Protein AF-A0A957DNB9-F1 (afdb_monomer)

Radius of gyration: 29.66 Å; Cα contacts (8 Å, |Δi|>4): 1212; chains: 1; bounding box: 82×56×88 Å

Sequence (553 aa):
RIVLDANTTLRVETAENDDGDSVLELQKGRILVKADTPVQIYHEDGFQAELIVGSIGVEVNRAATVWQVDCLAGMCRLSQEDQEDDPVELIQGQSAQLSEDADMEPMNTQLARIATYNNLDASIILPTATSTATPTVTASATATPTTSSTPTNTPDPEFLGPETIMLGVSAGGKDIEVVRFGNGPEVVLLVGGIHYGYAPNSVALMQQLIEYFGEKLTAIPDNVTLYIVSNINPDTPVSPGKLVGRLNANGVDLNRNWDCRWLPNALILGEIVPGSGGTEVFSEPETQLLKNFIEQSQPNAVIFWEVSDNKDGLVSPGACEVRSLVSVPLVQYYANATGYDYVNKQEVLANFELTGDVSNWLDKIGIPALFILLPDFEEYEFQRELQGVLSVLTAIAEPQKIQQTPTPVSCSEPVNPAWAALHAEYQFRLGCAESGVTQPQSVWQPFEHGRILWRQDTNTVYVLYDDFSLSSFVVDDASLAGFAESELVKGAIGYVWRTNTAVSSKIGQPTDQEREAADVNLQDFSQGFIISWQETSLQTNLLFLDLEQWQTP

Foldseek 3Di:
DKFFPPPWDWDWDQDPDDPRDIAIETPAGKMKDADQAWDWHDDPQQKIKIDHHGIKMWGDDPVVRKTKIAQQDDWMWMDGPPDPDDTHTDHHQWMWIQDPVRDIDIDRHDPVVSVVVVVRVVPDDDPDPDDDDDDDDDDDDDDDDDDDPDPPCPPDLPAQDQDKDWLAAFPVGHTWIKGKGADALAEEEEEFALLCLQFVVRLVLLVVVNVVCRVPVVLFPNRYMYIYGSHLQPAQHNDHNDQSSQAHPVQARLQQQAPFLHDCFAQDPNDTHHRNNDPHRQNTPSSVSVVVVCVVSVHLEYEYEAADQDLQKEKEAAARALDLCLAQLLRCLLCVQLVGHYDHDNVSRPPSRSHNGPRNNCSVVNRHYIYIHANGRRDDDSVSNVSSVSSSSVCSSVVVNSPPPVVLPPAPDDDDPVCPVVCVVCVRQQPHFPDDKDDFWKKKFAFPFFIWIAGDVQCKIWTQGVVQWIDMDRDPDPCQVVFPPDQQQGDSNNVCLVVDVVSCVRRDGTPDGIDTFAPWIKIHGPFWIWIWGDDPHDIWIKTGGRNTGIDTD

Solvent-accessible surface area (backbone atoms only — not comparable to full-atom values): 29492 Å² total; per-residue (Å²): 90,80,45,68,46,98,73,46,42,73,50,78,44,76,56,94,56,99,79,78,56,72,46,44,35,66,72,27,36,39,41,38,40,40,36,90,50,72,46,65,39,50,45,96,88,40,38,36,42,34,33,53,30,40,28,35,36,40,36,28,38,78,91,74,64,36,45,34,40,33,20,70,33,55,45,27,35,35,44,50,72,93,58,96,66,82,62,49,73,34,54,60,55,23,23,36,41,46,44,99,85,73,49,74,54,83,39,80,48,58,69,71,58,59,50,51,54,51,53,57,58,68,70,56,85,72,84,78,81,76,84,74,84,78,82,88,79,84,82,82,86,87,80,89,79,79,94,70,88,72,79,79,84,65,82,56,89,83,62,42,54,74,41,83,41,80,69,49,52,34,78,68,67,45,81,29,50,33,35,35,29,45,82,20,87,39,26,38,38,38,40,12,4,52,34,22,7,19,18,48,30,26,26,53,50,34,50,52,49,52,53,50,43,60,77,37,58,85,74,51,52,82,48,26,18,42,35,39,27,34,40,60,28,79,57,24,51,82,32,68,85,35,74,70,4,32,18,36,65,84,52,23,29,62,59,18,20,21,82,22,77,54,38,45,53,31,64,52,98,91,38,76,36,81,50,19,8,29,94,42,71,46,58,46,51,40,48,42,43,52,51,54,48,44,71,74,62,58,42,66,32,38,41,34,39,47,58,45,93,48,72,71,24,38,32,36,47,16,35,47,45,77,75,44,60,52,7,54,76,54,42,59,40,31,20,69,53,49,66,30,45,61,73,81,56,90,73,50,53,32,60,81,67,65,29,0,25,54,33,16,27,32,11,66,74,65,27,20,15,35,39,38,25,35,44,42,40,69,59,80,61,66,72,39,55,50,38,15,51,49,36,40,50,55,38,55,59,38,48,74,74,59,59,51,56,77,65,70,67,81,48,87,36,67,67,58,75,94,42,43,68,61,41,68,76,38,34,89,54,27,50,40,32,74,37,64,82,44,66,55,64,30,39,34,31,44,30,73,38,30,36,38,39,36,37,58,84,71,34,32,36,38,40,39,36,75,85,36,43,40,48,71,44,74,59,90,66,96,58,46,79,82,46,55,80,46,82,64,32,30,49,70,65,28,42,51,41,71,76,30,65,70,52,31,69,66,31,46,57,66,74,44,54,70,39,74,50,44,79,36,42,30,34,43,25,76,30,25,35,43,43,32,29,54,54,99,92,43,77,48,52,40,40,36,37,64,80,44,36,48,45,69,125

pLDDT: mean 79.2, std 17.99, range [30.27, 98.88]

Structure (mmCIF, N/CA/C/O backbone):
data_AF-A0A957DNB9-F1
#
_entry.id   AF-A0A957DNB9-F1
#
loop_
_atom_site.group_PDB
_atom_site.id
_atom_site.type_symbol
_atom_site.label_atom_id
_atom_site.label_alt_id
_atom_site.label_comp_id
_atom_site.label_asym_id
_atom_site.label_entity_id
_atom_site.label_seq_id
_atom_site.pdbx_PDB_ins_code
_atom_site.Cartn_x
_atom_site.Cartn_y
_atom_site.Cartn_z
_atom_site.occupancy
_atom_site.B_iso_or_equiv
_atom_site.auth_seq_id
_atom_site.auth_comp_id
_atom_site.auth_asym_id
_atom_site.auth_atom_id
_atom_site.pdbx_PDB_model_num
ATOM 1 N N . ARG A 1 1 ? 26.802 -16.744 12.046 1.00 77.12 1 ARG A N 1
ATOM 2 C CA . ARG A 1 1 ? 26.485 -17.419 10.764 1.00 77.12 1 ARG A CA 1
ATOM 3 C C . ARG A 1 1 ? 27.354 -16.809 9.674 1.00 77.12 1 ARG A C 1
ATOM 5 O O . ARG A 1 1 ? 27.352 -15.596 9.543 1.00 77.12 1 ARG A O 1
ATOM 12 N N . ILE A 1 2 ? 28.090 -17.632 8.929 1.00 77.94 2 ILE A N 1
ATOM 13 C CA . ILE A 1 2 ? 28.910 -17.196 7.792 1.00 77.94 2 ILE A CA 1
ATOM 14 C C . ILE A 1 2 ? 28.304 -17.807 6.530 1.00 77.94 2 ILE A C 1
ATOM 16 O O . ILE A 1 2 ? 28.029 -19.007 6.507 1.00 77.94 2 ILE A O 1
ATOM 20 N N . VAL A 1 3 ? 28.062 -16.983 5.519 1.00 77.81 3 VAL A N 1
ATOM 21 C CA . VAL A 1 3 ? 27.554 -17.378 4.206 1.00 77.81 3 VAL A CA 1
ATOM 22 C C . VAL A 1 3 ? 28.592 -16.975 3.167 1.00 77.81 3 VAL A C 1
ATOM 24 O O . VAL A 1 3 ? 29.062 -15.842 3.177 1.00 77.81 3 VAL A O 1
ATOM 27 N N . LEU A 1 4 ? 28.966 -17.909 2.299 1.00 78.44 4 LEU A N 1
ATOM 28 C CA . LEU A 1 4 ? 29.987 -17.714 1.273 1.00 78.44 4 LEU A CA 1
ATOM 29 C C . LEU A 1 4 ? 29.333 -17.815 -0.098 1.00 78.44 4 LEU A C 1
ATOM 31 O O . LEU A 1 4 ? 28.465 -18.670 -0.299 1.00 78.44 4 LEU A O 1
ATOM 35 N N . ASP A 1 5 ? 29.751 -16.972 -1.038 1.00 76.56 5 ASP A N 1
ATOM 36 C CA . ASP A 1 5 ? 29.373 -17.172 -2.434 1.00 76.56 5 ASP A CA 1
ATOM 37 C C . ASP A 1 5 ? 30.028 -18.440 -3.019 1.00 76.56 5 ASP A C 1
ATOM 39 O O . ASP A 1 5 ? 30.993 -18.990 -2.482 1.00 76.56 5 ASP A O 1
ATOM 43 N N . ALA A 1 6 ? 29.499 -18.921 -4.148 1.00 68.88 6 ALA A N 1
ATOM 44 C CA . ALA A 1 6 ? 29.966 -20.158 -4.778 1.00 68.88 6 ALA A CA 1
ATOM 45 C C . ALA A 1 6 ? 31.418 -20.096 -5.301 1.00 68.88 6 ALA A C 1
ATOM 47 O O . ALA A 1 6 ? 31.996 -21.135 -5.611 1.00 68.88 6 ALA A O 1
ATOM 48 N N . ASN A 1 7 ? 32.008 -18.900 -5.396 1.00 70.62 7 ASN A N 1
ATOM 49 C CA . ASN A 1 7 ? 33.346 -18.654 -5.936 1.00 70.62 7 ASN A CA 1
ATOM 50 C C . ASN A 1 7 ? 34.330 -18.154 -4.862 1.00 70.62 7 ASN A C 1
ATOM 52 O O . ASN A 1 7 ? 35.397 -17.630 -5.201 1.00 70.62 7 ASN A O 1
ATOM 56 N N . THR A 1 8 ? 33.977 -18.316 -3.584 1.00 77.31 8 THR A N 1
ATOM 57 C CA . THR A 1 8 ? 34.755 -17.812 -2.457 1.00 77.31 8 THR A CA 1
ATOM 58 C C . THR A 1 8 ? 35.910 -18.744 -2.111 1.00 77.31 8 THR A C 1
ATOM 60 O O . THR A 1 8 ? 35.720 -19.941 -1.891 1.00 77.31 8 THR A O 1
ATOM 63 N N . THR A 1 9 ? 37.107 -18.173 -1.982 1.00 74.75 9 THR A N 1
ATOM 64 C CA . THR A 1 9 ? 38.273 -18.842 -1.398 1.00 74.75 9 THR A CA 1
ATOM 65 C C . THR A 1 9 ? 38.565 -18.216 -0.042 1.00 74.75 9 THR A C 1
ATOM 67 O O . THR A 1 9 ? 38.949 -17.050 0.039 1.00 74.75 9 THR A O 1
ATOM 70 N N . LEU A 1 10 ? 38.399 -19.002 1.020 1.00 73.75 10 LEU A N 1
ATOM 71 C CA . LEU A 1 10 ? 38.656 -18.598 2.399 1.00 73.75 10 LEU A CA 1
ATOM 72 C C . LEU A 1 10 ? 39.858 -19.377 2.941 1.00 73.75 10 LEU A C 1
ATOM 74 O O . LEU A 1 10 ? 39.894 -20.607 2.832 1.00 73.75 10 LEU A O 1
ATOM 78 N N . ARG A 1 11 ? 40.815 -18.681 3.555 1.00 68.25 11 ARG A N 1
ATOM 79 C CA . ARG A 1 11 ? 41.871 -19.296 4.361 1.00 68.25 11 ARG A CA 1
ATOM 80 C C . ARG A 1 11 ? 41.535 -19.063 5.829 1.00 68.25 11 ARG A C 1
ATOM 82 O O . ARG A 1 11 ? 41.238 -17.947 6.240 1.00 68.25 11 ARG A O 1
ATOM 89 N N . VAL A 1 12 ? 41.525 -20.144 6.600 1.00 66.38 12 VAL A N 1
ATOM 90 C CA . VAL A 1 12 ? 41.270 -20.101 8.042 1.00 66.38 12 VAL A CA 1
ATOM 91 C C . VAL A 1 12 ? 42.562 -20.484 8.733 1.00 66.38 12 VAL A C 1
ATOM 93 O O . VAL A 1 12 ? 43.043 -21.604 8.544 1.00 66.38 12 VAL A O 1
ATOM 96 N N . GLU A 1 13 ? 43.120 -19.563 9.510 1.00 57.53 13 GLU A N 1
ATOM 97 C CA . GLU A 1 13 ? 44.333 -19.802 10.286 1.00 57.53 13 GLU A CA 1
ATOM 98 C C . GLU A 1 13 ? 44.020 -19.668 11.773 1.00 57.53 13 GLU A C 1
ATOM 100 O O . GLU A 1 13 ? 43.406 -18.703 12.225 1.00 57.53 13 GLU A O 1
ATOM 105 N N . THR A 1 14 ? 44.429 -20.661 12.554 1.00 52.09 14 THR A N 1
ATOM 106 C CA . THR A 1 14 ? 44.512 -20.514 14.007 1.00 52.09 14 THR A CA 1
ATOM 107 C C . THR A 1 14 ? 45.727 -19.657 14.323 1.00 52.09 14 THR A C 1
ATOM 109 O O . THR A 1 14 ? 46.835 -20.046 13.950 1.00 52.09 14 THR A O 1
ATOM 112 N N . ALA A 1 15 ? 45.525 -18.518 14.990 1.00 53.06 15 ALA A N 1
ATOM 113 C CA . ALA A 1 15 ? 46.619 -17.646 15.400 1.00 53.06 15 ALA A CA 1
ATOM 114 C C . ALA A 1 15 ? 47.621 -18.416 16.283 1.00 53.06 15 ALA A C 1
ATOM 116 O O . ALA A 1 15 ? 47.228 -19.184 17.162 1.00 53.06 15 ALA A O 1
ATOM 117 N N . GLU A 1 16 ? 48.924 -18.232 16.045 1.00 49.03 16 GLU A N 1
ATOM 118 C CA . GLU A 1 16 ? 49.988 -18.933 16.787 1.00 49.03 16 GLU A CA 1
ATOM 119 C C . GLU A 1 16 ? 50.276 -18.341 18.184 1.00 49.03 16 GLU A C 1
ATOM 121 O O . GLU A 1 16 ? 51.124 -18.879 18.894 1.00 49.03 16 GLU A O 1
ATOM 126 N N . ASN A 1 17 ? 49.573 -17.287 18.621 1.00 44.06 17 ASN A N 1
ATOM 127 C CA . ASN A 1 17 ? 49.859 -16.589 19.882 1.00 44.06 17 ASN A CA 1
ATOM 128 C C . ASN A 1 17 ? 48.660 -16.558 20.854 1.00 44.06 17 ASN A C 1
ATOM 130 O O . ASN A 1 17 ? 47.508 -16.670 20.444 1.00 44.06 17 ASN A O 1
ATOM 134 N N . ASP A 1 18 ? 48.985 -16.422 22.147 1.00 45.12 18 ASP A N 1
ATOM 135 C CA . ASP A 1 18 ? 48.226 -16.732 23.382 1.00 45.12 18 ASP A CA 1
ATOM 136 C C . ASP A 1 18 ? 46.784 -16.180 23.557 1.00 45.12 18 ASP A C 1
ATOM 138 O O . ASP A 1 18 ? 46.170 -16.462 24.588 1.00 45.12 18 ASP A O 1
ATOM 142 N N . ASP A 1 19 ? 46.199 -15.468 22.591 1.00 49.38 19 ASP A N 1
ATOM 143 C CA . ASP A 1 19 ? 44.874 -14.831 22.731 1.00 49.38 19 ASP A CA 1
ATOM 144 C C . ASP A 1 19 ? 43.702 -15.660 22.164 1.00 49.38 19 ASP A C 1
ATOM 146 O O . ASP A 1 19 ? 42.540 -15.378 22.444 1.00 49.38 19 ASP A O 1
ATOM 150 N N . GLY A 1 20 ? 43.978 -16.765 21.460 1.00 50.78 20 GLY A N 1
ATOM 151 C CA . GLY A 1 20 ? 42.950 -17.744 21.075 1.00 50.78 20 GLY A CA 1
ATOM 152 C C . GLY A 1 20 ? 42.025 -17.326 19.924 1.00 50.78 20 GLY A C 1
ATOM 153 O O . GLY A 1 20 ? 41.047 -18.030 19.652 1.00 50.78 20 GLY A O 1
ATOM 154 N N . ASP A 1 21 ? 42.340 -16.239 19.223 1.00 53.81 21 ASP A N 1
ATOM 155 C CA . ASP A 1 21 ? 41.542 -15.752 18.102 1.00 53.81 21 ASP A CA 1
ATOM 156 C C . ASP A 1 21 ? 41.750 -16.587 16.826 1.00 53.81 21 ASP A C 1
ATOM 158 O O . ASP A 1 21 ? 42.844 -17.054 16.492 1.00 53.81 21 ASP A O 1
ATOM 162 N N . SER A 1 22 ? 40.652 -16.819 16.106 1.00 53.59 22 SER A N 1
ATOM 163 C CA . SER A 1 22 ? 40.658 -17.474 14.794 1.00 53.59 22 SER A CA 1
ATOM 164 C C . SER A 1 22 ? 40.605 -16.407 13.709 1.00 53.59 22 SER A C 1
ATOM 166 O O . SER A 1 22 ? 39.643 -15.643 13.653 1.00 53.59 22 SER A O 1
ATOM 168 N N . VAL A 1 23 ? 41.607 -16.376 12.832 1.00 59.88 23 VAL A N 1
ATOM 169 C CA . VAL A 1 23 ? 41.707 -15.383 11.759 1.00 59.88 23 VAL A CA 1
ATOM 170 C C . VAL A 1 23 ? 41.032 -15.928 10.500 1.00 59.88 23 VAL A C 1
ATOM 172 O O . VAL A 1 23 ? 41.354 -17.017 10.012 1.00 59.88 23 VAL A O 1
ATOM 175 N N . LEU A 1 24 ? 40.065 -15.166 9.985 1.00 61.25 24 LEU A N 1
ATOM 176 C CA . LEU A 1 24 ? 39.370 -15.431 8.726 1.00 61.25 24 LEU A CA 1
ATOM 177 C C . LEU A 1 24 ? 39.946 -14.512 7.643 1.00 61.25 24 LEU A C 1
ATOM 179 O O . LEU A 1 24 ? 39.680 -13.311 7.643 1.00 61.25 24 LEU A O 1
ATOM 183 N N . GLU A 1 25 ? 40.712 -15.082 6.712 1.00 66.56 25 GLU A N 1
ATOM 184 C CA . GLU A 1 25 ? 41.291 -14.354 5.580 1.00 66.56 25 GLU A CA 1
ATOM 185 C C . GLU A 1 25 ? 40.508 -14.682 4.296 1.00 66.56 25 GLU A C 1
ATOM 187 O O . GLU A 1 25 ? 40.492 -15.824 3.815 1.00 66.56 25 GLU A O 1
ATOM 192 N N . LEU A 1 26 ? 39.837 -13.676 3.726 1.00 69.88 26 LEU A N 1
ATOM 193 C CA . LEU A 1 26 ? 39.089 -13.810 2.474 1.00 69.88 26 LEU A CA 1
ATOM 194 C C . LEU A 1 26 ? 40.016 -13.551 1.280 1.00 69.88 26 LEU A C 1
ATOM 196 O O . LEU A 1 26 ? 40.338 -12.410 0.967 1.00 69.88 26 LEU A O 1
ATOM 200 N N . GLN A 1 27 ? 40.428 -14.606 0.576 1.00 68.31 27 GLN A N 1
ATOM 201 C CA . GLN A 1 27 ? 41.388 -14.488 -0.531 1.00 68.31 27 GLN A CA 1
ATOM 202 C C . GLN A 1 27 ? 40.734 -14.058 -1.852 1.00 68.31 27 GLN A C 1
ATOM 204 O O . GLN A 1 27 ? 41.391 -13.478 -2.721 1.00 68.31 27 GLN A O 1
ATOM 209 N N . LYS A 1 28 ? 39.451 -14.393 -2.042 1.00 75.19 28 LYS A N 1
ATOM 210 C CA . LYS A 1 28 ? 38.639 -14.043 -3.217 1.00 75.19 28 LYS A CA 1
ATOM 211 C C . LYS A 1 28 ? 37.161 -14.311 -2.932 1.00 75.19 28 LYS A C 1
ATOM 213 O O . LYS A 1 28 ? 36.861 -15.310 -2.285 1.00 75.19 28 LYS A O 1
ATOM 218 N N . GLY A 1 29 ? 36.266 -13.506 -3.501 1.00 79.06 29 GLY A N 1
ATOM 219 C CA . GLY A 1 29 ? 34.814 -13.722 -3.459 1.00 79.06 29 GLY A CA 1
ATOM 220 C C . GLY A 1 29 ? 34.126 -12.876 -2.393 1.00 79.06 29 GLY A C 1
ATOM 221 O O . GLY A 1 29 ? 34.685 -11.878 -1.939 1.00 79.06 29 GLY A O 1
ATOM 222 N N . ARG A 1 30 ? 32.901 -13.255 -2.026 1.00 85.44 30 ARG A N 1
ATOM 223 C CA . ARG A 1 30 ? 32.060 -12.542 -1.061 1.00 85.44 30 ARG A CA 1
ATOM 224 C C . ARG A 1 30 ? 31.727 -13.396 0.148 1.00 85.44 30 ARG A C 1
ATOM 226 O O . ARG A 1 30 ? 31.239 -14.521 0.033 1.00 85.44 30 ARG A O 1
ATOM 233 N N . ILE A 1 31 ? 31.893 -12.792 1.314 1.00 86.81 31 ILE A N 1
ATOM 234 C CA . ILE A 1 31 ? 31.436 -13.326 2.589 1.00 86.81 31 ILE A CA 1
ATOM 235 C C . ILE A 1 31 ? 30.329 -12.432 3.141 1.00 86.81 31 ILE A C 1
ATOM 237 O O . ILE A 1 31 ? 30.438 -11.209 3.151 1.00 86.81 31 ILE A O 1
ATOM 241 N N . LEU A 1 32 ? 29.262 -13.057 3.620 1.00 85.88 32 LEU A N 1
ATOM 242 C CA . LEU A 1 32 ? 28.264 -12.438 4.476 1.00 85.88 32 LEU A CA 1
ATOM 243 C C . LEU A 1 32 ? 28.403 -13.047 5.864 1.00 85.88 32 LEU A C 1
ATOM 245 O O . LEU A 1 32 ? 28.185 -14.246 6.059 1.00 85.88 32 LEU A O 1
ATOM 249 N N . VAL A 1 33 ? 28.735 -12.220 6.844 1.00 84.44 33 VAL A N 1
ATOM 250 C CA . VAL A 1 33 ? 28.763 -12.623 8.248 1.00 84.44 33 VAL A CA 1
ATOM 251 C C . VAL A 1 33 ? 27.557 -12.012 8.942 1.00 84.44 33 VAL A C 1
ATOM 253 O O . VAL A 1 33 ? 27.349 -10.809 8.870 1.00 84.44 33 VAL A O 1
ATOM 256 N N . LYS A 1 34 ? 26.765 -12.845 9.622 1.00 81.62 34 LYS A N 1
ATOM 257 C CA . LYS A 1 34 ? 25.706 -12.432 10.553 1.00 81.62 34 LYS A CA 1
ATOM 258 C C . LYS A 1 34 ? 26.059 -12.931 11.946 1.00 81.62 34 LYS A C 1
ATOM 260 O O . LYS A 1 34 ? 26.133 -14.151 12.131 1.00 81.62 34 LYS A O 1
ATOM 265 N N . ALA A 1 35 ? 26.305 -12.053 12.905 1.00 72.19 35 ALA A N 1
ATOM 266 C CA . ALA A 1 35 ? 26.751 -12.453 14.235 1.00 72.19 35 ALA A CA 1
ATOM 267 C C . ALA A 1 35 ? 26.214 -11.523 15.327 1.00 72.19 35 ALA A C 1
ATOM 269 O O . ALA A 1 35 ? 26.143 -10.311 15.141 1.00 72.19 35 ALA A O 1
ATOM 270 N N . ASP A 1 36 ? 25.901 -12.118 16.479 1.00 66.81 36 ASP A N 1
ATOM 271 C CA . ASP A 1 36 ? 25.515 -11.402 17.704 1.00 66.81 36 ASP A CA 1
ATOM 272 C C . ASP A 1 36 ? 26.716 -11.181 18.646 1.00 66.81 36 ASP A C 1
ATOM 274 O O . ASP A 1 36 ? 26.570 -10.722 19.777 1.00 66.81 36 ASP A O 1
ATOM 278 N N . THR A 1 37 ? 27.912 -11.550 18.185 1.00 63.78 37 THR A N 1
ATOM 279 C CA . THR A 1 37 ? 29.201 -11.379 18.860 1.00 63.78 37 THR A CA 1
ATOM 280 C C . THR A 1 37 ? 30.190 -10.736 17.893 1.00 63.78 37 THR A C 1
ATOM 282 O O . THR A 1 37 ? 30.039 -10.950 16.685 1.00 63.78 37 THR A O 1
ATOM 285 N N . PRO A 1 38 ? 31.227 -10.043 18.393 1.00 72.75 38 PRO A N 1
ATOM 286 C CA . PRO A 1 38 ? 32.230 -9.438 17.534 1.00 72.75 38 PRO A CA 1
ATOM 287 C C . PRO A 1 38 ? 32.890 -10.451 16.592 1.00 72.75 38 PRO A C 1
ATOM 289 O O . PRO A 1 38 ? 33.238 -11.558 17.008 1.00 72.75 38 PRO A O 1
ATOM 292 N N . VAL A 1 39 ? 33.040 -10.079 15.323 1.00 75.25 39 VAL A N 1
ATOM 293 C CA . VAL A 1 39 ? 33.768 -10.842 14.303 1.00 75.25 39 VAL A CA 1
ATOM 294 C C . VAL A 1 39 ? 34.675 -9.889 13.543 1.00 75.25 39 VAL A C 1
ATOM 296 O O . VAL A 1 39 ? 34.214 -8.860 13.057 1.00 75.25 39 VAL A O 1
ATOM 299 N N . GLN A 1 40 ? 35.942 -10.264 13.397 1.00 81.75 40 GLN A N 1
ATOM 300 C CA . GLN A 1 40 ? 36.933 -9.504 12.641 1.00 81.75 40 GLN A CA 1
ATOM 301 C C . GLN A 1 40 ? 37.301 -10.245 11.350 1.00 81.75 40 GLN A C 1
ATOM 303 O O . GLN A 1 40 ? 37.436 -11.472 11.331 1.00 81.75 40 GLN A O 1
ATOM 308 N N . ILE A 1 41 ? 37.410 -9.493 10.256 1.00 82.12 41 ILE A N 1
ATOM 309 C CA . ILE A 1 41 ? 37.771 -9.974 8.920 1.00 82.12 41 ILE A CA 1
ATOM 310 C C . ILE A 1 41 ? 38.996 -9.182 8.469 1.00 82.12 41 ILE A C 1
ATOM 312 O O . ILE A 1 41 ? 38.932 -7.956 8.369 1.00 82.12 41 ILE A O 1
ATOM 316 N N . TYR A 1 42 ? 40.095 -9.880 8.190 1.00 78.44 42 TYR A N 1
ATOM 317 C CA . TYR A 1 42 ? 41.394 -9.258 7.935 1.00 78.44 42 TYR A CA 1
ATOM 318 C C . TYR A 1 42 ? 41.705 -9.137 6.441 1.00 78.44 42 TYR A C 1
ATOM 320 O O . TYR A 1 42 ? 41.339 -10.001 5.635 1.00 78.44 42 TYR A O 1
ATOM 328 N N . HIS A 1 43 ? 42.419 -8.068 6.097 1.00 78.88 43 HIS A N 1
ATOM 329 C CA . HIS A 1 43 ? 43.050 -7.825 4.807 1.00 78.88 43 HIS A CA 1
ATOM 330 C C . HIS A 1 43 ? 44.576 -7.954 4.914 1.00 78.88 43 HIS A C 1
ATOM 332 O O . HIS A 1 43 ? 45.161 -7.652 5.951 1.00 78.88 43 HIS A O 1
ATOM 338 N N . GLU A 1 44 ? 45.235 -8.349 3.822 1.00 71.50 44 GLU A N 1
ATOM 339 C CA . GLU A 1 44 ? 46.686 -8.601 3.791 1.00 71.50 44 GLU A CA 1
ATOM 340 C C . GLU A 1 44 ? 47.553 -7.341 3.982 1.00 71.50 44 GLU A C 1
ATOM 342 O O . GLU A 1 44 ? 48.688 -7.449 4.438 1.00 71.50 44 GLU A O 1
ATOM 347 N N . ASP A 1 45 ? 46.996 -6.154 3.721 1.00 72.50 45 ASP A N 1
ATOM 348 C CA . ASP A 1 45 ? 47.661 -4.854 3.926 1.00 72.50 45 ASP A CA 1
ATOM 349 C C . ASP A 1 45 ? 47.434 -4.256 5.335 1.00 72.50 45 ASP A C 1
ATOM 351 O O . ASP A 1 45 ? 47.628 -3.058 5.548 1.00 72.50 45 ASP A O 1
ATOM 355 N N . GLY A 1 46 ? 46.990 -5.072 6.299 1.00 72.81 46 GLY A N 1
ATOM 356 C CA . GLY A 1 46 ? 46.786 -4.662 7.694 1.00 72.81 46 GLY A CA 1
ATOM 357 C C . GLY A 1 46 ? 45.441 -3.986 7.978 1.00 72.81 46 GLY A C 1
ATOM 358 O O . GLY A 1 46 ? 45.251 -3.448 9.061 1.00 72.81 46 GLY A O 1
ATOM 359 N N . PHE A 1 47 ? 44.487 -3.994 7.041 1.00 79.19 47 PHE A N 1
ATOM 360 C CA . PHE A 1 47 ? 43.127 -3.495 7.299 1.00 79.19 47 PHE A CA 1
ATOM 361 C C . PHE A 1 47 ? 42.260 -4.564 7.958 1.00 79.19 47 PHE A C 1
ATOM 363 O O . PHE A 1 47 ? 42.340 -5.743 7.616 1.00 79.19 47 PHE A O 1
ATOM 370 N N . GLN A 1 48 ? 41.376 -4.142 8.855 1.00 84.44 48 GLN A N 1
ATOM 371 C CA . GLN A 1 48 ? 40.409 -5.017 9.504 1.00 84.44 48 GLN A CA 1
ATOM 372 C C . GLN A 1 48 ? 38.997 -4.438 9.417 1.00 84.44 48 GLN A C 1
ATOM 374 O O . GLN A 1 48 ? 38.762 -3.264 9.703 1.00 84.44 48 GLN A O 1
ATOM 379 N N . ALA A 1 49 ? 38.054 -5.292 9.019 1.00 85.56 49 ALA A N 1
ATOM 380 C CA . ALA A 1 49 ? 36.626 -5.036 9.095 1.00 85.56 49 ALA A CA 1
ATOM 381 C C . ALA A 1 49 ? 36.061 -5.756 10.316 1.00 85.56 49 ALA A C 1
ATOM 383 O O . ALA A 1 49 ? 36.087 -6.985 10.398 1.00 85.56 49 ALA A O 1
ATOM 384 N N . GLU A 1 50 ? 35.537 -4.991 11.261 1.00 83.50 50 GLU A N 1
ATOM 385 C CA . GLU A 1 50 ? 34.976 -5.496 12.501 1.00 83.50 50 GLU A 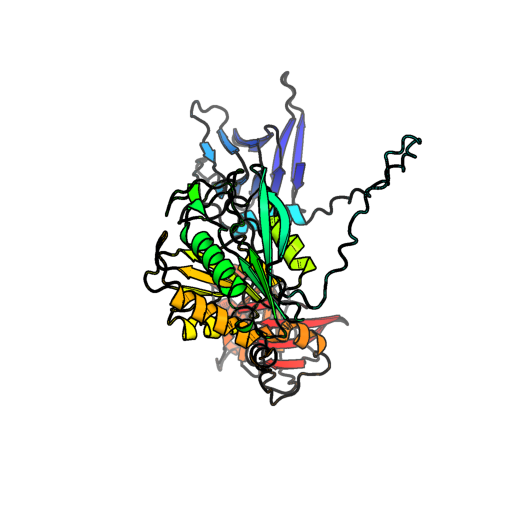CA 1
ATOM 386 C C . GLU A 1 50 ? 33.454 -5.370 12.471 1.00 83.50 50 GLU A C 1
ATOM 388 O O . GLU A 1 50 ? 32.898 -4.281 12.350 1.00 83.50 50 GLU A O 1
ATOM 393 N N . LEU A 1 51 ? 32.758 -6.493 12.602 1.00 81.38 51 LEU A N 1
ATOM 394 C CA . LEU A 1 51 ? 31.340 -6.530 12.927 1.00 81.38 51 LEU A CA 1
ATOM 395 C C . LEU A 1 51 ? 31.215 -6.647 14.439 1.00 81.38 51 LEU A C 1
ATOM 397 O O . LEU A 1 51 ? 31.583 -7.681 14.979 1.00 81.38 51 LEU A O 1
ATOM 401 N N . ILE A 1 52 ? 30.657 -5.648 15.119 1.00 72.75 52 ILE A N 1
ATOM 402 C CA . ILE A 1 52 ? 30.410 -5.735 16.567 1.00 72.75 52 ILE A CA 1
ATOM 403 C C . ILE A 1 52 ? 29.154 -6.572 16.837 1.00 72.75 52 ILE A C 1
ATOM 405 O O . ILE A 1 52 ? 29.150 -7.448 17.700 1.00 72.75 52 ILE A O 1
ATOM 409 N N . VAL A 1 53 ? 28.085 -6.291 16.087 1.00 65.56 53 VAL A N 1
ATOM 410 C CA . VAL A 1 53 ? 26.792 -6.990 16.128 1.00 65.56 53 VAL A CA 1
ATOM 411 C C . VAL A 1 53 ? 26.025 -6.690 14.841 1.00 65.56 53 VAL A C 1
ATOM 413 O O . VAL A 1 53 ? 26.065 -5.555 14.365 1.00 65.56 53 VAL A O 1
ATOM 416 N N . GLY A 1 54 ? 25.312 -7.670 14.284 1.00 80.75 54 GLY A N 1
ATOM 417 C CA . GLY A 1 54 ? 24.464 -7.499 13.101 1.00 80.75 54 GLY A CA 1
ATOM 418 C C . GLY A 1 54 ? 24.957 -8.295 11.896 1.00 80.75 54 GLY A C 1
ATOM 419 O O . GLY A 1 54 ? 25.162 -9.506 11.993 1.00 80.75 54 GLY A O 1
ATOM 420 N N . SER A 1 55 ? 25.121 -7.641 10.746 1.00 83.75 55 SER A N 1
ATOM 421 C CA . SER A 1 55 ? 25.627 -8.283 9.536 1.00 83.75 55 SER A CA 1
ATOM 422 C C . SER A 1 55 ? 26.543 -7.397 8.705 1.00 83.75 55 SER A C 1
ATOM 424 O O . SER A 1 55 ? 26.191 -6.260 8.391 1.00 83.75 55 SER A O 1
ATOM 426 N N . ILE A 1 56 ? 27.669 -7.969 8.285 1.00 88.12 56 ILE A N 1
ATOM 427 C CA . ILE A 1 56 ? 28.669 -7.330 7.431 1.00 88.12 56 ILE A CA 1
ATOM 428 C C . ILE A 1 56 ? 28.873 -8.166 6.167 1.00 88.12 56 ILE A C 1
ATOM 430 O O . ILE A 1 56 ? 28.924 -9.401 6.219 1.00 88.12 56 ILE A O 1
ATOM 434 N N . GLY A 1 57 ? 28.946 -7.490 5.028 1.00 89.00 57 GLY A N 1
ATOM 435 C CA . GLY A 1 57 ? 29.372 -8.063 3.761 1.00 89.00 57 GLY A CA 1
ATOM 436 C C . GLY A 1 57 ? 30.811 -7.654 3.481 1.00 89.00 57 GLY A C 1
ATOM 437 O O . GLY A 1 57 ? 31.140 -6.483 3.634 1.00 89.00 57 GLY A O 1
ATOM 438 N N . VAL A 1 58 ? 31.669 -8.589 3.086 1.00 87.62 58 VAL A N 1
ATOM 439 C CA . VAL A 1 58 ? 33.013 -8.259 2.592 1.00 87.62 58 VAL A CA 1
ATOM 440 C C . VAL A 1 58 ? 33.217 -8.915 1.238 1.00 87.62 58 VAL A C 1
ATOM 442 O O . VAL A 1 58 ? 32.931 -10.098 1.053 1.00 87.62 58 VAL A O 1
ATOM 445 N N . GLU A 1 59 ? 33.710 -8.134 0.285 1.00 87.38 59 GLU A N 1
ATOM 446 C CA . GLU A 1 59 ? 34.020 -8.561 -1.071 1.00 87.38 59 GLU A CA 1
ATOM 447 C C . GLU A 1 59 ? 35.501 -8.340 -1.358 1.00 87.38 59 GLU A C 1
ATOM 449 O O . GLU A 1 59 ? 36.001 -7.220 -1.267 1.00 87.38 59 GLU A O 1
ATOM 454 N N . VAL A 1 60 ? 36.187 -9.414 -1.757 1.00 81.38 60 VAL A N 1
ATOM 455 C CA . VAL A 1 60 ? 37.555 -9.352 -2.276 1.00 81.38 60 VAL A CA 1
ATOM 456 C C . VAL A 1 60 ? 37.549 -9.711 -3.755 1.00 81.38 60 VAL A C 1
ATOM 458 O O . VAL A 1 60 ? 37.341 -10.868 -4.143 1.00 81.38 60 VAL A O 1
ATOM 461 N N . ASN A 1 61 ? 37.852 -8.725 -4.594 1.00 75.31 61 ASN A N 1
ATOM 462 C CA . ASN A 1 61 ? 38.091 -8.901 -6.018 1.00 75.31 61 ASN A CA 1
ATOM 463 C C . ASN A 1 61 ? 39.520 -8.472 -6.380 1.00 75.31 61 ASN A C 1
ATOM 465 O O . ASN A 1 61 ? 39.774 -7.334 -6.769 1.00 75.31 61 ASN A O 1
ATOM 469 N N . ARG A 1 62 ? 40.451 -9.434 -6.329 1.00 67.25 62 ARG A N 1
ATOM 470 C CA . ARG A 1 62 ? 41.868 -9.228 -6.685 1.00 67.25 62 ARG A CA 1
ATOM 471 C C . ARG A 1 62 ? 42.102 -8.793 -8.136 1.00 67.25 62 ARG A C 1
ATOM 473 O O . ARG A 1 62 ? 43.136 -8.205 -8.420 1.00 67.25 62 ARG A O 1
ATOM 480 N N . ALA A 1 63 ? 41.176 -9.074 -9.058 1.00 61.31 63 ALA A N 1
ATOM 481 C CA . ALA A 1 63 ? 41.309 -8.652 -10.456 1.00 61.31 63 ALA A CA 1
ATOM 482 C C . ALA A 1 63 ? 40.982 -7.164 -10.655 1.00 61.31 63 ALA A C 1
ATOM 484 O O . ALA A 1 63 ? 41.478 -6.555 -11.597 1.00 61.31 63 ALA A O 1
ATOM 485 N N . ALA A 1 64 ? 40.165 -6.597 -9.766 1.00 59.25 64 ALA A N 1
ATOM 486 C CA . ALA A 1 64 ? 39.770 -5.193 -9.771 1.00 59.25 64 ALA A CA 1
ATOM 487 C C . ALA A 1 64 ? 40.397 -4.397 -8.610 1.00 59.25 64 ALA A C 1
ATOM 489 O O . ALA A 1 64 ? 39.959 -3.281 -8.357 1.00 59.25 64 ALA A O 1
ATOM 490 N N . THR A 1 65 ? 41.358 -4.997 -7.887 1.00 67.19 65 THR A N 1
ATOM 491 C CA . THR A 1 65 ? 41.990 -4.443 -6.670 1.00 67.19 65 THR A CA 1
ATOM 492 C C . THR A 1 65 ? 40.976 -3.904 -5.658 1.00 67.19 65 THR A C 1
ATOM 494 O O . THR A 1 65 ? 41.217 -2.909 -4.987 1.00 67.19 65 THR A O 1
ATOM 497 N N . VAL A 1 66 ? 39.813 -4.556 -5.563 1.00 69.06 66 VAL A N 1
ATOM 498 C CA . VAL A 1 66 ? 38.727 -4.135 -4.675 1.00 69.06 66 VAL A CA 1
ATOM 499 C C . VAL A 1 66 ? 38.742 -4.998 -3.426 1.00 69.06 66 VAL A C 1
ATOM 501 O O . VAL A 1 66 ? 38.474 -6.199 -3.502 1.00 69.06 66 VAL A O 1
ATOM 504 N N . TRP A 1 67 ? 39.000 -4.364 -2.286 1.00 81.88 67 TRP A N 1
ATOM 505 C CA . TRP A 1 67 ? 38.582 -4.856 -0.980 1.00 81.88 67 TRP A CA 1
ATOM 506 C C . TRP A 1 67 ? 37.492 -3.927 -0.462 1.00 81.88 67 TRP A C 1
ATOM 508 O O . TRP A 1 67 ? 37.737 -2.740 -0.241 1.00 81.88 67 TRP A O 1
ATOM 518 N N . GLN A 1 68 ? 36.266 -4.435 -0.365 1.00 86.38 68 GLN A N 1
ATOM 519 C CA . GLN A 1 68 ? 35.104 -3.612 -0.056 1.00 86.38 68 GLN A CA 1
ATOM 520 C C . GLN A 1 68 ? 34.283 -4.218 1.067 1.00 86.38 68 GLN A C 1
ATOM 522 O O . GLN A 1 68 ? 34.008 -5.417 1.083 1.00 86.38 68 GLN A O 1
ATOM 527 N N . VAL A 1 69 ? 33.879 -3.358 1.990 1.00 86.88 69 VAL A N 1
ATOM 528 C CA . VAL A 1 69 ? 33.201 -3.710 3.230 1.00 86.88 69 VAL A CA 1
ATOM 529 C C . VAL A 1 69 ? 31.862 -2.999 3.263 1.00 86.88 69 VAL A C 1
ATOM 531 O O . VAL A 1 69 ? 31.784 -1.808 2.979 1.00 86.88 69 VAL A O 1
ATOM 534 N N . ASP A 1 70 ? 30.810 -3.732 3.599 1.00 88.06 70 ASP A N 1
ATOM 535 C CA . ASP A 1 70 ? 29.423 -3.284 3.594 1.00 88.06 70 ASP A CA 1
ATOM 536 C C . ASP A 1 70 ? 28.793 -3.520 4.954 1.00 88.06 70 ASP A C 1
ATOM 538 O O . ASP A 1 70 ? 28.616 -4.670 5.366 1.00 88.06 70 ASP A O 1
ATOM 542 N N . CYS A 1 71 ? 28.389 -2.451 5.635 1.00 82.25 71 CYS A N 1
ATOM 543 C CA . CYS A 1 71 ? 27.615 -2.601 6.855 1.00 82.25 71 CYS A CA 1
ATOM 544 C C . CYS A 1 71 ? 26.137 -2.799 6.511 1.00 82.25 71 CYS A C 1
ATOM 546 O O . CYS A 1 71 ? 25.403 -1.852 6.232 1.00 82.25 71 CYS A O 1
ATOM 548 N N . LEU A 1 72 ? 25.693 -4.056 6.488 1.00 79.19 72 LEU A N 1
ATOM 549 C CA . LEU A 1 72 ? 24.356 -4.433 6.018 1.00 79.19 72 LEU A CA 1
ATOM 550 C C . LEU A 1 72 ? 23.294 -4.289 7.115 1.00 79.19 72 LEU A C 1
ATOM 552 O O .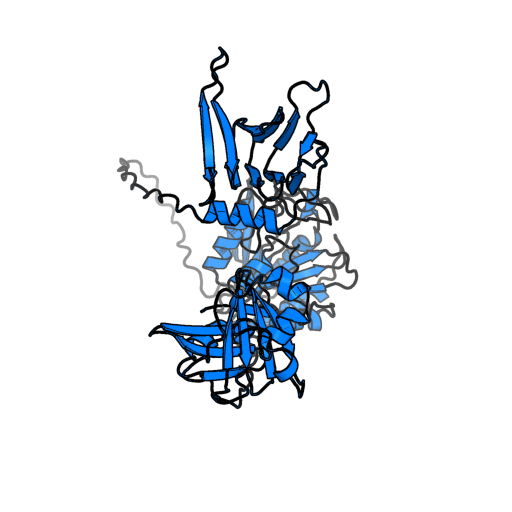 LEU A 1 72 ? 22.145 -3.956 6.823 1.00 79.19 72 LEU A O 1
ATOM 556 N N . ALA A 1 73 ? 23.678 -4.528 8.371 1.00 72.44 73 ALA A N 1
ATOM 557 C CA . ALA A 1 73 ? 22.853 -4.295 9.555 1.00 72.44 73 ALA A CA 1
ATOM 558 C C . ALA A 1 73 ? 23.726 -4.196 10.813 1.00 72.44 73 ALA A C 1
ATOM 560 O O . ALA A 1 73 ? 24.740 -4.882 10.907 1.00 72.44 73 ALA A O 1
ATOM 561 N N . GLY A 1 74 ? 23.300 -3.416 11.806 1.00 74.50 74 GLY A N 1
ATOM 562 C CA . GLY A 1 74 ? 24.005 -3.297 13.086 1.00 74.50 74 GLY A CA 1
ATOM 563 C C . GLY A 1 74 ? 25.213 -2.356 13.042 1.00 74.50 74 GLY A C 1
ATOM 564 O O . GLY A 1 74 ? 25.145 -1.314 12.396 1.00 74.50 74 GLY A O 1
ATOM 565 N N . MET A 1 75 ? 26.275 -2.679 13.785 1.00 74.00 75 MET A N 1
ATOM 566 C CA . MET A 1 75 ? 27.448 -1.810 13.951 1.00 74.00 75 MET A CA 1
ATOM 567 C C . MET A 1 75 ? 28.692 -2.455 13.351 1.00 74.00 75 MET A C 1
ATOM 569 O O . MET A 1 75 ? 29.118 -3.522 13.809 1.00 74.00 75 MET A O 1
ATOM 573 N N . CYS A 1 76 ? 29.288 -1.774 12.374 1.00 81.19 76 CYS A N 1
ATOM 574 C CA . CYS A 1 76 ? 30.522 -2.195 11.729 1.00 81.19 76 CYS A CA 1
ATOM 575 C C . CYS A 1 76 ? 31.590 -1.111 11.870 1.00 81.19 76 CYS A C 1
ATOM 577 O O . CYS A 1 76 ? 31.286 0.083 11.865 1.00 81.19 76 CYS A O 1
ATOM 579 N N . ARG A 1 77 ? 32.845 -1.525 11.987 1.00 82.81 77 ARG A N 1
ATOM 580 C CA . ARG A 1 77 ? 33.997 -0.637 12.085 1.00 82.81 77 ARG A CA 1
ATOM 581 C C . ARG A 1 77 ? 35.103 -1.090 11.161 1.00 82.81 77 ARG A C 1
ATOM 583 O O . ARG A 1 77 ? 35.188 -2.256 10.784 1.00 82.81 77 ARG A O 1
ATOM 590 N N . LEU A 1 78 ? 35.946 -0.138 10.821 1.00 81.38 78 LEU A N 1
ATOM 591 C CA . LEU A 1 78 ? 37.109 -0.324 9.987 1.00 81.38 78 LEU A CA 1
ATOM 592 C C . LEU A 1 78 ? 38.314 0.287 10.675 1.00 81.38 78 LEU A C 1
ATOM 594 O O . LEU A 1 78 ? 38.255 1.416 11.157 1.00 81.38 78 LEU A O 1
ATOM 598 N N . SER A 1 79 ? 39.412 -0.445 10.712 1.00 78.69 79 SER A N 1
ATOM 599 C CA . SER A 1 79 ? 40.669 0.058 11.257 1.00 78.69 79 SER A CA 1
ATOM 600 C C . SER A 1 79 ? 41.856 -0.550 10.531 1.00 78.69 79 SER A C 1
ATOM 602 O O . SER A 1 79 ? 41.704 -1.464 9.719 1.00 78.69 79 SER A O 1
ATOM 604 N N . GLN A 1 80 ? 43.035 -0.001 10.799 1.00 79.56 80 GLN A N 1
ATOM 605 C CA . GLN A 1 80 ? 44.298 -0.465 10.250 1.00 79.56 80 GLN A CA 1
ATOM 606 C C . GLN A 1 80 ? 45.241 -0.817 11.405 1.00 79.56 80 GLN A C 1
ATOM 608 O O . GLN A 1 80 ? 45.355 -0.059 12.369 1.00 79.56 80 GLN A O 1
ATOM 613 N N . GLU A 1 81 ? 45.883 -1.979 11.326 1.00 65.00 81 GLU A N 1
ATOM 614 C CA . GLU A 1 81 ? 46.953 -2.388 12.232 1.00 65.00 81 GLU A CA 1
ATOM 615 C C . GLU A 1 81 ? 48.078 -1.339 12.155 1.00 65.00 81 GLU A C 1
ATOM 617 O O . GLU A 1 81 ? 48.505 -0.956 11.068 1.00 65.00 81 GLU A O 1
ATOM 622 N N . ASP A 1 82 ? 48.523 -0.844 13.313 1.00 57.50 82 ASP A N 1
ATOM 623 C CA . ASP A 1 82 ? 49.613 0.131 13.494 1.00 57.50 82 ASP A CA 1
ATOM 624 C C . ASP A 1 82 ? 49.319 1.636 13.274 1.00 57.50 82 ASP A C 1
ATOM 626 O O . ASP A 1 82 ? 50.250 2.444 13.370 1.00 57.50 82 ASP A O 1
ATOM 630 N N . GLN A 1 83 ? 48.062 2.066 13.084 1.00 59.59 83 GLN A N 1
ATOM 631 C CA . GLN A 1 83 ? 47.684 3.490 13.210 1.00 59.59 83 GLN A CA 1
ATOM 632 C C . GLN A 1 83 ? 47.046 3.797 14.580 1.00 59.59 83 GLN A C 1
ATOM 634 O O . GLN A 1 83 ? 46.178 3.068 15.046 1.00 59.59 83 GLN A O 1
ATOM 639 N N . GLU A 1 84 ? 47.465 4.894 15.233 1.00 54.75 84 GLU A N 1
ATOM 640 C CA . GLU A 1 84 ? 46.864 5.406 16.489 1.00 54.75 84 GLU A CA 1
ATOM 641 C C . GLU A 1 84 ? 45.516 6.131 16.264 1.00 54.75 84 GLU A C 1
ATOM 643 O O . GLU A 1 84 ? 44.968 6.716 17.200 1.00 54.75 84 GLU A O 1
ATOM 648 N N . ASP A 1 85 ? 44.992 6.119 15.037 1.00 58.34 85 ASP A N 1
ATOM 649 C CA . ASP A 1 85 ? 43.753 6.801 14.671 1.00 58.34 85 ASP A CA 1
ATOM 650 C C . ASP A 1 85 ? 42.504 6.008 15.100 1.00 58.34 85 ASP A C 1
ATOM 652 O O . ASP A 1 85 ? 42.497 4.775 15.159 1.00 58.34 85 ASP A O 1
ATOM 656 N N . ASP A 1 86 ? 41.429 6.736 15.421 1.00 63.19 86 ASP A N 1
ATOM 657 C CA . ASP A 1 86 ? 40.155 6.137 15.823 1.00 63.19 86 ASP A CA 1
ATOM 658 C C . ASP A 1 86 ? 39.567 5.291 14.671 1.00 63.19 86 ASP A C 1
ATOM 660 O O . ASP A 1 86 ? 39.573 5.731 13.517 1.00 63.19 86 ASP A O 1
ATOM 664 N N . PRO A 1 87 ? 39.014 4.095 14.954 1.00 73.75 87 PRO A N 1
ATOM 665 C CA . PRO A 1 87 ? 38.389 3.257 13.936 1.00 73.75 87 PRO A CA 1
ATOM 666 C C . PRO A 1 87 ? 37.249 4.001 13.227 1.00 73.75 87 PRO A C 1
ATOM 668 O O . PRO A 1 87 ? 36.400 4.627 13.865 1.00 73.75 87 PRO A O 1
ATOM 671 N N . VAL A 1 88 ? 37.190 3.876 11.902 1.00 76.06 88 VAL A N 1
ATOM 672 C CA . VAL A 1 88 ? 36.126 4.447 11.073 1.00 76.06 88 VAL A CA 1
ATOM 673 C C . VAL A 1 88 ? 34.848 3.643 11.293 1.00 76.06 88 VAL A C 1
ATOM 675 O O . VAL A 1 88 ? 34.767 2.463 10.946 1.00 76.06 88 VAL A O 1
ATOM 678 N N . GLU A 1 89 ? 33.833 4.272 11.881 1.00 77.25 89 GLU A N 1
ATOM 679 C CA . GLU A 1 89 ? 32.521 3.650 12.064 1.00 77.25 89 GLU A CA 1
ATOM 680 C C . GLU A 1 89 ? 31.705 3.705 10.766 1.00 77.25 89 GLU A C 1
ATOM 682 O O . GLU A 1 89 ? 31.553 4.766 10.159 1.00 77.25 89 GLU A O 1
ATOM 687 N N . LEU A 1 90 ? 31.142 2.563 10.364 1.00 70.38 90 LEU A N 1
ATOM 688 C CA . LEU A 1 90 ? 30.171 2.472 9.278 1.00 70.38 90 LEU A CA 1
ATOM 689 C C . LEU A 1 90 ? 28.774 2.269 9.864 1.00 70.38 90 LEU A C 1
ATOM 691 O O . LEU A 1 90 ? 28.525 1.288 10.572 1.00 70.38 90 LEU A O 1
ATOM 695 N N . ILE A 1 91 ? 27.843 3.169 9.540 1.00 62.22 91 ILE A N 1
ATOM 696 C CA . ILE A 1 91 ? 26.424 2.963 9.860 1.00 62.22 91 ILE A CA 1
ATOM 697 C C . ILE A 1 91 ? 25.767 2.036 8.830 1.00 62.22 91 ILE A C 1
ATOM 699 O O . ILE A 1 91 ? 26.263 1.845 7.719 1.00 62.22 91 ILE A O 1
ATOM 703 N N . GLN A 1 92 ? 24.625 1.451 9.190 1.00 72.44 92 GLN A N 1
ATOM 704 C CA . GLN A 1 92 ? 23.890 0.552 8.303 1.00 72.44 92 GLN A CA 1
ATOM 705 C C . GLN A 1 92 ? 23.571 1.214 6.949 1.00 72.44 92 GLN A C 1
ATOM 707 O O . GLN A 1 92 ? 22.982 2.293 6.898 1.00 72.44 92 GLN A O 1
ATOM 712 N N . GLY A 1 93 ? 23.914 0.530 5.856 1.00 60.78 93 GLY A N 1
ATOM 713 C CA . GLY A 1 93 ? 23.767 1.041 4.491 1.00 60.78 93 GLY A CA 1
ATOM 714 C C . GLY A 1 93 ? 24.941 1.900 4.012 1.00 60.78 93 GLY A C 1
ATOM 715 O O . GLY A 1 93 ? 24.823 2.552 2.972 1.00 60.78 93 GLY A O 1
ATOM 716 N N . GLN A 1 94 ? 26.053 1.910 4.753 1.00 74.94 94 GLN A N 1
ATOM 717 C CA . GLN A 1 94 ? 27.332 2.434 4.286 1.00 74.94 94 GLN A CA 1
ATOM 718 C C . GLN A 1 94 ? 28.309 1.324 3.924 1.00 74.94 94 GLN A C 1
ATOM 720 O O . GLN A 1 94 ? 28.308 0.224 4.486 1.00 74.94 94 GLN A O 1
ATOM 725 N N . SER A 1 95 ? 29.176 1.668 2.981 1.00 79.31 95 SER A N 1
ATOM 726 C CA . SER A 1 95 ? 30.291 0.844 2.554 1.00 79.31 95 SER A CA 1
ATOM 727 C C . SER A 1 95 ? 31.590 1.613 2.717 1.00 79.31 95 SER A C 1
ATOM 729 O O . SER A 1 95 ? 31.593 2.839 2.658 1.00 79.31 95 SER A O 1
ATOM 731 N N . ALA A 1 96 ? 32.701 0.901 2.810 1.00 78.06 96 ALA A N 1
ATOM 732 C CA . ALA A 1 96 ? 34.008 1.467 2.514 1.00 78.06 96 ALA A CA 1
ATOM 733 C C . ALA A 1 96 ? 34.726 0.580 1.514 1.00 78.06 96 ALA A C 1
ATOM 735 O O . ALA A 1 96 ? 34.532 -0.637 1.491 1.00 78.06 96 ALA A O 1
ATOM 736 N N . GLN A 1 97 ? 35.555 1.201 0.693 1.00 80.19 97 GLN A N 1
ATOM 737 C CA . GLN A 1 97 ? 36.402 0.513 -0.261 1.00 80.19 97 GLN A CA 1
ATOM 738 C C . GLN A 1 97 ? 37.846 0.929 -0.016 1.00 80.19 97 GLN A C 1
ATOM 740 O O . GLN A 1 97 ? 38.126 2.117 0.135 1.00 80.19 97 GLN A O 1
ATOM 745 N N . LEU A 1 98 ? 38.749 -0.047 -0.011 1.00 74.38 98 LEU A N 1
ATOM 746 C CA . LEU A 1 98 ? 40.177 0.220 -0.028 1.00 74.38 98 LEU A CA 1
ATOM 747 C C . LEU A 1 98 ? 40.579 0.710 -1.425 1.00 74.38 98 LEU A C 1
ATOM 749 O O . LEU A 1 98 ? 40.330 0.022 -2.421 1.00 74.38 98 LEU A O 1
ATOM 753 N N . SER A 1 99 ? 41.144 1.915 -1.498 1.00 63.44 99 SER A N 1
ATOM 754 C CA . SER A 1 99 ? 41.637 2.520 -2.742 1.00 63.44 99 SER A CA 1
ATOM 755 C C . SER A 1 99 ? 43.091 2.123 -3.048 1.00 63.44 99 SER A C 1
ATOM 757 O O . SER A 1 99 ? 43.781 1.562 -2.198 1.00 63.44 99 SER A O 1
ATOM 759 N N . GLU A 1 100 ? 43.577 2.423 -4.262 1.00 59.16 100 GLU A N 1
ATOM 760 C CA . GLU A 1 100 ? 44.967 2.135 -4.677 1.00 59.16 100 GLU A CA 1
ATOM 761 C C . GLU A 1 100 ? 46.027 2.837 -3.805 1.00 59.16 100 GLU A C 1
ATOM 763 O O . GLU A 1 100 ? 47.150 2.344 -3.708 1.00 59.16 100 GLU A O 1
ATOM 768 N N . ASP A 1 101 ? 45.668 3.942 -3.142 1.00 59.56 101 ASP A N 1
ATOM 769 C CA . ASP A 1 101 ? 46.548 4.698 -2.239 1.00 59.56 101 ASP A CA 1
ATOM 770 C C . ASP A 1 101 ? 46.506 4.183 -0.782 1.00 59.56 101 ASP A C 1
ATOM 772 O O . ASP A 1 101 ? 47.110 4.782 0.102 1.00 59.56 101 ASP A O 1
ATOM 776 N N . ALA A 1 102 ? 45.828 3.053 -0.532 1.00 58.56 102 ALA A N 1
ATOM 777 C CA . ALA A 1 102 ? 45.575 2.484 0.796 1.00 58.56 102 ALA A CA 1
ATOM 778 C C . ALA A 1 102 ? 44.760 3.397 1.737 1.00 58.56 102 ALA A C 1
ATOM 780 O O . ALA A 1 102 ? 44.745 3.194 2.947 1.00 58.56 102 ALA A O 1
ATOM 781 N N . ASP A 1 103 ? 44.023 4.357 1.178 1.00 57.97 103 ASP A N 1
ATOM 782 C CA . ASP A 1 103 ? 43.073 5.183 1.919 1.00 57.97 103 ASP A CA 1
ATOM 783 C C . ASP A 1 103 ? 41.667 4.563 1.857 1.00 57.97 103 ASP A C 1
ATOM 785 O O . ASP A 1 103 ? 41.246 4.047 0.809 1.00 57.97 103 ASP A O 1
ATOM 789 N N . MET A 1 104 ? 40.935 4.622 2.976 1.00 62.50 104 MET A N 1
ATOM 790 C CA . MET A 1 104 ? 39.550 4.154 3.088 1.00 62.50 104 MET A CA 1
ATOM 791 C C . MET A 1 104 ? 38.585 5.324 3.245 1.00 62.50 104 MET A C 1
ATOM 793 O O . MET A 1 104 ? 38.640 6.054 4.230 1.00 62.50 104 MET A O 1
ATOM 797 N N . GLU A 1 105 ? 37.644 5.446 2.312 1.00 58.19 105 GLU A N 1
ATOM 798 C CA . GLU A 1 105 ? 36.620 6.492 2.340 1.00 58.19 105 GLU A CA 1
ATOM 799 C C . GLU A 1 105 ? 35.215 5.876 2.466 1.00 58.19 105 GLU A C 1
ATOM 801 O O . GLU A 1 105 ? 34.877 4.955 1.708 1.00 58.19 105 GLU A O 1
ATOM 806 N N . PRO A 1 106 ? 34.371 6.356 3.401 1.00 56.66 106 PRO A N 1
ATOM 807 C CA . PRO A 1 106 ? 32.992 5.910 3.513 1.00 56.66 106 PRO A CA 1
ATOM 808 C C . PRO A 1 106 ? 32.172 6.391 2.311 1.00 56.66 106 PRO A C 1
ATOM 810 O O . PRO A 1 106 ? 32.187 7.558 1.920 1.00 56.66 106 PRO A O 1
ATOM 813 N N . MET A 1 107 ? 31.402 5.476 1.737 1.00 59.59 107 MET A N 1
ATOM 814 C CA . MET A 1 107 ? 30.533 5.709 0.591 1.00 59.59 107 MET A CA 1
ATOM 815 C C . MET A 1 107 ? 29.116 5.235 0.913 1.00 59.59 107 MET A C 1
ATOM 817 O O . MET A 1 107 ? 28.913 4.272 1.657 1.00 59.59 107 MET A O 1
ATOM 821 N N . ASN A 1 108 ? 28.113 5.874 0.308 1.00 48.75 108 ASN A N 1
ATOM 822 C CA . ASN A 1 108 ? 26.751 5.343 0.343 1.00 48.75 108 ASN A CA 1
ATOM 823 C C . ASN A 1 108 ? 26.717 4.000 -0.398 1.00 48.75 108 ASN A C 1
ATOM 825 O O . ASN A 1 108 ? 27.146 3.919 -1.555 1.00 48.75 108 ASN A O 1
ATOM 829 N N . THR A 1 109 ? 26.195 2.954 0.242 1.00 51.38 109 THR A N 1
ATOM 830 C CA . THR A 1 109 ? 26.117 1.632 -0.380 1.00 51.38 109 THR A CA 1
ATOM 831 C C . THR A 1 109 ? 25.149 1.663 -1.559 1.00 51.38 109 THR A C 1
ATOM 833 O O . THR A 1 109 ? 23.993 2.068 -1.434 1.00 51.38 109 THR A O 1
ATOM 836 N N . GLN A 1 110 ? 25.594 1.198 -2.726 1.00 56.84 110 GLN A N 1
ATOM 837 C CA . GLN A 1 110 ? 24.697 1.008 -3.864 1.00 56.84 110 GLN A CA 1
ATOM 838 C C . GLN A 1 110 ? 23.705 -0.122 -3.550 1.00 56.84 110 GLN A C 1
ATOM 840 O O . GLN A 1 110 ? 24.117 -1.235 -3.225 1.00 56.84 110 GLN A O 1
ATOM 845 N N . LEU A 1 111 ? 22.401 0.140 -3.693 1.00 47.78 111 LEU A N 1
ATOM 846 C CA . LEU A 1 111 ? 21.300 -0.807 -3.433 1.00 47.78 111 LEU A CA 1
ATOM 847 C C . LEU A 1 111 ? 21.500 -2.186 -4.097 1.00 47.78 111 LEU A C 1
ATOM 849 O O . LEU A 1 111 ? 21.130 -3.212 -3.527 1.00 47.78 111 LEU A O 1
ATOM 853 N N . ALA A 1 112 ? 22.162 -2.227 -5.258 1.00 48.91 112 ALA A N 1
ATOM 854 C CA . ALA A 1 112 ? 22.538 -3.457 -5.956 1.00 48.91 112 ALA A CA 1
ATOM 855 C C . ALA A 1 112 ? 23.475 -4.373 -5.137 1.00 48.91 112 ALA A C 1
ATOM 857 O O . ALA A 1 112 ? 23.382 -5.600 -5.219 1.00 48.91 112 ALA A O 1
ATOM 858 N N . ARG A 1 113 ? 24.357 -3.803 -4.306 1.00 63.09 113 ARG A N 1
ATOM 859 C CA . ARG A 1 113 ? 25.293 -4.566 -3.464 1.00 63.09 113 ARG A CA 1
ATOM 860 C C . ARG A 1 113 ? 24.602 -5.140 -2.230 1.00 63.09 113 ARG A C 1
ATOM 862 O O . ARG A 1 113 ? 24.801 -6.310 -1.928 1.00 63.09 113 ARG A O 1
ATOM 869 N N . ILE A 1 114 ? 23.684 -4.400 -1.604 1.00 61.84 114 ILE A N 1
ATOM 870 C CA . ILE A 1 114 ? 22.832 -4.935 -0.522 1.00 61.84 114 ILE A CA 1
ATOM 871 C C . ILE A 1 114 ? 21.971 -6.096 -1.044 1.00 61.84 114 ILE A C 1
ATOM 873 O O . ILE A 1 114 ? 21.925 -7.163 -0.430 1.00 61.84 114 ILE A O 1
ATOM 877 N N . ALA A 1 115 ? 21.351 -5.929 -2.218 1.00 55.12 115 ALA A N 1
ATOM 878 C CA . ALA A 1 115 ? 20.568 -6.982 -2.866 1.00 55.12 115 ALA A CA 1
ATOM 879 C C . ALA A 1 115 ? 21.402 -8.244 -3.157 1.00 55.12 115 ALA A C 1
ATOM 881 O O . ALA A 1 115 ? 20.905 -9.359 -3.020 1.00 55.12 115 ALA A O 1
ATOM 882 N N . THR A 1 116 ? 22.689 -8.083 -3.480 1.00 66.44 116 THR A N 1
ATOM 883 C CA . THR A 1 116 ? 23.615 -9.201 -3.710 1.00 66.44 116 THR A CA 1
ATOM 884 C C . THR A 1 116 ? 23.796 -10.067 -2.458 1.00 66.44 116 THR A C 1
ATOM 886 O O . THR A 1 116 ? 23.728 -11.292 -2.553 1.00 66.44 116 THR A O 1
ATOM 889 N N . TYR A 1 117 ? 23.967 -9.464 -1.277 1.00 71.12 117 TYR A N 1
ATOM 890 C CA . TYR A 1 117 ? 24.089 -10.220 -0.024 1.00 71.12 117 TYR A CA 1
ATOM 891 C C . TYR A 1 117 ? 22.751 -10.800 0.456 1.00 71.12 117 TYR A C 1
ATOM 893 O O . TYR A 1 117 ? 22.731 -11.888 1.031 1.00 71.12 117 TYR A O 1
ATOM 901 N N . ASN A 1 118 ? 21.629 -10.135 0.170 1.00 64.19 118 ASN A N 1
ATOM 902 C CA . ASN A 1 118 ? 20.294 -10.677 0.448 1.00 64.19 118 ASN A CA 1
ATOM 903 C C . ASN A 1 118 ? 19.998 -11.922 -0.402 1.00 64.19 118 ASN A C 1
ATOM 905 O O . ASN A 1 118 ? 19.533 -12.931 0.127 1.00 64.19 118 ASN A O 1
ATOM 909 N N . ASN A 1 119 ? 20.346 -11.890 -1.691 1.00 66.94 119 ASN A N 1
ATOM 910 C CA . ASN A 1 119 ? 20.259 -13.052 -2.578 1.00 66.94 119 ASN A CA 1
ATOM 911 C C . ASN A 1 119 ? 21.182 -14.185 -2.111 1.00 66.94 119 ASN A C 1
ATOM 913 O O . ASN A 1 119 ? 20.806 -15.358 -2.140 1.00 66.94 119 ASN A O 1
ATOM 917 N N . LEU A 1 120 ? 22.379 -13.833 -1.636 1.00 66.69 120 LEU A N 1
ATOM 918 C CA . LEU A 1 120 ? 23.329 -14.791 -1.089 1.00 66.69 120 LEU A CA 1
ATOM 919 C C . LEU A 1 120 ? 22.781 -15.481 0.178 1.00 66.69 120 LEU A C 1
ATOM 921 O O . LEU A 1 120 ? 22.878 -16.701 0.290 1.00 66.69 120 LEU A O 1
ATOM 925 N N . ASP A 1 121 ? 22.137 -14.751 1.092 1.00 63.34 121 ASP A N 1
ATOM 926 C CA . ASP A 1 121 ? 21.510 -15.334 2.290 1.00 63.34 121 ASP A CA 1
ATOM 927 C C . ASP A 1 121 ? 20.280 -16.200 1.969 1.00 63.34 121 ASP A C 1
ATOM 929 O O . ASP A 1 121 ? 20.104 -17.268 2.562 1.00 63.34 121 ASP A O 1
ATOM 933 N N . ALA A 1 122 ? 19.462 -15.766 1.002 1.00 58.06 122 ALA A N 1
ATOM 934 C CA . ALA A 1 122 ? 18.253 -16.464 0.559 1.00 58.06 122 ALA A CA 1
ATOM 935 C C . ALA A 1 122 ? 18.547 -17.788 -0.170 1.00 58.06 122 ALA A C 1
ATOM 937 O O . ALA A 1 122 ? 17.704 -18.683 -0.196 1.00 58.06 122 ALA A O 1
ATOM 938 N N . SER A 1 123 ? 19.752 -17.944 -0.727 1.00 57.50 123 SER A N 1
ATOM 939 C CA . SER A 1 123 ? 20.179 -19.177 -1.400 1.00 57.50 123 SER A CA 1
ATOM 940 C C . SER A 1 123 ? 20.399 -20.370 -0.451 1.00 57.50 123 SER A C 1
ATOM 942 O O . SER A 1 123 ? 20.542 -21.508 -0.903 1.00 57.50 123 SER A O 1
ATOM 944 N N . ILE A 1 124 ? 20.394 -20.147 0.870 1.00 52.69 124 ILE A N 1
ATOM 945 C CA . ILE A 1 124 ? 20.550 -21.212 1.866 1.00 52.69 124 ILE A CA 1
ATOM 946 C C . ILE A 1 124 ? 19.180 -21.723 2.315 1.00 52.69 124 ILE A C 1
ATOM 948 O O . ILE A 1 124 ? 18.476 -21.081 3.094 1.00 52.69 124 ILE A O 1
ATOM 952 N N . ILE A 1 125 ? 18.855 -22.953 1.916 1.00 46.75 125 ILE A N 1
ATOM 953 C CA . ILE A 1 125 ? 17.724 -23.704 2.470 1.00 46.75 125 ILE A CA 1
ATOM 954 C C . ILE A 1 125 ? 18.068 -24.108 3.912 1.00 46.75 125 ILE A C 1
ATOM 956 O O . ILE A 1 125 ? 18.849 -25.033 4.145 1.00 46.75 125 ILE A O 1
ATOM 960 N N . LEU A 1 126 ? 17.497 -23.412 4.896 1.00 43.94 126 LEU A N 1
ATOM 961 C CA . LEU A 1 126 ? 17.576 -23.815 6.301 1.00 43.94 126 LEU A CA 1
ATOM 962 C C . LEU A 1 126 ? 16.719 -25.075 6.523 1.00 43.94 126 LEU A C 1
ATOM 964 O O . LEU A 1 126 ? 15.572 -25.112 6.072 1.00 43.94 126 LEU A O 1
ATOM 968 N N . PRO A 1 127 ? 17.223 -26.110 7.221 1.00 37.41 127 PRO A N 1
ATOM 969 C CA . PRO A 1 127 ? 16.408 -27.269 7.555 1.00 37.41 127 PRO A CA 1
ATOM 970 C C . PRO A 1 127 ? 15.246 -26.835 8.453 1.00 37.41 127 PRO A C 1
ATOM 972 O O . PRO A 1 127 ? 15.443 -26.356 9.570 1.00 37.41 127 PRO A O 1
ATOM 975 N N . THR A 1 128 ? 14.025 -26.999 7.947 1.00 35.28 128 THR A N 1
ATOM 976 C CA . THR A 1 128 ? 12.788 -26.717 8.672 1.00 35.28 128 THR A CA 1
ATOM 977 C C . THR A 1 128 ? 12.711 -27.609 9.910 1.00 35.28 128 THR A C 1
ATOM 979 O O . THR A 1 128 ? 12.698 -28.836 9.803 1.00 35.28 128 THR A O 1
ATOM 982 N N . ALA A 1 129 ? 12.672 -27.004 11.098 1.00 37.06 129 ALA A N 1
ATOM 983 C CA . ALA A 1 129 ? 12.457 -27.738 12.335 1.00 37.06 129 ALA A CA 1
ATOM 984 C C . ALA A 1 129 ? 11.026 -28.297 12.347 1.00 37.06 129 ALA A C 1
ATOM 986 O O . ALA A 1 129 ? 10.054 -27.567 12.530 1.00 37.06 129 ALA A O 1
ATOM 987 N N . THR A 1 130 ? 10.897 -29.607 12.140 1.00 34.00 130 THR A N 1
ATOM 988 C CA . THR A 1 130 ? 9.642 -30.341 12.312 1.00 34.00 130 THR A CA 1
ATOM 989 C C . THR A 1 130 ? 9.152 -30.164 13.747 1.00 34.00 130 THR A C 1
ATOM 991 O O . THR A 1 130 ? 9.821 -30.601 14.689 1.00 34.00 130 THR A O 1
ATOM 994 N N . SER A 1 131 ? 7.987 -29.535 13.934 1.00 33.75 131 SER A N 1
ATOM 995 C CA . SER A 1 131 ? 7.399 -29.406 15.266 1.00 33.75 131 SER A CA 1
ATOM 996 C C . SER A 1 131 ? 7.083 -30.801 15.813 1.00 33.75 131 SER A C 1
ATOM 998 O O . SER A 1 131 ? 6.341 -31.596 15.234 1.00 33.75 131 SER A O 1
ATOM 1000 N N . THR A 1 132 ? 7.731 -31.143 16.923 1.00 31.69 132 THR A N 1
ATOM 1001 C CA . THR A 1 132 ? 7.457 -32.382 17.648 1.00 31.69 132 THR A CA 1
ATOM 1002 C C . THR A 1 132 ? 6.244 -32.130 18.532 1.00 31.69 132 THR A C 1
ATOM 1004 O O . THR A 1 132 ? 6.265 -31.228 19.367 1.00 31.69 132 THR A O 1
ATOM 1007 N N . ALA A 1 133 ? 5.179 -32.905 18.331 1.00 34.22 133 ALA A N 1
ATOM 1008 C CA . ALA A 1 133 ? 3.954 -32.812 19.113 1.00 34.22 133 ALA A CA 1
ATOM 1009 C C . ALA A 1 133 ? 4.236 -33.017 20.613 1.00 34.22 133 ALA A C 1
ATOM 1011 O O . ALA A 1 133 ? 4.681 -34.085 21.039 1.00 34.22 133 ALA A O 1
ATOM 1012 N N . THR A 1 134 ? 3.953 -31.993 21.415 1.00 30.67 134 THR A N 1
ATOM 1013 C CA . THR A 1 134 ? 3.988 -32.060 22.881 1.00 30.67 134 THR A CA 1
ATOM 1014 C C . THR A 1 134 ? 2.818 -32.919 23.387 1.00 30.67 134 THR A C 1
ATOM 1016 O O . THR A 1 134 ? 1.700 -32.775 22.886 1.00 30.67 134 THR A O 1
ATOM 1019 N N . PRO A 1 135 ? 3.026 -33.822 24.365 1.00 34.69 135 PRO A N 1
ATOM 1020 C CA . PRO A 1 135 ? 1.999 -34.760 24.800 1.00 34.69 135 PRO A CA 1
ATOM 1021 C C . PRO A 1 135 ? 0.879 -34.067 25.581 1.00 34.69 135 PRO A C 1
ATOM 1023 O O . PRO A 1 135 ? 1.110 -33.216 26.439 1.00 34.69 135 PRO A O 1
ATOM 1026 N N . THR A 1 136 ? -0.350 -34.499 25.308 1.00 31.44 136 THR A N 1
ATOM 1027 C CA . THR A 1 136 ? -1.564 -34.142 26.043 1.00 31.44 136 THR A CA 1
ATOM 1028 C C . THR A 1 136 ? -1.447 -34.566 27.507 1.00 31.44 136 THR A C 1
ATOM 1030 O O . THR A 1 136 ? -1.314 -35.752 27.812 1.00 31.44 136 THR A O 1
ATOM 1033 N N . VAL A 1 137 ? -1.525 -33.601 28.424 1.00 33.50 137 VAL A N 1
ATOM 1034 C CA . VAL A 1 137 ? -1.605 -33.861 29.865 1.00 33.50 137 VAL A CA 1
ATOM 1035 C C . VAL A 1 137 ? -3.076 -33.995 30.256 1.00 33.50 137 VAL A C 1
ATOM 1037 O O . VAL A 1 137 ? -3.861 -33.061 30.114 1.00 33.50 137 VAL A O 1
ATOM 1040 N N . THR A 1 138 ? -3.451 -35.173 30.750 1.00 33.81 138 THR A N 1
ATOM 1041 C CA . THR A 1 138 ? -4.772 -35.455 31.321 1.00 33.81 138 THR A CA 1
ATOM 1042 C C . THR A 1 138 ? -4.958 -34.670 32.620 1.00 33.81 138 THR A C 1
ATOM 1044 O O . THR A 1 138 ? -4.288 -34.945 33.616 1.00 33.81 138 THR A O 1
ATOM 1047 N N . ALA A 1 139 ? -5.881 -33.705 32.627 1.00 34.03 139 ALA A N 1
ATOM 1048 C CA . ALA A 1 139 ? -6.276 -32.987 33.834 1.00 34.03 139 ALA A CA 1
ATOM 1049 C C . ALA A 1 139 ? -7.141 -33.873 34.751 1.00 34.03 139 ALA A C 1
ATOM 1051 O O . ALA A 1 139 ? -8.092 -34.523 34.313 1.00 34.03 139 ALA A O 1
ATOM 1052 N N . SER A 1 140 ? -6.779 -33.889 36.035 1.00 30.27 140 SER A N 1
ATOM 1053 C CA . SER A 1 140 ? -7.473 -34.581 37.124 1.00 30.27 140 SER A CA 1
ATOM 1054 C C . SER A 1 140 ? -8.693 -33.784 37.611 1.00 30.27 140 SER A C 1
ATOM 1056 O O . SER A 1 140 ? -8.724 -32.558 37.530 1.00 30.27 140 SER A O 1
ATOM 1058 N N . ALA A 1 141 ? -9.701 -34.496 38.114 1.00 38.19 141 ALA A N 1
ATOM 1059 C CA . ALA A 1 141 ? -11.035 -33.997 38.439 1.00 38.19 141 ALA A CA 1
ATOM 1060 C C . ALA A 1 141 ? -11.150 -33.187 39.752 1.00 38.19 141 ALA A C 1
ATOM 1062 O O . ALA A 1 141 ? -10.414 -33.434 40.709 1.00 38.19 141 ALA A O 1
ATOM 1063 N N . THR A 1 142 ? -12.256 -32.420 39.830 1.00 32.50 142 THR A N 1
ATOM 1064 C CA . THR A 1 142 ? -12.964 -31.846 41.015 1.00 32.50 142 THR A CA 1
ATOM 1065 C C . THR A 1 142 ? -12.636 -30.362 41.287 1.00 32.50 142 THR A C 1
ATOM 1067 O O . THR A 1 142 ? -11.472 -29.997 41.301 1.00 32.50 142 THR A O 1
ATOM 1070 N N . ALA A 1 143 ? -13.574 -29.423 41.500 1.00 31.88 143 ALA A N 1
ATOM 1071 C CA . ALA A 1 143 ? -14.942 -29.491 42.027 1.00 31.88 143 ALA A CA 1
ATOM 1072 C C . ALA A 1 143 ? -15.951 -28.608 41.260 1.00 31.88 143 ALA A C 1
ATOM 1074 O O . ALA A 1 143 ? -15.610 -27.551 40.740 1.00 31.88 143 ALA A O 1
ATOM 1075 N N . THR A 1 144 ? -17.215 -29.031 41.280 1.00 44.53 144 THR A N 1
ATOM 1076 C CA . THR A 1 144 ? -18.405 -28.290 40.838 1.00 44.53 144 THR A CA 1
ATOM 1077 C C . THR A 1 144 ? -18.683 -27.061 41.715 1.00 44.53 144 THR A C 1
ATOM 1079 O O . THR A 1 144 ? -18.781 -27.211 42.935 1.00 44.53 144 THR A O 1
ATOM 1082 N N . PRO A 1 145 ? -19.000 -25.904 41.107 1.00 39.78 145 PRO A N 1
ATOM 1083 C CA . PRO A 1 145 ? -20.010 -25.012 41.651 1.00 39.78 145 PRO A CA 1
ATOM 1084 C C . PRO A 1 145 ? -21.161 -24.802 40.653 1.00 39.78 145 PRO A C 1
ATOM 1086 O O . PRO A 1 145 ? -20.974 -24.494 39.484 1.00 39.78 145 PRO A O 1
ATOM 1089 N N . THR A 1 146 ? -22.356 -25.044 41.183 1.00 34.00 146 THR A N 1
ATOM 1090 C CA . THR A 1 146 ? -23.663 -24.432 40.915 1.00 34.00 146 THR A CA 1
ATOM 1091 C C . THR A 1 146 ? -23.941 -23.852 39.523 1.00 34.00 146 THR A C 1
ATOM 1093 O O . THR A 1 146 ? -23.389 -22.836 39.115 1.00 34.00 146 THR A O 1
ATOM 1096 N N . THR A 1 147 ? -24.934 -24.451 38.863 1.00 38.38 147 THR A N 1
ATOM 1097 C CA . THR A 1 147 ? -25.606 -23.979 37.647 1.00 38.38 147 THR A CA 1
ATOM 1098 C C . THR A 1 147 ? -26.054 -22.519 37.769 1.00 38.38 147 THR A C 1
ATOM 1100 O O . THR A 1 147 ? -27.100 -22.232 38.353 1.00 38.38 147 THR A O 1
ATOM 1103 N N . SER A 1 148 ? -25.280 -21.607 37.185 1.00 39.09 148 SER A N 1
ATOM 1104 C CA . SER A 1 148 ? -25.790 -20.336 36.681 1.00 39.09 148 SER A CA 1
ATOM 1105 C C . SER A 1 148 ? -26.105 -20.553 35.208 1.00 39.09 148 SER A C 1
ATOM 1107 O O . SER A 1 148 ? -25.257 -21.040 34.463 1.00 39.09 148 SER A O 1
ATOM 1109 N N . SER A 1 149 ? -27.342 -20.285 34.802 1.00 40.00 149 SER A N 1
ATOM 1110 C CA . SER A 1 149 ? -27.764 -20.342 33.407 1.00 40.00 149 SER A CA 1
ATOM 1111 C C . SER A 1 149 ? -26.958 -19.327 32.596 1.00 40.00 149 SER A C 1
ATOM 1113 O O . SER A 1 149 ? -27.285 -18.142 32.589 1.00 40.00 149 SER A O 1
ATOM 1115 N N . THR A 1 150 ? -25.895 -19.782 31.937 1.00 35.44 150 THR A N 1
ATOM 1116 C CA . THR A 1 150 ? -25.205 -19.005 30.911 1.00 35.44 150 THR A CA 1
ATOM 1117 C C . THR A 1 150 ? -26.187 -18.819 29.753 1.00 35.44 150 THR A C 1
ATOM 1119 O O . THR A 1 150 ? -26.634 -19.827 29.198 1.00 35.44 150 THR A O 1
ATOM 1122 N N . PRO A 1 151 ? -26.584 -17.585 29.395 1.00 40.28 151 PRO A N 1
ATOM 1123 C CA . PRO A 1 151 ? -27.348 -17.379 28.178 1.00 40.28 151 PRO A CA 1
ATOM 1124 C C . PRO A 1 151 ? -26.482 -17.858 27.013 1.00 40.28 151 PRO A C 1
ATOM 1126 O O . PRO A 1 151 ? -25.340 -17.437 26.839 1.00 40.28 151 PRO A O 1
ATOM 1129 N N . THR A 1 152 ? -27.003 -18.815 26.255 1.00 38.31 152 THR A N 1
ATOM 1130 C CA . THR A 1 152 ? -26.415 -19.227 24.987 1.00 38.31 152 THR A CA 1
ATOM 1131 C C . THR A 1 152 ? -26.610 -18.063 24.020 1.00 38.31 152 THR A C 1
ATOM 1133 O O . THR A 1 152 ? -27.700 -17.905 23.474 1.00 38.31 152 THR A O 1
ATOM 1136 N N . ASN A 1 153 ? -25.578 -17.229 23.854 1.00 46.28 153 ASN A N 1
ATOM 1137 C CA . ASN A 1 153 ? -25.484 -16.233 22.785 1.00 46.28 153 ASN A CA 1
ATOM 1138 C C . ASN A 1 153 ? -25.440 -16.976 21.446 1.00 46.28 153 ASN A C 1
ATOM 1140 O O . ASN A 1 153 ? -24.380 -17.230 20.883 1.00 46.28 153 ASN A O 1
ATOM 1144 N N . THR A 1 154 ? -26.605 -17.396 20.972 1.00 48.81 154 THR A N 1
ATOM 1145 C CA . THR A 1 154 ? -26.796 -17.662 19.551 1.00 48.81 154 THR A CA 1
ATOM 1146 C C . THR A 1 154 ? -26.973 -16.277 18.936 1.00 48.81 154 THR A C 1
ATOM 1148 O O . THR A 1 154 ? -27.863 -15.571 19.416 1.00 48.81 154 THR A O 1
ATOM 1151 N N . PRO A 1 155 ? -26.131 -15.842 17.980 1.00 59.44 155 PRO A N 1
ATOM 1152 C CA . PRO A 1 155 ? -26.301 -14.541 17.346 1.00 59.44 155 PRO A CA 1
ATOM 1153 C C . PRO A 1 155 ? -27.726 -14.449 16.815 1.00 59.44 155 PRO A C 1
ATOM 1155 O O . PRO A 1 155 ? -28.165 -15.334 16.078 1.00 59.44 155 PRO A O 1
ATOM 1158 N N . ASP A 1 156 ? -28.460 -13.433 17.255 1.00 73.56 156 ASP A N 1
ATOM 1159 C CA . ASP A 1 156 ? -29.757 -13.122 16.680 1.00 73.56 156 ASP A CA 1
ATOM 1160 C C . ASP A 1 156 ? -29.502 -12.634 15.247 1.00 73.56 156 ASP A C 1
ATOM 1162 O O . ASP A 1 156 ? -28.862 -11.594 15.082 1.00 73.56 156 ASP A O 1
ATOM 1166 N N . PRO A 1 157 ? -29.933 -13.365 14.202 1.00 71.25 157 PRO A N 1
ATOM 1167 C CA . PRO A 1 157 ? -29.729 -12.923 12.827 1.00 71.25 157 PRO A CA 1
ATOM 1168 C C . PRO A 1 157 ? -30.443 -11.592 12.530 1.00 71.25 157 PRO A C 1
ATOM 1170 O O . PRO A 1 157 ? -30.079 -10.926 11.561 1.00 71.25 157 PRO A O 1
ATOM 1173 N N . GLU A 1 158 ? -31.413 -11.180 13.359 1.00 83.19 158 GLU A N 1
ATOM 1174 C CA . GLU A 1 158 ? -32.070 -9.869 13.280 1.00 83.19 158 GLU A CA 1
ATOM 1175 C C . GLU A 1 158 ? -31.269 -8.746 13.966 1.00 83.19 158 GLU A C 1
ATOM 1177 O O . GLU A 1 158 ? -31.544 -7.567 13.734 1.00 83.19 158 GLU A O 1
ATOM 1182 N N . PHE A 1 159 ? -30.256 -9.067 14.780 1.00 89.62 159 PHE A N 1
ATOM 1183 C CA . PHE A 1 159 ? -29.398 -8.059 15.397 1.00 89.62 159 PHE A CA 1
ATOM 1184 C C . PHE A 1 159 ? -28.360 -7.541 14.396 1.00 89.62 159 PHE A C 1
ATOM 1186 O O . PHE A 1 159 ? -27.372 -8.207 14.084 1.00 89.62 159 PHE A O 1
ATOM 1193 N N . LEU A 1 160 ? -28.579 -6.317 13.916 1.00 92.12 160 LEU A N 1
ATOM 1194 C CA . LEU A 1 160 ? -27.728 -5.634 12.935 1.00 92.12 160 LEU A CA 1
ATOM 1195 C C . LEU A 1 160 ? -26.669 -4.716 13.581 1.00 92.12 160 LEU A C 1
ATOM 1197 O O . LEU A 1 160 ? -26.098 -3.871 12.898 1.00 92.12 160 LEU A O 1
ATOM 1201 N N . GLY A 1 161 ? -26.399 -4.863 14.881 1.00 92.44 161 GLY A N 1
ATOM 1202 C CA . GLY A 1 161 ? -25.437 -4.039 15.618 1.00 92.44 161 GLY A CA 1
ATOM 1203 C C . GLY A 1 161 ? -26.027 -2.752 16.227 1.00 92.44 161 GLY A C 1
ATOM 1204 O O . GLY A 1 161 ? -27.244 -2.547 16.177 1.00 92.44 161 GLY A O 1
ATOM 1205 N N . PRO A 1 162 ? -25.185 -1.889 16.833 1.00 96.38 162 PRO A N 1
ATOM 1206 C CA . PRO A 1 162 ? -23.730 -2.038 16.983 1.00 96.38 162 PRO A CA 1
ATOM 1207 C C . PRO A 1 162 ? -23.337 -3.242 17.848 1.00 96.38 162 PRO A C 1
ATOM 1209 O O . PRO A 1 162 ? -23.857 -3.410 18.950 1.00 96.38 162 PRO A O 1
ATOM 1212 N N . GLU A 1 163 ? -22.390 -4.057 17.380 1.00 97.25 163 GLU A N 1
ATOM 1213 C CA . GLU A 1 163 ? -21.770 -5.126 18.173 1.00 97.25 163 GLU A CA 1
ATOM 1214 C C . GLU A 1 163 ? -20.278 -4.866 18.364 1.00 97.25 163 GLU A C 1
ATOM 1216 O O . GLU A 1 163 ? -19.524 -4.885 17.396 1.00 97.25 163 GLU A O 1
ATOM 1221 N N . THR A 1 164 ? -19.841 -4.666 19.605 1.00 97.75 164 THR A N 1
ATOM 1222 C CA . THR A 1 164 ? -18.415 -4.563 19.933 1.00 97.75 164 THR A CA 1
ATOM 1223 C C . THR A 1 164 ? -17.791 -5.951 20.046 1.00 97.75 164 THR A C 1
ATOM 1225 O O . THR A 1 164 ? -18.234 -6.779 20.846 1.00 97.75 164 THR A O 1
ATOM 1228 N N . ILE A 1 165 ? -16.734 -6.188 19.275 1.00 97.44 165 ILE A N 1
ATOM 1229 C CA . ILE A 1 165 ? -15.968 -7.432 19.238 1.00 97.44 165 ILE A CA 1
ATOM 1230 C C . ILE A 1 165 ? -14.531 -7.119 19.654 1.00 97.44 165 ILE A C 1
ATOM 1232 O O . ILE A 1 165 ? -13.855 -6.294 19.042 1.00 97.44 165 ILE A O 1
ATOM 1236 N N . MET A 1 166 ? -14.051 -7.810 20.682 1.00 98.00 166 MET A N 1
ATOM 1237 C CA . MET A 1 166 ? -12.664 -7.705 21.130 1.00 98.00 166 MET A CA 1
ATOM 1238 C C . MET A 1 166 ? -11.745 -8.443 20.159 1.00 98.00 166 MET A C 1
ATOM 1240 O O . MET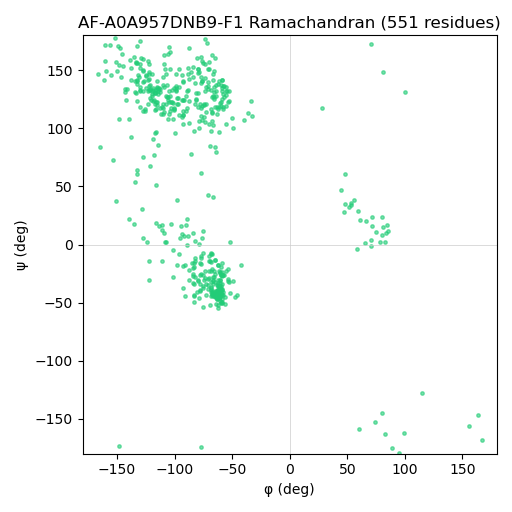 A 1 166 ? -11.891 -9.654 19.986 1.00 98.00 166 MET A O 1
ATOM 1244 N N . LEU A 1 167 ? -10.789 -7.733 19.556 1.00 97.19 167 LEU A N 1
ATOM 1245 C CA . LEU A 1 167 ? -9.759 -8.349 18.718 1.00 97.19 167 LEU A CA 1
ATOM 1246 C C . LEU A 1 167 ? -8.620 -8.885 19.586 1.00 97.19 167 LEU A C 1
ATOM 1248 O O . LEU A 1 167 ? -8.175 -10.016 19.401 1.00 97.19 167 LEU A O 1
ATOM 1252 N N . GLY A 1 168 ? -8.183 -8.095 20.567 1.00 98.19 168 GLY A N 1
ATOM 1253 C CA . GLY A 1 168 ? -7.110 -8.463 21.481 1.00 98.19 168 GLY A CA 1
ATOM 1254 C C . GLY A 1 168 ? -6.549 -7.251 22.210 1.00 98.19 168 GLY A C 1
ATOM 1255 O O . GLY A 1 168 ? -7.283 -6.310 22.501 1.00 98.19 168 GLY A O 1
ATOM 1256 N N . VAL A 1 169 ? -5.250 -7.289 22.503 1.00 98.31 169 VAL A N 1
ATOM 1257 C CA . VAL A 1 169 ? -4.539 -6.215 23.202 1.00 98.31 169 VAL A CA 1
ATOM 1258 C C . VAL A 1 169 ? -3.335 -5.732 22.398 1.00 98.31 169 VAL A C 1
ATOM 1260 O O . VAL A 1 169 ? -2.682 -6.520 21.714 1.00 98.31 169 VAL A O 1
ATOM 1263 N N . SER A 1 170 ? -3.051 -4.439 22.500 1.00 98.50 170 SER A N 1
ATOM 1264 C CA . SER A 1 170 ? -1.889 -3.767 21.924 1.00 98.50 170 SER A CA 1
ATOM 1265 C C . SER A 1 170 ? -0.587 -4.117 22.660 1.00 98.50 170 SER A C 1
ATOM 1267 O O . SER A 1 170 ? -0.606 -4.756 23.718 1.00 98.50 170 SER A O 1
ATOM 1269 N N . ALA A 1 171 ? 0.558 -3.668 22.143 1.00 98.06 171 ALA A N 1
ATOM 1270 C CA . ALA A 1 171 ? 1.871 -3.895 22.749 1.00 98.06 171 ALA A CA 1
ATOM 1271 C C . ALA A 1 171 ? 1.984 -3.308 24.169 1.00 98.06 171 ALA A C 1
ATOM 1273 O O . ALA A 1 171 ? 2.597 -3.903 25.056 1.00 98.06 171 ALA A O 1
ATOM 1274 N N . GLY A 1 172 ? 1.343 -2.166 24.415 1.00 97.50 172 GLY A N 1
ATOM 1275 C CA . GLY A 1 172 ? 1.215 -1.524 25.724 1.00 97.50 172 GLY A CA 1
ATOM 1276 C C . GLY A 1 172 ? 0.089 -2.084 26.600 1.00 97.50 172 GLY A C 1
ATOM 1277 O O . GLY A 1 172 ? -0.122 -1.586 27.708 1.00 97.50 172 GLY A O 1
ATOM 1278 N N . GLY A 1 173 ? -0.616 -3.124 26.142 1.00 97.81 173 GLY A N 1
ATOM 1279 C CA . GLY A 1 173 ? -1.637 -3.834 26.910 1.00 97.81 173 GLY A CA 1
ATOM 1280 C C . GLY A 1 173 ? -3.001 -3.146 26.952 1.00 97.81 173 GLY A C 1
ATOM 1281 O O . GLY A 1 173 ? -3.755 -3.370 27.901 1.00 97.81 173 GLY A O 1
ATOM 1282 N N . LYS A 1 174 ? -3.321 -2.297 25.970 1.00 98.19 174 LYS A N 1
ATOM 1283 C CA . LYS A 1 174 ? -4.646 -1.683 25.831 1.00 98.19 174 LYS A CA 1
ATOM 1284 C C . LYS A 1 174 ? -5.521 -2.515 24.909 1.00 98.19 174 LYS A C 1
ATOM 1286 O O . LYS A 1 174 ? -5.044 -3.097 23.942 1.00 98.19 174 LYS A O 1
ATOM 1291 N N . ASP A 1 175 ? -6.808 -2.540 25.207 1.00 98.12 175 ASP A N 1
ATOM 1292 C CA . ASP A 1 175 ? -7.787 -3.261 24.408 1.00 98.12 175 ASP A CA 1
ATOM 1293 C C . ASP A 1 175 ? -7.905 -2.671 22.996 1.00 98.12 175 ASP A C 1
ATOM 1295 O O . ASP A 1 175 ? -7.949 -1.451 22.814 1.00 98.12 175 ASP A O 1
ATOM 1299 N N . ILE A 1 176 ? -7.975 -3.557 22.004 1.00 98.56 176 ILE A N 1
ATOM 1300 C CA . ILE A 1 176 ? -8.286 -3.238 20.612 1.00 98.56 176 ILE A CA 1
ATOM 1301 C C . ILE A 1 176 ? -9.571 -3.973 20.248 1.00 98.56 176 ILE A C 1
ATOM 1303 O O . ILE A 1 176 ? -9.677 -5.199 20.367 1.00 98.56 176 ILE A O 1
ATOM 1307 N N . GLU A 1 177 ? -10.545 -3.208 19.778 1.00 97.88 177 GLU A N 1
ATOM 1308 C CA . GLU A 1 177 ? -11.887 -3.670 19.452 1.00 97.88 177 GLU A CA 1
ATOM 1309 C C . GLU A 1 177 ? -12.305 -3.232 18.046 1.00 97.88 177 GLU A C 1
ATOM 1311 O O . GLU A 1 177 ? -11.763 -2.290 17.463 1.00 97.88 177 GLU A O 1
ATOM 1316 N N . VAL A 1 178 ? -13.304 -3.926 17.514 1.00 98.62 178 VAL A N 1
ATOM 1317 C CA . VAL A 1 178 ? -13.994 -3.578 16.275 1.00 98.62 178 VAL A CA 1
ATOM 1318 C C . VAL A 1 178 ? -15.494 -3.537 16.537 1.00 98.62 178 VAL A C 1
ATOM 1320 O O . VAL A 1 178 ? -16.026 -4.386 17.251 1.00 98.62 178 VAL A O 1
ATOM 1323 N N . VAL A 1 179 ? -16.195 -2.565 15.959 1.00 98.75 179 VAL A N 1
ATOM 1324 C CA . VAL A 1 179 ? -17.659 -2.487 16.026 1.00 98.75 179 VAL A CA 1
ATOM 1325 C C . VAL A 1 179 ? -18.251 -2.980 14.711 1.00 98.75 179 VAL A C 1
ATOM 1327 O O . VAL A 1 179 ? -17.921 -2.444 13.654 1.00 98.75 179 VAL A O 1
ATOM 1330 N N . ARG A 1 180 ? -19.118 -3.996 14.769 1.00 98.56 180 ARG A N 1
ATOM 1331 C CA . ARG A 1 180 ? -19.876 -4.514 13.621 1.00 98.56 180 ARG A CA 1
ATOM 1332 C C . ARG A 1 180 ? -21.245 -3.849 13.514 1.00 98.56 180 ARG A C 1
ATOM 1334 O O . ARG A 1 180 ? -21.959 -3.723 14.510 1.00 98.56 180 ARG A O 1
ATOM 1341 N N . PHE A 1 181 ? -21.640 -3.558 12.283 1.00 98.44 181 PHE A N 1
ATOM 1342 C CA . PHE A 1 181 ? -22.992 -3.202 11.876 1.00 98.44 181 PHE A CA 1
ATOM 1343 C C . PHE A 1 181 ? -23.408 -4.022 10.649 1.00 98.44 181 PHE A C 1
ATOM 1345 O O . PHE A 1 181 ? -22.585 -4.299 9.780 1.00 98.44 181 PHE A O 1
ATOM 1352 N N . GLY A 1 182 ? -24.686 -4.375 10.548 1.00 96.50 182 GLY A N 1
ATOM 1353 C CA . GLY A 1 182 ? -25.199 -5.238 9.486 1.00 96.50 182 GLY A CA 1
ATOM 1354 C C . GLY A 1 182 ? -24.746 -6.699 9.615 1.00 96.50 182 GLY A C 1
ATOM 1355 O O . GLY A 1 182 ? -23.937 -7.050 10.474 1.00 96.50 182 GLY A O 1
ATOM 1356 N N . ASN A 1 183 ? -25.318 -7.549 8.760 1.00 94.56 183 ASN A N 1
ATOM 1357 C CA . ASN A 1 183 ? -25.009 -8.983 8.641 1.00 94.56 183 ASN A CA 1
ATOM 1358 C C . ASN A 1 183 ? -24.983 -9.422 7.158 1.00 94.56 183 ASN A C 1
ATOM 1360 O O . ASN A 1 183 ? -25.238 -10.584 6.833 1.00 94.56 183 ASN A O 1
ATOM 1364 N N . GLY A 1 184 ? -24.772 -8.473 6.243 1.00 94.00 184 GLY A N 1
ATOM 1365 C CA . GLY A 1 184 ? -24.756 -8.724 4.808 1.00 94.00 184 GLY A CA 1
ATOM 1366 C C . GLY A 1 184 ? -23.460 -9.389 4.319 1.00 94.00 184 GLY A C 1
ATOM 1367 O O . GLY A 1 184 ? -22.437 -9.311 4.998 1.00 94.00 184 GLY A O 1
ATOM 1368 N N . PRO A 1 185 ? -23.485 -10.061 3.155 1.00 92.69 185 PRO A N 1
ATOM 1369 C CA . PRO A 1 185 ? -22.332 -10.801 2.643 1.00 92.69 185 PRO A CA 1
ATOM 1370 C C . PRO A 1 185 ? -21.169 -9.923 2.163 1.00 92.69 185 PRO A C 1
ATOM 1372 O O . PRO A 1 185 ? -20.050 -10.422 2.111 1.00 92.69 185 PRO A O 1
ATOM 1375 N N . GLU A 1 186 ? -21.407 -8.660 1.803 1.00 93.75 186 GLU A N 1
ATOM 1376 C CA . GLU A 1 186 ? -20.344 -7.750 1.371 1.00 93.75 186 GLU A CA 1
ATOM 1377 C C . GLU A 1 186 ? -19.735 -7.055 2.591 1.00 93.75 186 GLU A C 1
ATOM 1379 O O . GLU A 1 186 ? -20.440 -6.408 3.360 1.00 93.75 186 GLU A O 1
ATOM 1384 N N . VAL A 1 187 ? -18.432 -7.171 2.798 1.00 96.69 187 VAL A N 1
ATOM 1385 C CA . VAL A 1 187 ? -17.753 -6.709 4.008 1.00 96.69 187 VAL A CA 1
ATOM 1386 C C . VAL A 1 187 ? -16.932 -5.452 3.716 1.00 96.69 187 VAL A C 1
ATOM 1388 O O . VAL A 1 187 ? -16.092 -5.439 2.820 1.00 96.69 187 VAL A O 1
ATOM 1391 N N . VAL A 1 188 ? -17.130 -4.393 4.500 1.00 98.44 188 VAL A N 1
ATOM 1392 C CA . VAL A 1 188 ? -16.299 -3.178 4.468 1.00 98.44 188 VAL A CA 1
ATOM 1393 C C . VAL A 1 188 ? -15.664 -2.968 5.833 1.00 98.44 188 VAL A C 1
ATOM 1395 O O . VAL A 1 188 ? -16.350 -3.023 6.852 1.00 98.44 188 VAL A O 1
ATOM 1398 N N . LEU A 1 189 ? -14.358 -2.707 5.853 1.00 98.81 189 LEU A N 1
ATOM 1399 C CA . LEU A 1 189 ? -13.603 -2.428 7.070 1.00 98.81 189 LEU A CA 1
ATOM 1400 C C . LEU A 1 189 ? -13.073 -0.991 7.057 1.00 98.81 189 LEU A C 1
ATOM 1402 O O . LEU A 1 189 ? -12.335 -0.597 6.159 1.00 98.81 189 LEU A O 1
ATOM 1406 N N . LEU A 1 190 ? -13.431 -0.215 8.074 1.00 98.88 190 LEU A N 1
ATOM 1407 C CA . LEU A 1 190 ? -12.910 1.127 8.319 1.00 98.88 190 LEU A CA 1
ATOM 1408 C C . LEU A 1 190 ? -11.918 1.069 9.480 1.00 98.88 190 LEU A C 1
ATOM 1410 O O . LEU A 1 190 ? -12.222 0.480 10.519 1.00 98.88 190 LEU A O 1
ATOM 1414 N N . VAL A 1 191 ? -10.745 1.674 9.313 1.00 98.81 191 VAL A N 1
ATOM 1415 C CA . VAL A 1 191 ? -9.673 1.640 10.311 1.00 98.81 191 VAL A CA 1
ATOM 1416 C C . VAL A 1 191 ? -9.163 3.051 10.580 1.00 98.81 191 VAL A C 1
ATOM 1418 O O . VAL A 1 191 ? -8.620 3.718 9.700 1.00 98.81 191 VAL A O 1
ATOM 1421 N N . GLY A 1 192 ? -9.314 3.494 11.823 1.00 98.25 192 GLY A N 1
ATOM 1422 C CA . GLY A 1 192 ? -8.706 4.716 12.334 1.00 98.25 192 GLY A CA 1
ATOM 1423 C C . GLY A 1 192 ? -7.503 4.440 13.229 1.00 98.25 192 GLY A C 1
ATOM 1424 O O . GLY A 1 192 ? -7.279 3.328 13.716 1.00 98.25 192 GLY A O 1
ATOM 1425 N N . GLY A 1 193 ? -6.736 5.498 13.480 1.00 97.56 193 GLY A N 1
ATOM 1426 C CA . GLY A 1 193 ? -5.730 5.508 14.530 1.00 97.56 193 GLY A CA 1
ATOM 1427 C C . GLY A 1 193 ? -4.498 4.657 14.266 1.00 97.56 193 GLY A C 1
ATOM 1428 O O . GLY A 1 193 ? -3.843 4.283 15.229 1.00 97.56 193 GLY A O 1
ATOM 1429 N N . ILE A 1 194 ? -4.143 4.359 13.012 1.00 98.06 194 ILE A N 1
ATOM 1430 C CA . ILE A 1 194 ? -2.869 3.677 12.729 1.00 98.06 194 ILE A CA 1
ATOM 1431 C C . ILE A 1 194 ? -1.673 4.532 13.176 1.00 98.06 194 ILE A C 1
ATOM 1433 O O . ILE A 1 194 ? -0.755 4.015 13.818 1.00 98.06 194 ILE A O 1
ATOM 1437 N N . HIS A 1 195 ? -1.759 5.857 12.996 1.00 97.19 195 HIS A N 1
ATOM 1438 C CA . HIS A 1 195 ? -0.899 6.848 13.652 1.00 97.19 195 HIS A CA 1
ATOM 1439 C C . HIS A 1 195 ? -1.704 7.767 14.579 1.00 97.19 195 HIS A C 1
ATOM 1441 O O . HIS A 1 195 ? -1.589 8.987 14.497 1.00 97.19 195 HIS A O 1
ATOM 1447 N N . TYR A 1 196 ? -2.522 7.207 15.484 1.00 96.06 196 TYR A N 1
ATOM 1448 C CA . TYR A 1 196 ? -3.432 7.982 16.350 1.00 96.06 196 TYR A CA 1
ATOM 1449 C C . TYR A 1 196 ? -2.790 9.217 17.005 1.00 96.06 196 TYR A C 1
ATOM 1451 O O . TYR A 1 196 ? -3.391 10.286 17.039 1.00 96.06 196 TYR A O 1
ATOM 1459 N N . GLY A 1 197 ? -1.568 9.106 17.517 1.00 96.38 197 GLY A N 1
ATOM 1460 C CA . GLY A 1 197 ? -0.917 10.208 18.210 1.00 96.38 197 GLY A CA 1
ATOM 1461 C C . GLY A 1 197 ? -0.495 11.328 17.261 1.00 96.38 197 GLY A C 1
ATOM 1462 O O . GLY A 1 197 ? -0.468 12.489 17.657 1.00 96.38 197 GLY A O 1
ATOM 1463 N N . TYR A 1 198 ? -0.183 10.990 16.013 1.00 96.12 198 TYR A N 1
ATOM 1464 C CA . TYR A 1 198 ? 0.201 11.909 14.947 1.00 96.12 198 TYR A CA 1
ATOM 1465 C C . TYR A 1 198 ? -1.021 12.568 14.303 1.00 96.12 198 TYR A C 1
ATOM 1467 O O . TYR A 1 198 ? -0.989 13.775 14.068 1.00 96.12 198 TYR A O 1
ATOM 1475 N N . ALA A 1 199 ? -2.089 11.794 14.092 1.00 95.56 199 ALA A N 1
ATOM 1476 C CA . ALA A 1 199 ? -3.364 12.212 13.518 1.00 95.56 199 ALA A CA 1
ATOM 1477 C C . ALA A 1 199 ? -4.556 11.808 14.416 1.00 95.56 199 ALA A C 1
ATOM 1479 O O . ALA A 1 199 ? -5.285 10.853 14.105 1.00 95.56 199 ALA A O 1
ATOM 1480 N N . PRO A 1 200 ? -4.786 12.516 15.542 1.00 96.44 200 PRO A N 1
ATOM 1481 C CA . PRO A 1 200 ? -5.887 12.202 16.458 1.00 96.44 200 PRO A CA 1
ATOM 1482 C C . PRO A 1 200 ? -7.277 12.280 15.821 1.00 96.44 200 PRO A C 1
ATOM 1484 O O . PRO A 1 200 ? -8.205 11.600 16.270 1.00 96.44 200 PRO A O 1
ATOM 1487 N N . ASN A 1 201 ? -7.430 13.083 14.765 1.00 95.75 201 ASN A N 1
ATOM 1488 C CA . ASN A 1 201 ? -8.687 13.208 14.037 1.00 95.75 201 ASN A CA 1
ATOM 1489 C C . ASN A 1 201 ? -9.179 11.892 13.419 1.00 95.75 201 ASN A C 1
ATOM 1491 O O . ASN A 1 201 ? -10.389 11.686 13.362 1.00 95.75 201 ASN A O 1
ATOM 1495 N N . SER A 1 202 ? -8.282 10.984 13.026 1.00 96.88 202 SER A N 1
ATOM 1496 C CA . SER A 1 202 ? -8.649 9.677 12.467 1.00 96.88 202 SER A CA 1
ATOM 1497 C C . SER A 1 202 ? -9.487 8.851 13.454 1.00 96.88 202 SER A C 1
ATOM 1499 O O . SER A 1 202 ? -10.510 8.280 13.079 1.00 96.88 202 SER A O 1
ATOM 1501 N N . VAL A 1 203 ? -9.123 8.854 14.742 1.00 98.00 203 VAL A N 1
ATOM 1502 C CA . VAL A 1 203 ? -9.871 8.160 15.804 1.00 98.00 203 VAL A CA 1
ATOM 1503 C C . VAL A 1 203 ? -11.177 8.880 16.114 1.00 98.00 203 VAL A C 1
ATOM 1505 O O . VAL A 1 203 ? -12.220 8.236 16.239 1.00 98.00 203 VAL A O 1
ATOM 1508 N N . ALA A 1 204 ? -11.145 10.213 16.203 1.00 98.00 204 ALA A N 1
ATOM 1509 C CA . ALA A 1 204 ? -12.350 11.005 16.434 1.00 98.00 204 ALA A CA 1
ATOM 1510 C C . ALA A 1 204 ? -13.390 10.783 15.320 1.00 98.00 204 ALA A C 1
ATOM 1512 O O . ALA A 1 204 ? -14.580 10.654 15.608 1.00 98.00 204 ALA A O 1
ATOM 1513 N N . LEU A 1 205 ? -12.949 10.694 14.061 1.00 98.38 205 LEU A N 1
ATOM 1514 C CA . LEU A 1 205 ? -13.807 10.403 12.918 1.00 98.38 205 LEU A CA 1
ATOM 1515 C C . LEU A 1 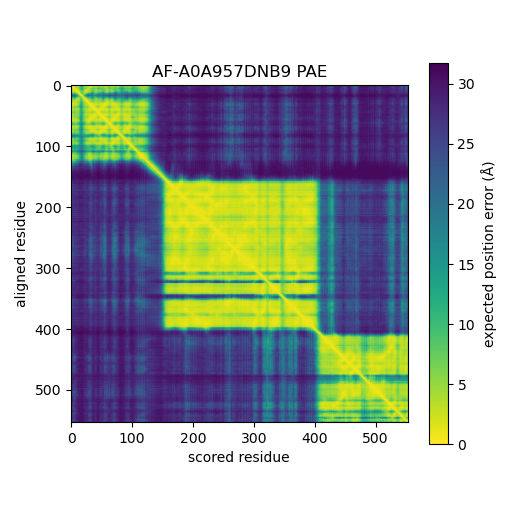205 ? -14.441 9.014 13.035 1.00 98.38 205 LEU A C 1
ATOM 1517 O O . LEU A 1 205 ? -15.653 8.890 12.864 1.00 98.38 205 LEU A O 1
ATOM 1521 N N . MET A 1 206 ? -13.660 7.980 13.367 1.00 98.62 206 MET A N 1
ATOM 1522 C CA . MET A 1 206 ? -14.211 6.632 13.545 1.00 98.62 206 MET A CA 1
ATOM 1523 C C . MET A 1 206 ? -15.250 6.578 14.668 1.00 98.62 206 MET A C 1
ATOM 1525 O O . MET A 1 206 ? -16.282 5.930 14.512 1.00 98.62 206 MET A O 1
ATOM 1529 N N . GLN A 1 207 ? -15.019 7.286 15.778 1.00 98.44 207 GLN A N 1
ATOM 1530 C CA . GLN A 1 207 ? -15.989 7.385 16.873 1.00 98.44 207 GLN A CA 1
ATOM 1531 C C . GLN A 1 207 ? -17.299 8.040 16.409 1.00 98.44 207 GLN A C 1
ATOM 1533 O O . GLN A 1 207 ? -18.371 7.493 16.664 1.00 98.44 207 GLN A O 1
ATOM 1538 N N . GLN A 1 208 ? -17.232 9.138 15.646 1.00 98.56 208 GLN A N 1
ATOM 1539 C CA . GLN A 1 208 ? -18.435 9.769 15.086 1.00 98.56 208 GLN A CA 1
ATOM 1540 C C . GLN A 1 208 ? -19.147 8.889 14.045 1.00 98.56 208 GLN A C 1
ATOM 1542 O O . GLN A 1 208 ? -20.375 8.907 13.966 1.00 98.56 208 GLN A O 1
ATOM 1547 N N . LEU A 1 209 ? -18.416 8.092 13.255 1.00 98.75 209 LEU A N 1
ATOM 1548 C CA . LEU A 1 209 ? -19.023 7.118 12.339 1.00 98.75 209 LEU A CA 1
ATOM 1549 C C . LEU A 1 209 ? -19.745 5.999 13.104 1.00 98.75 209 LEU A C 1
ATOM 1551 O O . LEU A 1 209 ? -20.866 5.650 12.736 1.00 98.75 209 LEU A O 1
ATOM 1555 N N . ILE A 1 210 ? -19.151 5.479 14.185 1.00 98.75 210 ILE A N 1
ATOM 1556 C CA . ILE A 1 210 ? -19.787 4.488 15.070 1.00 98.75 210 ILE A CA 1
ATOM 1557 C C . ILE A 1 210 ? -21.092 5.047 15.651 1.00 98.75 210 ILE A C 1
ATOM 1559 O O . ILE A 1 210 ? -22.121 4.374 15.595 1.00 98.75 210 ILE A O 1
ATOM 1563 N N . GLU A 1 211 ? -21.073 6.281 16.162 1.00 98.44 211 GLU A N 1
ATOM 1564 C CA . GLU A 1 211 ? -22.273 6.960 16.667 1.00 98.44 211 GLU A CA 1
ATOM 1565 C C . GLU A 1 211 ? -23.335 7.114 15.568 1.00 98.44 211 GLU A C 1
ATOM 1567 O O . GLU A 1 211 ? -24.487 6.714 15.750 1.00 98.44 211 GLU A O 1
ATOM 1572 N N . TYR A 1 212 ? -22.946 7.620 14.393 1.00 98.62 212 TYR A N 1
ATOM 1573 C CA . TYR A 1 212 ? -23.857 7.832 13.270 1.00 98.62 212 TYR A CA 1
ATOM 1574 C C . TYR A 1 212 ? -24.547 6.541 12.819 1.00 98.62 212 TYR A C 1
ATOM 1576 O O . TYR A 1 212 ? -25.770 6.522 12.664 1.00 98.62 212 TYR A O 1
ATOM 1584 N N . PHE A 1 213 ? -23.791 5.461 12.606 1.00 98.38 213 PHE A N 1
ATOM 1585 C CA . PHE A 1 213 ? -24.359 4.193 12.147 1.00 98.38 213 PHE A CA 1
ATOM 1586 C C . PHE A 1 213 ? -25.135 3.468 13.249 1.00 98.38 213 PHE A C 1
ATOM 1588 O O . PHE A 1 213 ? -26.131 2.814 12.944 1.00 98.38 213 PHE A O 1
ATOM 1595 N N . GLY A 1 214 ? -24.767 3.657 14.521 1.00 97.31 214 GLY A N 1
ATOM 1596 C CA . GLY A 1 214 ? -25.558 3.186 15.659 1.00 97.31 214 GLY A CA 1
ATOM 1597 C C . GLY A 1 214 ? -26.948 3.821 15.724 1.00 97.31 214 GLY A C 1
ATOM 1598 O O . GLY A 1 214 ? -27.919 3.148 16.063 1.00 97.31 214 GLY A O 1
ATOM 1599 N N . GLU A 1 215 ? -27.072 5.094 15.341 1.00 97.06 215 GLU A N 1
ATOM 1600 C CA . GLU A 1 215 ? -28.364 5.785 15.253 1.00 97.06 215 GLU A CA 1
ATOM 1601 C C . GLU A 1 215 ? -29.101 5.544 13.924 1.00 97.06 215 GLU A C 1
ATOM 1603 O O . GLU A 1 215 ? -30.331 5.639 13.866 1.00 97.06 215 GLU A O 1
ATOM 1608 N N . LYS A 1 216 ? -28.367 5.262 12.840 1.00 96.38 216 LYS A N 1
ATOM 1609 C CA . LYS A 1 216 ? -28.890 5.193 11.466 1.00 96.38 216 LYS A CA 1
ATOM 1610 C C . LYS A 1 216 ? -28.423 3.943 10.730 1.00 96.38 216 LYS A C 1
ATOM 1612 O O . LYS A 1 216 ? -27.828 4.030 9.658 1.00 96.38 216 LYS A O 1
ATOM 1617 N N . LEU A 1 217 ? -28.782 2.775 11.256 1.00 95.12 217 LEU A N 1
ATOM 1618 C CA . LEU A 1 217 ? -28.487 1.485 10.618 1.00 95.12 217 LEU A CA 1
ATOM 1619 C C . LEU A 1 217 ? -28.966 1.410 9.158 1.00 95.12 217 LEU A C 1
ATOM 1621 O O . LEU A 1 217 ? -28.298 0.809 8.330 1.00 95.12 217 LEU A O 1
ATOM 1625 N N . THR A 1 218 ? -30.072 2.079 8.813 1.00 94.50 218 THR A N 1
ATOM 1626 C CA . THR A 1 218 ? -30.612 2.121 7.439 1.00 94.50 218 THR A CA 1
ATOM 1627 C C . THR A 1 218 ? -29.738 2.877 6.434 1.00 94.50 218 THR A C 1
ATOM 1629 O O . THR A 1 218 ? -30.040 2.868 5.243 1.00 94.50 218 THR A O 1
ATOM 1632 N N . ALA A 1 219 ? -28.687 3.567 6.887 1.00 94.06 219 ALA A N 1
ATOM 1633 C CA . ALA A 1 219 ? -27.686 4.162 6.007 1.00 94.06 219 ALA A CA 1
ATOM 1634 C C . ALA A 1 219 ? -26.687 3.121 5.466 1.00 94.06 219 ALA A C 1
ATOM 1636 O O . ALA A 1 219 ? -25.985 3.403 4.496 1.00 94.06 219 ALA A O 1
ATOM 1637 N N . ILE A 1 220 ? -26.625 1.935 6.078 1.00 96.94 220 ILE A N 1
ATOM 1638 C CA . ILE A 1 220 ? -25.834 0.801 5.605 1.00 96.94 220 ILE A CA 1
ATOM 1639 C C . ILE A 1 220 ? -26.730 -0.029 4.677 1.00 96.94 220 ILE A C 1
ATOM 1641 O O . ILE A 1 220 ? -27.840 -0.382 5.077 1.00 96.94 220 ILE A O 1
ATOM 1645 N N . PRO A 1 221 ? -26.295 -0.342 3.445 1.00 95.44 221 PRO A N 1
ATOM 1646 C CA . PRO A 1 221 ? -27.052 -1.224 2.562 1.00 95.44 221 PRO A CA 1
ATOM 1647 C C . PRO A 1 221 ? -27.284 -2.606 3.190 1.00 95.44 221 PRO A C 1
ATOM 1649 O O . PRO A 1 221 ? -26.381 -3.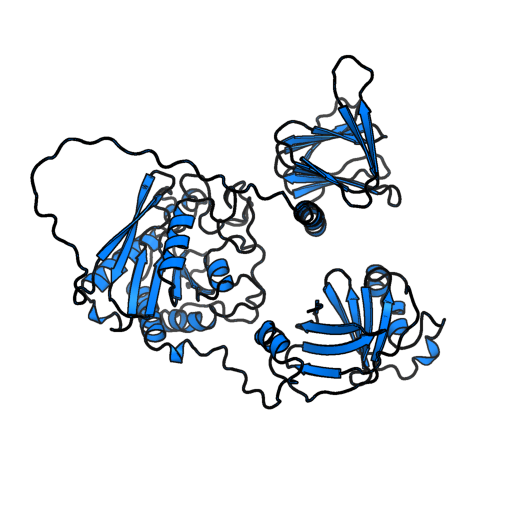163 3.807 1.00 95.44 221 PRO A O 1
ATOM 1652 N N . ASP A 1 222 ? -28.470 -3.189 2.989 1.00 94.31 222 ASP A N 1
ATOM 1653 C CA . ASP A 1 222 ? -28.887 -4.441 3.650 1.00 94.31 222 ASP A CA 1
ATOM 1654 C C . ASP A 1 222 ? -27.940 -5.632 3.397 1.00 94.31 222 ASP A C 1
ATOM 1656 O O . ASP A 1 222 ? -27.869 -6.563 4.200 1.00 94.31 222 ASP A O 1
ATOM 1660 N N . ASN A 1 223 ? -27.219 -5.628 2.272 1.00 94.38 223 ASN A N 1
ATOM 1661 C CA . ASN A 1 223 ? -26.249 -6.660 1.910 1.00 94.38 223 ASN A CA 1
ATOM 1662 C C . ASN A 1 223 ? -24.808 -6.342 2.335 1.00 94.38 223 ASN A C 1
ATOM 1664 O O . ASN A 1 223 ? -23.911 -7.100 1.969 1.00 94.38 223 ASN A O 1
ATOM 1668 N N . VAL A 1 224 ? -24.586 -5.293 3.128 1.00 96.75 224 VAL A N 1
ATOM 1669 C CA . VAL A 1 224 ? -23.269 -4.924 3.649 1.00 96.75 224 VAL A CA 1
ATOM 1670 C C . VAL A 1 224 ? -23.154 -5.248 5.143 1.00 96.75 224 VAL A C 1
ATOM 1672 O O . VAL A 1 224 ? -24.059 -4.986 5.934 1.00 96.75 224 VAL A O 1
ATOM 1675 N N . THR A 1 225 ? -22.010 -5.802 5.534 1.00 98.19 225 THR A N 1
ATOM 1676 C CA . THR A 1 225 ? -21.498 -5.792 6.904 1.00 98.19 225 THR A CA 1
ATOM 1677 C C . THR A 1 225 ? -20.392 -4.747 6.998 1.00 98.19 225 THR A C 1
ATOM 1679 O O . THR A 1 225 ? -19.401 -4.804 6.270 1.00 98.19 225 THR A O 1
ATOM 1682 N N . LEU A 1 226 ? -20.554 -3.790 7.904 1.00 98.75 226 LEU A N 1
ATOM 1683 C CA . LEU A 1 226 ? -19.589 -2.732 8.169 1.00 98.75 226 LEU A CA 1
ATOM 1684 C C . LEU A 1 226 ? -18.867 -3.004 9.487 1.00 98.75 226 LEU A C 1
ATOM 1686 O O . LEU A 1 226 ? -19.500 -3.113 10.536 1.00 98.75 226 LEU A O 1
ATOM 1690 N N . TYR A 1 227 ? -17.544 -3.056 9.436 1.00 98.88 227 TYR A N 1
ATOM 1691 C CA . TYR A 1 227 ? -16.676 -3.118 10.603 1.00 98.88 227 TYR A CA 1
ATOM 1692 C C . TYR A 1 227 ? -15.922 -1.802 10.769 1.00 98.88 227 TYR A C 1
ATOM 1694 O O . TYR A 1 227 ? -15.393 -1.267 9.797 1.00 98.88 227 TYR A O 1
ATOM 1702 N N . ILE A 1 228 ? -15.848 -1.290 11.997 1.00 98.88 228 ILE A N 1
ATOM 1703 C CA . ILE A 1 228 ? -15.107 -0.065 12.316 1.00 98.88 228 ILE A CA 1
ATOM 1704 C C . ILE A 1 228 ? -14.144 -0.338 13.470 1.00 98.88 228 ILE A C 1
ATOM 1706 O O . ILE A 1 228 ? -14.576 -0.613 14.590 1.00 98.88 228 ILE A O 1
ATOM 1710 N N . VAL A 1 229 ? -12.843 -0.247 13.198 1.00 98.81 229 VAL A N 1
ATOM 1711 C CA . VAL A 1 229 ? -11.786 -0.205 14.215 1.00 98.81 229 VAL A CA 1
ATOM 1712 C C . VAL A 1 229 ? -11.504 1.260 14.510 1.00 98.81 229 VAL A C 1
ATOM 1714 O O . VAL A 1 229 ? -10.999 1.985 13.653 1.00 98.81 229 VAL A O 1
ATOM 1717 N N . SER A 1 230 ? -11.850 1.711 15.715 1.00 98.00 230 SER A N 1
ATOM 1718 C CA . SER A 1 230 ? -11.701 3.122 16.078 1.00 98.00 230 SER A CA 1
ATOM 1719 C C . SER A 1 230 ? -10.239 3.539 16.194 1.00 98.00 230 SER A C 1
ATOM 1721 O O . SER A 1 230 ? -9.868 4.592 15.682 1.00 98.00 230 SER A O 1
ATOM 1723 N N . ASN A 1 231 ? -9.421 2.712 16.845 1.00 98.31 231 ASN A N 1
ATOM 1724 C CA . ASN A 1 231 ? -8.013 2.979 17.088 1.00 98.31 231 ASN A CA 1
ATOM 1725 C C . ASN A 1 231 ? -7.203 1.677 17.115 1.00 98.31 231 ASN A C 1
ATOM 1727 O O . ASN A 1 231 ? -7.296 0.913 18.075 1.00 98.31 231 ASN A O 1
ATOM 1731 N N . ILE A 1 232 ? -6.398 1.440 16.076 1.00 98.38 232 ILE A N 1
ATOM 1732 C CA . ILE A 1 232 ? -5.502 0.275 16.017 1.00 98.38 232 ILE A CA 1
ATOM 1733 C C . ILE A 1 232 ? -4.170 0.497 16.757 1.00 98.38 232 ILE A C 1
ATOM 1735 O O . ILE A 1 232 ? -3.496 -0.473 17.074 1.00 98.38 232 ILE A O 1
ATOM 1739 N N . ASN A 1 233 ? -3.805 1.742 17.087 1.00 98.25 233 ASN A N 1
ATOM 1740 C CA . ASN A 1 233 ? -2.599 2.092 17.845 1.00 98.25 233 ASN A CA 1
ATOM 1741 C C . ASN A 1 233 ? -2.959 2.851 19.138 1.00 98.25 233 ASN A C 1
ATOM 1743 O O . ASN A 1 233 ? -2.677 4.045 19.268 1.00 98.25 233 ASN A O 1
ATOM 1747 N N . PRO A 1 234 ? -3.606 2.212 20.126 1.00 98.00 234 PRO A N 1
ATOM 1748 C CA . PRO A 1 234 ? -4.075 2.915 21.319 1.00 98.00 234 PRO A CA 1
ATOM 1749 C C . PRO A 1 234 ? -2.944 3.381 22.247 1.00 98.00 234 PRO A C 1
ATOM 1751 O O . PRO A 1 234 ? -3.185 4.189 23.149 1.00 98.00 234 PRO A O 1
ATOM 1754 N N . ASP A 1 235 ? -1.719 2.885 22.075 1.00 97.31 235 ASP A N 1
ATOM 1755 C CA . ASP A 1 235 ? -0.595 3.146 22.982 1.00 97.31 235 ASP A CA 1
ATOM 1756 C C . ASP A 1 235 ? 0.155 4.437 22.711 1.00 97.31 235 ASP A C 1
ATOM 1758 O O . ASP A 1 235 ? 0.757 4.999 23.629 1.00 97.31 235 ASP A O 1
ATOM 1762 N N . THR A 1 236 ? 0.096 4.908 21.472 1.00 95.75 236 THR A N 1
ATOM 1763 C CA . THR A 1 236 ? 0.840 6.080 21.033 1.00 95.75 236 THR A CA 1
ATOM 1764 C C . THR A 1 236 ? 0.475 7.344 21.834 1.00 95.75 236 THR A C 1
ATOM 1766 O O . THR A 1 236 ? -0.703 7.599 22.128 1.00 95.75 236 THR A O 1
ATOM 1769 N N . PRO A 1 237 ? 1.462 8.169 22.226 1.00 95.56 237 PRO A N 1
ATOM 1770 C CA . PRO A 1 237 ? 1.194 9.456 22.848 1.00 95.56 237 PRO A CA 1
ATOM 1771 C C . PRO A 1 237 ? 0.660 10.463 21.822 1.00 95.56 237 PRO A C 1
ATOM 1773 O O . PRO A 1 237 ? 1.226 10.637 20.745 1.00 95.56 237 PRO A O 1
ATOM 1776 N N . VAL A 1 238 ? -0.379 11.213 22.198 1.00 96.38 238 VAL A N 1
ATOM 1777 C CA . VAL A 1 238 ? -0.904 12.310 21.371 1.00 96.38 238 VAL A CA 1
ATOM 1778 C C . VAL A 1 238 ? 0.160 13.394 21.199 1.00 96.38 238 VAL A C 1
ATOM 1780 O O . VAL A 1 238 ? 0.563 14.061 22.153 1.00 96.38 238 VAL A O 1
ATOM 1783 N N . SER A 1 239 ? 0.640 13.535 19.967 1.00 95.94 239 SER A N 1
ATOM 1784 C CA . SER A 1 239 ? 1.735 14.405 19.557 1.00 95.94 239 SER A CA 1
ATOM 1785 C C . SER A 1 239 ? 1.568 14.780 18.072 1.00 95.94 239 SER A C 1
ATOM 1787 O O . SER A 1 239 ? 2.308 14.270 17.221 1.00 95.94 239 SER A O 1
ATOM 1789 N N . PRO A 1 240 ? 0.589 15.651 17.746 1.00 94.88 240 PRO A N 1
ATOM 1790 C CA . PRO A 1 240 ? 0.213 15.952 16.367 1.00 94.88 240 PRO A CA 1
ATOM 1791 C C . PRO A 1 240 ? 1.403 16.363 15.499 1.00 94.88 240 PRO A C 1
ATOM 1793 O O . PRO A 1 240 ? 2.229 17.187 15.910 1.00 94.88 240 PRO A O 1
ATOM 1796 N N . GLY A 1 241 ? 1.513 15.763 14.312 1.00 91.56 241 GLY A N 1
ATOM 1797 C CA . GLY A 1 241 ? 2.577 16.061 13.350 1.00 91.56 241 GLY A CA 1
ATOM 1798 C C . GLY A 1 241 ? 3.986 15.587 13.743 1.00 91.56 241 GLY A C 1
ATOM 1799 O O . GLY A 1 241 ? 4.938 15.858 13.012 1.00 91.56 241 GLY A O 1
ATOM 1800 N N . LYS A 1 242 ? 4.166 14.882 14.871 1.00 94.94 242 LYS A N 1
ATOM 1801 C CA . LYS A 1 242 ? 5.489 14.428 15.340 1.00 94.94 242 LYS A CA 1
ATOM 1802 C C . LYS A 1 242 ? 5.659 12.919 15.234 1.00 94.94 242 LYS A C 1
ATOM 1804 O O . LYS A 1 242 ? 4.744 12.166 15.550 1.00 94.94 242 LYS A O 1
ATOM 1809 N N . LEU A 1 243 ? 6.881 12.484 14.914 1.00 95.12 243 LEU A N 1
ATOM 1810 C CA . LEU A 1 243 ? 7.249 11.068 14.789 1.00 95.12 243 LEU A CA 1
ATOM 1811 C C . LEU A 1 243 ? 6.768 10.211 15.969 1.00 95.12 243 LEU A C 1
ATOM 1813 O O . LEU A 1 243 ? 6.185 9.159 15.752 1.00 95.12 243 LEU A O 1
ATOM 1817 N N . VAL A 1 244 ? 6.944 10.677 17.210 1.00 96.44 244 VAL A N 1
ATOM 1818 C CA . VAL A 1 244 ? 6.536 9.924 18.412 1.00 96.44 244 VAL A CA 1
ATOM 1819 C C . VAL A 1 244 ? 5.038 9.589 18.446 1.00 96.44 244 VAL A C 1
ATOM 1821 O O . VAL A 1 244 ? 4.668 8.579 19.024 1.00 96.44 244 VAL A O 1
ATOM 1824 N N . GLY A 1 245 ? 4.187 10.397 17.803 1.00 96.19 245 GLY A N 1
ATOM 1825 C CA . GLY A 1 245 ? 2.755 10.122 17.679 1.00 96.19 245 GLY A CA 1
ATOM 1826 C C . GLY A 1 245 ? 2.416 9.058 16.624 1.00 96.19 245 GLY A C 1
ATOM 1827 O O . GLY A 1 245 ? 1.286 8.576 16.566 1.00 96.19 245 GLY A O 1
ATOM 1828 N N . ARG A 1 246 ? 3.377 8.667 15.781 1.00 96.69 246 ARG A N 1
ATOM 1829 C CA . ARG A 1 246 ? 3.191 7.630 14.754 1.00 96.69 246 ARG A CA 1
ATOM 1830 C C . ARG A 1 246 ? 3.467 6.224 15.271 1.00 96.69 246 ARG A C 1
ATOM 1832 O O . ARG A 1 246 ? 2.879 5.268 14.783 1.00 96.69 246 ARG A O 1
ATOM 1839 N N . LEU A 1 247 ? 4.367 6.103 16.240 1.00 98.25 247 LEU A N 1
ATOM 1840 C CA . LEU A 1 247 ? 4.903 4.818 16.680 1.00 98.25 247 LEU A CA 1
ATOM 1841 C C . LEU A 1 247 ? 4.000 4.167 17.739 1.00 98.25 247 LEU A C 1
ATOM 1843 O O . LEU A 1 247 ? 3.353 4.869 18.517 1.00 98.25 247 LEU A O 1
ATOM 1847 N N . ASN A 1 248 ? 3.940 2.836 17.772 1.00 98.44 248 ASN A N 1
ATOM 1848 C CA . ASN A 1 248 ? 3.296 2.083 18.853 1.00 98.44 248 ASN A CA 1
ATOM 1849 C C . ASN A 1 248 ? 4.185 2.025 20.114 1.00 98.44 248 ASN A C 1
ATOM 1851 O O . ASN A 1 248 ? 5.257 2.636 20.173 1.00 98.44 248 ASN A O 1
ATOM 1855 N N . ALA A 1 249 ? 3.764 1.267 21.135 1.00 98.06 249 ALA A N 1
ATOM 1856 C CA . ALA A 1 249 ? 4.515 1.133 22.390 1.00 98.06 249 ALA A CA 1
ATOM 1857 C C . ALA A 1 249 ? 5.933 0.548 22.219 1.00 98.06 249 ALA A C 1
ATOM 1859 O O . ALA A 1 249 ? 6.800 0.818 23.051 1.00 98.06 249 ALA A O 1
ATOM 1860 N N . ASN A 1 250 ? 6.173 -0.219 21.151 1.00 98.12 250 ASN A N 1
ATOM 1861 C CA . ASN A 1 250 ? 7.472 -0.816 20.834 1.00 98.12 250 ASN A CA 1
ATOM 1862 C C . ASN A 1 250 ? 8.361 0.097 19.973 1.00 98.12 250 ASN A C 1
ATOM 1864 O O . ASN A 1 250 ? 9.487 -0.277 19.649 1.00 98.12 250 ASN A O 1
ATOM 1868 N N . GLY A 1 251 ? 7.888 1.291 19.602 1.00 97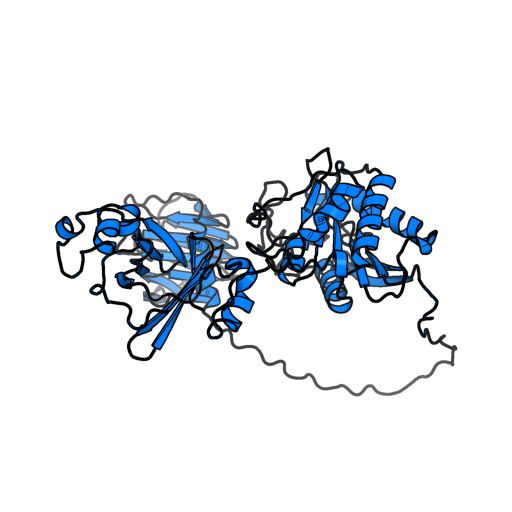.75 251 GLY A N 1
ATOM 1869 C CA . GLY A 1 251 ? 8.620 2.199 18.716 1.00 97.75 251 GLY A CA 1
ATOM 1870 C C . GLY A 1 251 ? 8.491 1.857 17.228 1.00 97.75 251 GLY A C 1
ATOM 1871 O O . GLY A 1 251 ? 9.252 2.387 16.420 1.00 97.75 251 GLY A O 1
ATOM 1872 N N . VAL A 1 252 ? 7.532 1.007 16.856 1.00 98.62 252 VAL A N 1
ATOM 1873 C CA . VAL A 1 252 ? 7.284 0.586 15.472 1.00 98.62 252 VAL A CA 1
ATOM 1874 C C . VAL A 1 252 ? 6.183 1.441 14.856 1.00 98.62 252 VAL A C 1
ATOM 1876 O O . VAL A 1 252 ? 5.155 1.703 15.479 1.00 98.62 252 VAL A O 1
ATOM 1879 N N . ASP A 1 253 ? 6.385 1.893 13.621 1.00 98.50 253 ASP A N 1
ATOM 1880 C CA . ASP A 1 253 ? 5.318 2.487 12.822 1.00 98.50 253 ASP A CA 1
ATOM 1881 C C . ASP A 1 253 ? 4.458 1.336 12.288 1.00 98.50 253 ASP A C 1
ATOM 1883 O O . ASP A 1 253 ? 4.898 0.548 11.448 1.00 98.50 253 ASP A O 1
ATOM 1887 N N . LEU A 1 254 ? 3.222 1.217 12.787 1.00 98.50 254 LEU A N 1
ATOM 1888 C CA . LEU A 1 254 ? 2.329 0.125 12.390 1.00 98.50 254 LEU A CA 1
ATOM 1889 C C . LEU A 1 254 ? 2.073 0.100 10.879 1.00 98.50 254 LEU A C 1
ATOM 1891 O O . LEU A 1 254 ? 1.835 -0.969 10.331 1.00 98.50 254 LEU A O 1
ATOM 1895 N N . ASN A 1 255 ? 2.174 1.238 10.184 1.00 97.50 255 ASN A N 1
ATOM 1896 C CA . ASN A 1 255 ? 2.064 1.316 8.727 1.00 97.50 255 ASN A CA 1
ATOM 1897 C C . ASN A 1 255 ? 3.419 1.145 8.005 1.00 97.50 255 ASN A C 1
ATOM 1899 O O . ASN A 1 255 ? 3.599 1.615 6.881 1.00 97.50 255 ASN A O 1
ATOM 1903 N N . ARG A 1 256 ? 4.401 0.529 8.669 1.00 97.38 256 ARG A N 1
ATOM 1904 C CA . ARG A 1 256 ? 5.678 0.058 8.107 1.00 97.38 256 ARG A CA 1
ATOM 1905 C C . ARG A 1 256 ? 5.944 -1.414 8.434 1.00 97.38 256 ARG A C 1
ATOM 1907 O O . ARG A 1 256 ? 7.011 -1.925 8.112 1.00 97.38 256 ARG A O 1
ATOM 1914 N N . ASN A 1 257 ? 4.983 -2.106 9.048 1.00 98.44 257 ASN A N 1
ATOM 1915 C CA . ASN A 1 257 ? 5.131 -3.462 9.576 1.00 98.44 257 ASN A CA 1
ATOM 1916 C C . ASN A 1 257 ? 4.482 -4.555 8.696 1.00 98.44 257 ASN A C 1
ATOM 1918 O O . ASN A 1 257 ? 4.257 -5.666 9.166 1.00 98.44 257 ASN A O 1
ATOM 1922 N N . TRP A 1 258 ? 4.173 -4.275 7.423 1.00 97.94 258 TRP A N 1
ATOM 1923 C CA . TRP A 1 258 ? 3.419 -5.188 6.543 1.00 97.94 258 TRP A CA 1
ATOM 1924 C C . TRP A 1 258 ? 4.267 -5.823 5.431 1.00 97.94 258 TRP A C 1
ATOM 1926 O O . TRP A 1 258 ? 5.271 -5.259 5.010 1.00 97.94 258 TRP A O 1
ATOM 1936 N N . ASP A 1 259 ? 3.861 -6.988 4.910 1.00 93.00 259 ASP A N 1
ATOM 1937 C CA . ASP A 1 259 ? 4.586 -7.732 3.859 1.00 93.00 259 ASP A CA 1
ATOM 1938 C C . ASP A 1 259 ? 4.405 -7.135 2.445 1.00 93.00 259 ASP A C 1
ATOM 1940 O O . ASP A 1 259 ? 3.897 -7.757 1.505 1.00 93.00 259 ASP A O 1
ATOM 1944 N N . CYS A 1 260 ? 4.854 -5.895 2.283 1.00 84.25 260 CYS A N 1
ATOM 1945 C CA . CYS A 1 260 ? 5.089 -5.293 0.984 1.00 84.25 260 CYS A CA 1
ATOM 1946 C C . CYS A 1 260 ? 6.371 -4.463 1.017 1.00 84.25 260 CYS A C 1
ATOM 1948 O O . CYS A 1 260 ? 6.401 -3.381 1.604 1.00 84.25 260 CYS A O 1
ATOM 1950 N N . ARG A 1 261 ? 7.429 -4.962 0.361 1.00 82.31 261 ARG A N 1
ATOM 1951 C CA . ARG A 1 261 ? 8.738 -4.284 0.273 1.00 82.31 261 ARG A CA 1
ATOM 1952 C C . ARG A 1 261 ? 9.278 -3.871 1.648 1.00 82.31 261 ARG A C 1
ATOM 1954 O O . ARG A 1 261 ? 9.899 -2.827 1.780 1.00 82.31 261 ARG A O 1
ATOM 1961 N N . TRP A 1 262 ? 8.972 -4.661 2.674 1.00 91.19 262 TRP A N 1
ATOM 1962 C CA . TRP A 1 262 ? 9.236 -4.340 4.070 1.00 91.19 262 TRP A CA 1
ATOM 1963 C C . TRP A 1 262 ? 10.724 -4.104 4.342 1.00 91.19 262 TRP A C 1
ATOM 1965 O O . TRP A 1 262 ? 11.579 -4.820 3.818 1.00 91.19 262 TRP A O 1
ATOM 1975 N N . LEU A 1 263 ? 11.022 -3.123 5.195 1.00 85.75 263 LEU A N 1
ATOM 1976 C CA . LEU A 1 263 ? 12.365 -2.845 5.695 1.00 85.75 263 LEU A CA 1
ATOM 1977 C C . LEU A 1 263 ? 12.312 -2.665 7.217 1.00 85.75 263 LEU A C 1
ATOM 1979 O O . LEU A 1 263 ? 11.401 -1.993 7.696 1.00 85.75 263 LEU A O 1
ATOM 1983 N N . PRO A 1 264 ? 13.310 -3.157 7.977 1.00 83.12 264 PRO A N 1
ATOM 1984 C CA . PRO A 1 264 ? 13.358 -2.974 9.431 1.00 83.12 264 PRO A CA 1
ATOM 1985 C C . PRO A 1 264 ? 13.543 -1.504 9.843 1.00 83.12 264 PRO A C 1
ATOM 1987 O O . PRO A 1 264 ? 13.085 -1.090 10.906 1.00 83.12 264 PRO A O 1
ATOM 1990 N N . ASN A 1 265 ? 14.184 -0.697 8.990 1.00 89.50 265 ASN A N 1
ATOM 1991 C CA . ASN A 1 265 ? 14.379 0.738 9.188 1.00 89.50 265 ASN A CA 1
ATOM 1992 C C . ASN A 1 265 ? 13.629 1.486 8.084 1.00 89.50 265 ASN A C 1
ATOM 1994 O O . ASN A 1 265 ? 14.129 1.608 6.964 1.00 89.50 265 ASN A O 1
ATOM 1998 N N . ALA A 1 266 ? 12.416 1.942 8.373 1.00 82.06 266 ALA A N 1
ATOM 1999 C CA . ALA A 1 266 ? 11.580 2.590 7.378 1.00 82.06 266 ALA A CA 1
ATOM 2000 C C . ALA A 1 266 ? 11.894 4.085 7.226 1.00 82.06 266 ALA A C 1
ATOM 2002 O O . ALA A 1 266 ? 12.316 4.750 8.176 1.00 82.06 266 ALA A O 1
ATOM 2003 N N . LEU A 1 267 ? 11.627 4.617 6.027 1.00 85.19 267 LEU A N 1
ATOM 2004 C CA . LEU A 1 267 ? 11.582 6.056 5.785 1.00 85.19 267 LEU A CA 1
ATOM 2005 C C . LEU A 1 267 ? 10.256 6.612 6.327 1.00 85.19 267 LEU A C 1
ATOM 2007 O O . LEU A 1 267 ? 9.161 6.245 5.877 1.00 85.19 267 LEU A O 1
ATOM 2011 N N . ILE A 1 268 ? 10.352 7.499 7.312 1.00 88.38 268 ILE A N 1
ATOM 2012 C CA . ILE A 1 268 ? 9.217 8.131 7.978 1.00 88.38 268 ILE A CA 1
ATOM 2013 C C . ILE A 1 268 ? 9.492 9.629 8.054 1.00 88.38 268 ILE A C 1
ATOM 2015 O O . ILE A 1 268 ? 10.512 10.051 8.584 1.00 88.38 268 ILE A O 1
ATOM 2019 N N . LEU A 1 269 ? 8.575 10.440 7.515 1.00 88.06 269 LEU A N 1
ATOM 2020 C CA . LEU A 1 269 ? 8.703 11.906 7.488 1.00 88.06 269 LEU A CA 1
ATOM 2021 C C . LEU A 1 269 ? 10.035 12.397 6.876 1.00 88.06 269 LEU A C 1
ATOM 2023 O O . LEU A 1 269 ? 10.580 13.411 7.296 1.00 88.06 269 LEU A O 1
ATOM 2027 N N . GLY A 1 270 ? 10.556 11.671 5.881 1.00 82.19 270 GLY A N 1
ATOM 2028 C CA . GLY A 1 270 ? 11.812 12.001 5.197 1.00 82.19 270 GLY A CA 1
ATOM 2029 C C . GLY A 1 270 ? 13.085 11.527 5.906 1.00 82.19 270 GLY A C 1
ATOM 2030 O O . GLY A 1 270 ? 14.174 11.772 5.393 1.00 82.19 270 GLY A O 1
ATOM 2031 N N . GLU A 1 271 ? 12.976 10.821 7.034 1.00 86.69 271 GLU A N 1
ATOM 2032 C CA . GLU A 1 271 ? 14.118 10.308 7.797 1.00 86.69 271 GLU A CA 1
ATOM 2033 C C . GLU A 1 271 ? 14.045 8.784 7.959 1.00 86.69 271 GLU A C 1
ATOM 2035 O O . GLU A 1 271 ? 12.967 8.211 8.126 1.00 86.69 271 GLU A O 1
ATOM 2040 N N . ILE A 1 272 ? 15.193 8.103 7.896 1.00 86.88 272 ILE A N 1
ATOM 2041 C CA . ILE A 1 272 ? 15.271 6.671 8.208 1.00 86.88 272 ILE A CA 1
ATOM 2042 C C . ILE A 1 272 ? 15.203 6.524 9.726 1.00 86.88 272 ILE A C 1
ATOM 2044 O O . ILE A 1 272 ? 16.085 7.009 10.434 1.00 86.88 272 ILE A O 1
ATOM 2048 N N . VAL A 1 273 ? 14.183 5.828 10.224 1.00 88.81 273 VAL A N 1
ATOM 2049 C CA . VAL A 1 273 ? 13.994 5.605 11.662 1.00 88.81 273 VAL A CA 1
ATOM 2050 C C . VAL A 1 273 ? 14.387 4.161 12.000 1.00 88.81 273 VAL A C 1
ATOM 2052 O O . VAL A 1 273 ? 13.699 3.233 11.562 1.00 88.81 273 VAL A O 1
ATOM 2055 N N . PRO A 1 274 ? 15.480 3.924 12.752 1.00 90.88 274 PRO A N 1
ATOM 2056 C CA . PRO A 1 274 ? 15.934 2.574 13.077 1.00 90.88 274 PRO A CA 1
ATOM 2057 C C . PRO A 1 274 ? 14.881 1.751 13.827 1.00 90.88 274 PRO A C 1
ATOM 2059 O O . PRO A 1 274 ? 14.261 2.249 14.764 1.00 90.88 274 PRO A O 1
ATOM 2062 N N . GLY A 1 275 ? 14.679 0.499 13.415 1.00 91.56 275 GLY A N 1
ATOM 2063 C CA . GLY A 1 275 ? 13.723 -0.437 14.021 1.00 91.56 275 GLY A CA 1
ATOM 2064 C C . GLY A 1 275 ? 12.245 -0.109 13.787 1.00 91.56 275 GLY A C 1
ATOM 2065 O O . GLY A 1 275 ? 11.381 -0.869 14.214 1.00 91.56 275 GLY A O 1
ATOM 2066 N N . SER A 1 276 ? 11.930 0.990 13.096 1.00 95.25 276 SER A N 1
ATOM 2067 C CA . SER A 1 276 ? 10.550 1.457 12.913 1.00 95.25 276 SER A CA 1
ATOM 2068 C C . SER A 1 276 ? 9.684 0.569 12.022 1.00 95.25 276 SER A C 1
ATOM 2070 O O . SER A 1 276 ? 8.468 0.731 12.033 1.00 95.25 276 SER A O 1
ATOM 2072 N N . GLY A 1 277 ? 10.274 -0.360 11.266 1.00 94.00 277 GLY A N 1
ATOM 2073 C CA . GLY A 1 277 ? 9.534 -1.389 10.536 1.00 94.00 277 GLY A CA 1
ATOM 2074 C C . GLY A 1 277 ? 9.157 -2.595 11.397 1.00 94.00 277 GLY A C 1
ATOM 2075 O O . GLY A 1 277 ? 8.341 -3.407 10.966 1.00 94.00 277 GLY A O 1
ATOM 2076 N N . GLY A 1 278 ? 9.719 -2.719 12.602 1.00 97.12 278 GLY A N 1
ATOM 2077 C CA . GLY A 1 278 ? 9.591 -3.890 13.467 1.00 97.12 278 GLY A CA 1
ATOM 2078 C C . GLY A 1 278 ? 10.746 -4.880 13.323 1.00 97.12 278 GLY A C 1
ATOM 2079 O O . GLY A 1 278 ? 11.699 -4.658 12.573 1.00 97.12 278 GLY A O 1
ATOM 2080 N N . THR A 1 279 ? 10.685 -5.982 14.071 1.00 95.69 279 THR A N 1
ATOM 2081 C CA . THR A 1 279 ? 11.729 -7.024 14.035 1.00 95.69 279 THR A CA 1
ATOM 2082 C C . THR A 1 279 ? 11.617 -7.929 12.811 1.00 95.69 279 THR A C 1
ATOM 2084 O O . THR A 1 279 ? 12.610 -8.501 12.371 1.00 95.69 279 THR A O 1
ATOM 2087 N N . GLU A 1 280 ? 10.409 -8.055 12.269 1.00 94.94 280 GLU A N 1
ATOM 2088 C CA . GLU A 1 280 ? 10.059 -8.808 11.068 1.00 94.94 280 GLU A CA 1
ATOM 2089 C C . GLU A 1 280 ? 8.715 -8.305 10.524 1.00 94.94 280 GLU A C 1
ATOM 2091 O O . GLU A 1 280 ? 8.023 -7.519 11.179 1.00 94.94 280 GLU A O 1
ATOM 2096 N N . VAL A 1 281 ? 8.326 -8.770 9.334 1.00 96.12 281 VAL A N 1
ATOM 2097 C CA . VAL A 1 281 ? 6.971 -8.539 8.819 1.00 96.12 281 VAL A CA 1
ATOM 2098 C C . VAL A 1 281 ? 5.938 -9.029 9.833 1.00 96.12 281 VAL A C 1
ATOM 2100 O O . VAL A 1 281 ? 6.026 -10.147 10.336 1.00 96.12 281 VAL A O 1
ATOM 2103 N N . PHE A 1 282 ? 4.944 -8.194 10.123 1.00 97.88 282 PHE A N 1
ATOM 2104 C CA . PHE A 1 282 ? 3.879 -8.475 11.083 1.00 97.88 282 PHE A CA 1
ATOM 2105 C C . PHE A 1 282 ? 4.369 -8.754 12.513 1.00 97.88 282 PHE A C 1
ATOM 2107 O O . PHE A 1 282 ? 3.716 -9.496 13.249 1.00 97.88 282 PHE A O 1
ATOM 2114 N N . SER A 1 283 ? 5.509 -8.189 12.921 1.00 98.31 283 SER A N 1
ATOM 2115 C CA . SER A 1 283 ? 6.025 -8.370 14.285 1.00 98.31 283 SER A CA 1
ATOM 2116 C C . SER A 1 283 ? 5.097 -7.820 15.369 1.00 98.31 283 SER A C 1
ATOM 2118 O O . SER A 1 283 ? 5.073 -8.359 16.475 1.00 98.31 283 SER A O 1
ATOM 2120 N N . GLU A 1 284 ? 4.335 -6.763 15.076 1.00 98.62 284 GLU A N 1
ATOM 2121 C CA . GLU A 1 284 ? 3.580 -6.054 16.106 1.00 98.62 284 GLU A CA 1
ATOM 2122 C C . GLU A 1 284 ? 2.244 -6.731 16.428 1.00 98.62 284 GLU A C 1
ATOM 2124 O O . GLU A 1 284 ? 1.529 -7.156 15.511 1.00 98.62 284 GLU A O 1
ATOM 2129 N N . PRO A 1 285 ? 1.850 -6.803 17.714 1.00 98.56 285 PRO A N 1
ATOM 2130 C CA . PRO A 1 285 ? 0.583 -7.411 18.103 1.00 98.56 285 PRO A CA 1
ATOM 2131 C C . PRO A 1 285 ? -0.608 -6.704 17.448 1.00 98.56 285 PRO A C 1
ATOM 2133 O O . PRO A 1 285 ? -1.524 -7.375 16.983 1.00 98.56 285 PRO A O 1
ATOM 2136 N N . GLU A 1 286 ? -0.582 -5.377 17.317 1.00 98.81 286 GLU A N 1
ATOM 2137 C CA . GLU A 1 286 ? -1.635 -4.613 16.640 1.00 98.81 286 GLU A CA 1
ATOM 2138 C C . GLU A 1 286 ? -1.767 -5.014 15.164 1.00 98.81 286 GLU A C 1
ATOM 2140 O O . GLU A 1 286 ? -2.870 -5.269 14.670 1.00 98.81 286 GLU A O 1
ATOM 2145 N N . THR A 1 287 ? -0.632 -5.147 14.475 1.00 98.75 287 THR A N 1
ATOM 2146 C CA . THR A 1 287 ? -0.563 -5.608 13.085 1.00 98.75 287 THR A CA 1
ATOM 2147 C C . THR A 1 287 ? -1.115 -7.026 12.944 1.00 98.75 287 THR A C 1
ATOM 2149 O O . THR A 1 287 ? -1.927 -7.289 12.057 1.00 98.75 287 THR A O 1
ATOM 2152 N N . GLN A 1 288 ? -0.730 -7.945 13.836 1.00 98.62 288 GLN A N 1
ATOM 2153 C CA . GLN A 1 288 ? -1.220 -9.327 13.822 1.00 98.62 288 GLN A CA 1
ATOM 2154 C C . GLN A 1 288 ? -2.726 -9.407 14.069 1.00 98.62 288 GLN A C 1
ATOM 2156 O O . GLN A 1 288 ? -3.412 -10.181 13.400 1.00 98.62 288 GLN A O 1
ATOM 2161 N N . LEU A 1 289 ? -3.257 -8.606 14.997 1.00 98.69 289 LEU A N 1
ATOM 2162 C CA . LEU A 1 289 ? -4.692 -8.540 15.269 1.00 98.69 289 LEU A CA 1
ATOM 2163 C C . LEU A 1 289 ? -5.472 -8.102 14.031 1.00 98.69 289 LEU A C 1
ATOM 2165 O O . LEU A 1 289 ? -6.430 -8.775 13.643 1.00 98.69 289 LEU A O 1
ATOM 2169 N N . LEU A 1 290 ? -5.034 -7.024 13.378 1.00 98.69 290 LEU A N 1
ATOM 2170 C CA . LEU A 1 290 ? -5.693 -6.526 12.176 1.00 98.69 290 LEU A CA 1
ATOM 2171 C C . LEU A 1 290 ? -5.559 -7.509 11.005 1.00 98.69 290 LEU A C 1
ATOM 2173 O O . LEU A 1 290 ? -6.555 -7.808 10.351 1.00 98.69 290 LEU A O 1
ATOM 2177 N N . LYS A 1 291 ? -4.366 -8.072 10.775 1.00 98.38 291 LYS A N 1
ATOM 2178 C CA . LYS A 1 291 ? -4.131 -9.095 9.744 1.00 98.38 291 LYS A CA 1
ATOM 2179 C C . LYS A 1 291 ? -5.052 -10.300 9.931 1.00 98.38 291 LYS A C 1
ATOM 2181 O O . LYS A 1 291 ? -5.742 -10.690 8.993 1.00 98.38 291 LYS A O 1
ATOM 2186 N N . ASN A 1 292 ? -5.095 -10.865 11.137 1.00 97.19 292 ASN A N 1
ATOM 2187 C CA . ASN A 1 292 ? -5.926 -12.030 11.439 1.00 97.19 292 ASN A CA 1
ATOM 2188 C C . ASN A 1 292 ? -7.413 -11.716 11.246 1.00 97.19 292 ASN A C 1
ATOM 2190 O O . ASN A 1 292 ? -8.155 -12.547 10.725 1.00 97.19 292 ASN A O 1
ATOM 2194 N N . PHE A 1 293 ? -7.849 -10.519 11.644 1.00 98.25 293 PHE A N 1
ATOM 2195 C CA . PHE A 1 293 ? -9.225 -10.087 11.441 1.00 98.25 293 PHE A CA 1
ATOM 2196 C C . PHE A 1 293 ? -9.568 -9.948 9.952 1.00 98.25 293 PHE A C 1
ATOM 2198 O O . PHE A 1 293 ? -10.613 -10.431 9.518 1.00 98.25 293 PHE A O 1
ATOM 2205 N N . ILE A 1 294 ? -8.683 -9.350 9.152 1.00 97.69 294 ILE A N 1
ATOM 2206 C CA . ILE A 1 294 ? -8.846 -9.212 7.698 1.00 97.69 294 ILE A CA 1
ATOM 2207 C C . ILE A 1 294 ? -8.890 -10.586 7.022 1.00 97.69 294 ILE A C 1
ATOM 2209 O O . ILE A 1 294 ? -9.777 -10.844 6.215 1.00 97.69 294 ILE A O 1
ATOM 2213 N N . GLU A 1 295 ? -7.993 -11.502 7.388 1.00 90.81 295 GLU A N 1
ATOM 2214 C CA . GLU A 1 295 ? -7.973 -12.859 6.832 1.00 90.81 295 GLU A CA 1
ATOM 2215 C C . GLU A 1 295 ? -9.242 -13.651 7.172 1.00 90.81 295 GLU A C 1
ATOM 2217 O O . GLU A 1 295 ? -9.715 -14.429 6.345 1.00 90.81 295 GLU A O 1
ATOM 2222 N N . GLN A 1 296 ? -9.818 -13.439 8.358 1.00 92.06 296 GLN A N 1
ATOM 2223 C CA . GLN A 1 296 ? -11.057 -14.097 8.782 1.00 92.06 296 GLN A CA 1
ATOM 2224 C C . GLN A 1 296 ? -12.310 -13.481 8.154 1.00 92.06 296 GLN A C 1
ATOM 2226 O O . GLN A 1 296 ? -13.237 -14.211 7.810 1.00 92.06 296 GLN A O 1
ATOM 2231 N N . SER A 1 297 ? -12.354 -12.153 8.035 1.00 92.25 297 SER A N 1
ATOM 2232 C CA . SER A 1 297 ? -13.529 -11.419 7.551 1.00 92.25 297 SER A CA 1
ATOM 2233 C C . SER A 1 297 ? -13.576 -11.266 6.031 1.00 92.25 297 SER A C 1
ATOM 2235 O O . SER A 1 297 ? -14.667 -11.089 5.500 1.00 92.25 297 SER A O 1
ATOM 2237 N N . GLN A 1 298 ? -12.432 -11.372 5.341 1.00 88.50 298 GLN A N 1
ATOM 2238 C CA . GLN A 1 298 ? -12.297 -11.238 3.883 1.00 88.50 298 GLN A CA 1
ATOM 2239 C C . GLN A 1 298 ? -13.016 -9.987 3.334 1.00 88.50 298 GLN A C 1
ATOM 2241 O O . GLN A 1 298 ? -13.950 -10.112 2.541 1.00 88.50 298 GLN A O 1
ATOM 2246 N N . PRO A 1 299 ? -12.623 -8.771 3.766 1.00 95.12 299 PRO A N 1
ATOM 2247 C CA . PRO A 1 299 ? -13.288 -7.542 3.353 1.00 95.12 299 PRO A CA 1
ATOM 2248 C C . PRO A 1 299 ? -13.211 -7.320 1.838 1.00 95.12 299 PRO A C 1
ATOM 2250 O O . PRO A 1 299 ? -12.169 -7.510 1.217 1.00 95.12 299 PRO A O 1
ATOM 2253 N N . ASN A 1 300 ? -14.305 -6.832 1.256 1.00 93.69 300 ASN A N 1
ATOM 2254 C CA . ASN A 1 300 ? -14.365 -6.355 -0.124 1.00 93.69 300 ASN A CA 1
ATOM 2255 C C . ASN A 1 300 ? -13.661 -5.002 -0.303 1.00 93.69 300 ASN A C 1
ATOM 2257 O O . ASN A 1 300 ? -13.286 -4.654 -1.421 1.00 93.69 300 ASN A O 1
ATOM 2261 N N . ALA A 1 301 ? -13.520 -4.226 0.775 1.00 95.25 301 ALA A N 1
ATOM 2262 C CA . ALA A 1 301 ? -12.736 -2.998 0.806 1.00 95.25 301 ALA A CA 1
ATOM 2263 C C . ALA A 1 301 ? -12.263 -2.667 2.226 1.00 95.25 301 ALA A C 1
ATOM 2265 O O . ALA A 1 301 ? -12.998 -2.876 3.198 1.00 95.25 301 ALA A O 1
ATOM 2266 N N . VAL A 1 302 ? -11.069 -2.079 2.328 1.00 98.44 302 VAL A N 1
ATOM 2267 C CA . VAL A 1 302 ? -10.540 -1.513 3.575 1.00 98.44 302 VAL A CA 1
ATOM 2268 C C . VAL A 1 302 ? -10.203 -0.036 3.383 1.00 98.44 302 VAL A C 1
ATOM 2270 O O . VAL A 1 302 ? -9.546 0.335 2.415 1.00 98.44 302 VAL A O 1
ATOM 2273 N N . ILE A 1 303 ? -10.643 0.824 4.297 1.00 98.56 303 ILE A N 1
ATOM 2274 C CA . ILE A 1 303 ? -10.342 2.258 4.252 1.00 98.56 303 ILE A CA 1
ATOM 2275 C C . ILE A 1 303 ? -9.625 2.655 5.536 1.00 98.56 303 ILE A C 1
ATOM 2277 O O . ILE A 1 303 ? -10.127 2.416 6.635 1.00 98.56 303 ILE A O 1
ATOM 2281 N N . PHE A 1 304 ? -8.463 3.276 5.381 1.00 98.62 304 PHE A N 1
ATOM 2282 C CA . PHE A 1 304 ? -7.654 3.837 6.451 1.00 98.62 304 PHE A CA 1
ATOM 2283 C C . PHE A 1 304 ? -7.721 5.359 6.409 1.00 98.62 304 PHE A C 1
ATOM 2285 O O . PHE A 1 304 ? -7.772 5.947 5.329 1.00 98.62 304 PHE A O 1
ATOM 2292 N N . TRP A 1 305 ? -7.666 6.001 7.572 1.00 97.69 305 TRP A N 1
ATOM 2293 C CA . TRP A 1 305 ? -7.531 7.454 7.676 1.00 97.69 305 TRP A CA 1
ATOM 2294 C C . TRP A 1 305 ? -6.201 7.827 8.305 1.00 97.69 305 TRP A C 1
ATOM 2296 O O . TRP A 1 305 ? -5.818 7.272 9.333 1.00 97.69 305 TRP A O 1
ATOM 2306 N N . GLU A 1 306 ? -5.538 8.799 7.691 1.00 92.38 306 GLU A N 1
ATOM 2307 C CA . GLU A 1 306 ? -4.280 9.383 8.143 1.00 92.38 306 GLU A CA 1
ATOM 2308 C C . GLU A 1 306 ? -4.234 10.858 7.719 1.00 92.38 306 GLU A C 1
ATOM 2310 O O . GLU A 1 306 ? -5.220 11.394 7.213 1.00 92.38 306 GLU A O 1
ATOM 2315 N N . VAL A 1 307 ? -3.110 11.540 7.921 1.00 90.75 307 VAL A N 1
ATOM 2316 C CA . VAL A 1 307 ? -2.921 12.943 7.528 1.00 90.75 307 VAL A CA 1
ATOM 2317 C C . VAL A 1 307 ? -1.728 13.073 6.595 1.00 90.75 307 VAL A C 1
ATOM 2319 O O . VAL A 1 307 ? -0.753 12.328 6.698 1.00 90.75 307 VAL A O 1
ATOM 2322 N N . SER A 1 308 ? -1.797 14.036 5.676 1.00 81.06 308 SER A N 1
ATOM 2323 C CA . SER A 1 308 ? -0.666 14.414 4.825 1.00 81.06 308 SER A CA 1
ATOM 2324 C C . SER A 1 308 ? -0.472 15.925 4.789 1.00 81.06 308 SER A C 1
ATOM 2326 O O . SER A 1 308 ? -1.334 16.687 5.222 1.00 81.06 308 SER A O 1
ATOM 2328 N N . ASP A 1 309 ? 0.638 16.370 4.203 1.00 72.31 309 ASP A N 1
ATOM 2329 C CA . ASP A 1 309 ? 0.890 17.794 3.971 1.00 72.31 309 ASP A CA 1
ATOM 2330 C C . ASP A 1 309 ? -0.057 18.417 2.922 1.00 72.31 309 ASP A C 1
ATOM 2332 O O . ASP A 1 309 ? -0.070 19.641 2.758 1.00 72.31 309 ASP A O 1
ATOM 2336 N N . ASN A 1 310 ? -0.875 17.612 2.226 1.00 77.38 310 ASN A N 1
ATOM 2337 C CA . ASN A 1 310 ? -1.884 18.111 1.297 1.00 77.38 310 ASN A CA 1
ATOM 2338 C C . ASN A 1 310 ? -3.080 18.718 2.053 1.00 77.38 310 ASN A C 1
ATOM 2340 O O . ASN A 1 310 ? -3.894 18.008 2.640 1.00 77.38 310 ASN A O 1
ATOM 2344 N N . LYS A 1 311 ? -3.212 20.046 1.975 1.00 82.50 311 LYS A N 1
ATOM 2345 C CA . LYS A 1 311 ? -4.276 20.825 2.630 1.00 82.50 311 LYS A CA 1
ATOM 2346 C C . LYS A 1 311 ? -5.650 20.725 1.970 1.00 82.50 311 LYS A C 1
ATOM 2348 O O . LYS A 1 311 ? -6.618 21.196 2.558 1.00 82.50 311 LYS A O 1
ATOM 2353 N N . ASP A 1 312 ? -5.746 20.090 0.810 1.00 84.00 312 ASP A N 1
ATOM 2354 C CA . ASP A 1 312 ? -7.006 19.894 0.091 1.00 84.00 312 ASP A CA 1
ATOM 2355 C C . ASP A 1 312 ? -7.578 18.473 0.276 1.00 84.00 312 ASP A C 1
ATOM 2357 O O . ASP A 1 312 ? -8.708 18.195 -0.127 1.00 84.00 312 ASP A O 1
ATOM 2361 N N . GLY A 1 313 ? -6.834 17.595 0.962 1.00 89.44 313 GLY A N 1
ATOM 2362 C CA . GLY A 1 313 ? -7.175 16.187 1.156 1.00 89.44 313 GLY A CA 1
ATOM 2363 C C . GLY A 1 313 ? -6.798 15.330 -0.054 1.00 89.44 313 GLY A C 1
ATOM 2364 O O . GLY A 1 313 ? -6.802 15.794 -1.195 1.00 89.44 313 GLY A O 1
ATOM 2365 N N . LEU A 1 314 ? -6.436 14.069 0.187 1.00 91.25 314 LEU A N 1
ATOM 2366 C CA . LEU A 1 314 ? -6.004 13.156 -0.873 1.00 91.25 314 LEU A CA 1
ATOM 2367 C C . LEU A 1 314 ? -6.522 11.739 -0.639 1.00 91.25 314 LEU A C 1
ATOM 2369 O O . LEU A 1 314 ? -6.378 11.189 0.450 1.00 91.25 314 LEU A O 1
ATOM 2373 N N . VAL A 1 315 ? -7.060 11.117 -1.685 1.00 91.69 315 VAL A N 1
ATOM 2374 C CA . VAL A 1 315 ? -7.356 9.680 -1.702 1.00 91.69 315 VAL A CA 1
ATOM 2375 C C . VAL A 1 315 ? -6.207 8.936 -2.382 1.00 91.69 315 VAL A C 1
ATOM 2377 O O . VAL A 1 315 ? -5.901 9.187 -3.551 1.00 91.69 315 VAL A O 1
ATOM 2380 N N . SER A 1 316 ? -5.581 8.012 -1.655 1.00 89.62 316 SER A N 1
ATOM 2381 C CA . SER A 1 316 ? -4.466 7.193 -2.136 1.00 89.62 316 SER A CA 1
ATOM 2382 C C . SER A 1 316 ? -4.855 5.711 -2.168 1.00 89.62 316 SER A C 1
ATOM 2384 O O . SER A 1 316 ? -5.227 5.175 -1.125 1.00 89.62 316 SER A O 1
ATOM 2386 N N . PRO A 1 317 ? -4.767 5.024 -3.320 1.00 88.69 317 PRO A N 1
ATOM 2387 C CA . PRO A 1 317 ? -4.910 3.573 -3.378 1.00 88.69 317 PRO A CA 1
ATOM 2388 C C . PRO A 1 317 ? -3.658 2.858 -2.853 1.00 88.69 317 PRO A C 1
ATOM 2390 O O . PRO A 1 317 ? -2.557 3.411 -2.911 1.00 88.69 317 PRO A O 1
ATOM 2393 N N . GLY A 1 318 ? -3.833 1.616 -2.397 1.00 86.00 318 GLY A N 1
ATOM 2394 C CA . GLY A 1 318 ? -2.733 0.670 -2.209 1.00 86.00 318 GLY A CA 1
ATOM 2395 C C . GLY A 1 318 ? -2.079 0.263 -3.534 1.00 86.00 318 GLY A C 1
ATOM 2396 O O . GLY A 1 318 ? -2.732 0.266 -4.578 1.00 86.00 318 GLY A O 1
ATOM 2397 N N . ALA A 1 319 ? -0.779 -0.034 -3.477 1.00 80.62 319 ALA A N 1
ATOM 2398 C CA . ALA A 1 319 ? 0.086 -0.271 -4.629 1.00 80.62 319 ALA A CA 1
ATOM 2399 C C . ALA A 1 319 ? 1.417 -0.954 -4.257 1.00 80.62 319 ALA A C 1
ATOM 2401 O O . ALA A 1 319 ? 2.442 -0.291 -4.049 1.00 80.62 319 ALA A O 1
ATOM 2402 N N . CYS A 1 320 ? 1.437 -2.285 -4.148 1.00 74.56 320 CYS A N 1
ATOM 2403 C CA . CYS A 1 320 ? 2.677 -2.980 -3.771 1.00 74.56 320 CYS A CA 1
ATOM 2404 C C . CYS A 1 320 ? 3.629 -3.245 -4.935 1.00 74.56 320 CYS A C 1
ATOM 2406 O O . CYS A 1 320 ? 4.833 -2.991 -4.854 1.00 74.56 320 CYS A O 1
ATOM 2408 N N . GLU A 1 321 ? 3.076 -3.804 -6.002 1.00 63.59 321 GLU A N 1
ATOM 2409 C CA . GLU A 1 321 ? 3.794 -4.152 -7.218 1.00 63.59 321 GLU A CA 1
ATOM 2410 C C . GLU A 1 321 ? 3.462 -3.129 -8.301 1.00 63.59 321 GLU A C 1
ATOM 2412 O O . GLU A 1 321 ? 2.550 -2.321 -8.148 1.00 63.59 321 GLU A O 1
ATOM 2417 N N . VAL A 1 322 ? 4.180 -3.165 -9.423 1.00 48.28 322 VAL A N 1
ATOM 2418 C CA . VAL A 1 322 ? 4.012 -2.190 -10.515 1.00 48.28 322 VAL A CA 1
ATOM 2419 C C . VAL A 1 322 ? 2.559 -2.126 -11.022 1.00 48.28 322 VAL A C 1
ATOM 2421 O O . VAL A 1 322 ? 2.174 -1.118 -11.608 1.00 48.28 322 VAL A O 1
ATOM 2424 N N . ARG A 1 323 ? 1.743 -3.183 -10.829 1.00 49.66 323 ARG A N 1
ATOM 2425 C CA . ARG A 1 323 ? 0.378 -3.273 -11.382 1.00 49.66 323 ARG A CA 1
ATOM 2426 C C . ARG A 1 323 ? -0.638 -4.113 -10.589 1.00 49.66 323 ARG A C 1
ATOM 2428 O O . ARG A 1 323 ? -1.476 -4.759 -11.223 1.00 49.66 323 ARG A O 1
ATOM 2435 N N . SER A 1 324 ? -0.637 -4.119 -9.255 1.00 50.84 324 SER A N 1
ATOM 2436 C CA . SER A 1 324 ? -1.889 -4.517 -8.588 1.00 50.84 324 SER A CA 1
ATOM 2437 C C . SER A 1 324 ? -2.837 -3.309 -8.592 1.00 50.84 324 SER A C 1
ATOM 2439 O O . SER A 1 324 ? -2.484 -2.195 -8.222 1.00 50.84 324 SER A O 1
ATOM 2441 N N . LEU A 1 325 ? -3.985 -3.493 -9.249 1.00 59.62 325 LEU A N 1
ATOM 2442 C CA . LEU A 1 325 ? -4.959 -2.445 -9.568 1.00 59.62 325 LEU A CA 1
ATOM 2443 C C . LEU A 1 325 ? -6.284 -2.702 -8.852 1.00 59.62 325 LEU A C 1
ATOM 2445 O O . LEU A 1 325 ? -7.309 -2.180 -9.280 1.00 59.62 325 LEU A O 1
ATOM 2449 N N . VAL A 1 326 ? -6.312 -3.530 -7.802 1.00 77.12 326 VAL A N 1
ATOM 2450 C CA . VAL A 1 326 ? -7.577 -3.802 -7.099 1.00 77.12 326 VAL A CA 1
ATOM 2451 C C . VAL A 1 326 ? -8.040 -2.573 -6.316 1.00 77.12 326 VAL A C 1
ATOM 2453 O O . VAL A 1 326 ? -9.240 -2.344 -6.186 1.00 77.12 326 VAL A O 1
ATOM 2456 N N . SER A 1 327 ? -7.100 -1.733 -5.877 1.00 85.31 327 SER A N 1
ATOM 2457 C CA . SER A 1 327 ? -7.383 -0.530 -5.087 1.00 85.31 327 SER A CA 1
ATOM 2458 C C . SER A 1 327 ? -7.777 0.694 -5.927 1.00 85.31 327 SER A C 1
ATOM 2460 O O . SER A 1 327 ? -8.623 1.487 -5.513 1.00 85.31 327 SER A O 1
ATOM 2462 N N . VAL A 1 328 ? -7.213 0.852 -7.132 1.00 80.06 328 VAL A N 1
ATOM 2463 C CA . VAL A 1 328 ? -7.421 2.037 -7.995 1.00 80.06 328 VAL A CA 1
ATOM 2464 C C . VAL A 1 328 ? -8.898 2.288 -8.362 1.00 80.06 328 VAL A C 1
ATOM 2466 O O . VAL A 1 328 ? -9.336 3.438 -8.263 1.00 80.06 328 VAL A O 1
ATOM 2469 N N . PRO A 1 329 ? -9.713 1.278 -8.734 1.00 78.25 329 PRO A N 1
ATOM 2470 C CA . PRO A 1 329 ? -11.130 1.473 -9.048 1.00 78.25 329 PRO A CA 1
ATOM 2471 C C . PRO A 1 329 ? -11.949 2.066 -7.897 1.00 78.25 329 PRO A C 1
ATOM 2473 O O . PRO A 1 329 ? -12.960 2.725 -8.141 1.00 78.25 329 PRO A O 1
ATOM 2476 N N . LEU A 1 330 ? -11.525 1.859 -6.645 1.00 82.62 330 LEU A N 1
ATOM 2477 C CA . LEU A 1 330 ? -12.248 2.334 -5.467 1.00 82.62 330 LEU A CA 1
ATOM 2478 C C . LEU A 1 330 ? -12.084 3.847 -5.245 1.00 82.62 330 LEU A C 1
ATOM 2480 O O . LEU A 1 330 ? -12.964 4.499 -4.681 1.00 82.62 330 LEU A O 1
ATOM 2484 N N . VAL A 1 331 ? -10.980 4.419 -5.732 1.00 85.06 331 VAL A N 1
ATOM 2485 C CA . VAL A 1 331 ? -10.551 5.795 -5.453 1.00 85.06 331 VAL A CA 1
ATOM 2486 C C . VAL A 1 331 ? -11.616 6.831 -5.828 1.00 85.06 331 VAL A C 1
ATOM 2488 O O . VAL A 1 331 ? -11.921 7.729 -5.042 1.00 85.06 331 VAL A O 1
ATOM 2491 N N . GLN A 1 332 ? -12.224 6.694 -7.011 1.00 81.06 332 GLN A N 1
ATOM 2492 C CA . GLN A 1 332 ? -13.196 7.667 -7.523 1.00 81.06 332 GLN A CA 1
ATOM 2493 C C . GLN A 1 332 ? -14.486 7.718 -6.700 1.00 81.06 332 GLN A C 1
ATOM 2495 O O . GLN A 1 332 ? -15.126 8.768 -6.648 1.00 81.06 332 GLN A O 1
ATOM 2500 N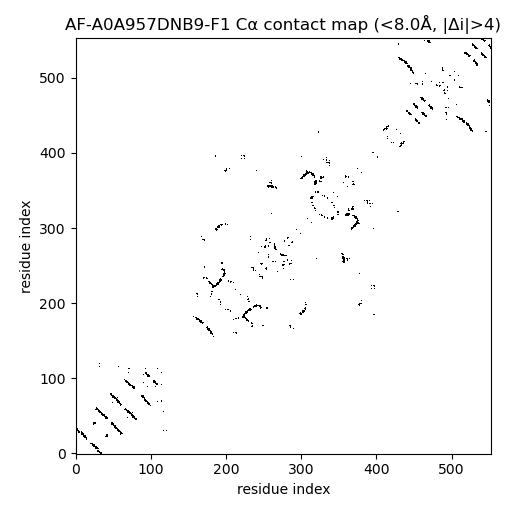 N . TYR A 1 333 ? -14.873 6.616 -6.052 1.00 85.75 333 TYR A N 1
ATOM 2501 C CA . TYR A 1 333 ? -16.082 6.584 -5.230 1.00 85.75 333 TYR A CA 1
ATOM 2502 C C . TYR A 1 333 ? -15.942 7.482 -4.007 1.00 85.75 333 TYR A C 1
ATOM 2504 O O . TYR A 1 333 ? -16.871 8.230 -3.699 1.00 85.75 333 TYR A O 1
ATOM 2512 N N . TYR A 1 334 ? -14.778 7.459 -3.359 1.00 89.94 334 TYR A N 1
ATOM 2513 C CA . TYR A 1 334 ? -14.509 8.342 -2.231 1.00 89.94 334 TYR A CA 1
ATOM 2514 C C . TYR A 1 334 ? -14.243 9.774 -2.710 1.00 89.94 334 TYR A C 1
ATOM 2516 O O . TYR A 1 334 ? -14.942 10.700 -2.304 1.00 89.94 334 TYR A O 1
ATOM 2524 N N . ALA A 1 335 ? -13.298 9.948 -3.640 1.00 86.25 335 ALA A N 1
ATOM 2525 C CA . ALA A 1 335 ? -12.822 11.260 -4.077 1.00 86.25 335 ALA A CA 1
ATOM 2526 C C . ALA A 1 335 ? -13.930 12.142 -4.674 1.00 86.25 335 ALA A C 1
ATOM 2528 O O . ALA A 1 335 ? -14.045 13.313 -4.324 1.00 86.25 335 ALA A O 1
ATOM 2529 N N . ASN A 1 336 ? -14.806 11.591 -5.523 1.00 82.31 336 ASN A N 1
ATOM 2530 C CA . ASN A 1 336 ? -15.892 12.374 -6.122 1.00 82.31 336 ASN A CA 1
ATOM 2531 C C . ASN A 1 336 ? -16.948 12.802 -5.094 1.00 82.31 336 ASN A C 1
ATOM 2533 O O . ASN A 1 336 ? -17.564 13.854 -5.254 1.00 82.31 336 ASN A O 1
ATOM 2537 N N . ALA A 1 337 ? -17.182 11.982 -4.066 1.00 82.75 337 ALA A N 1
ATOM 2538 C CA . ALA A 1 337 ? -18.159 12.278 -3.026 1.00 82.75 337 ALA A CA 1
ATOM 2539 C C . ALA A 1 337 ? -17.645 13.344 -2.050 1.00 82.75 337 ALA A C 1
ATOM 2541 O O . ALA A 1 337 ? -18.422 14.183 -1.604 1.00 82.75 337 ALA A O 1
ATOM 2542 N N . THR A 1 338 ? -16.344 13.341 -1.751 1.00 87.12 338 THR A N 1
ATOM 2543 C CA . THR A 1 338 ? -15.721 14.310 -0.837 1.00 87.12 338 THR A CA 1
ATOM 2544 C C . THR A 1 338 ? -15.180 15.555 -1.535 1.00 87.12 338 THR A C 1
ATOM 2546 O O . THR A 1 338 ? -14.929 16.569 -0.880 1.00 87.12 338 THR A O 1
ATOM 2549 N N . GLY A 1 339 ? -14.993 15.495 -2.855 1.00 83.88 339 GLY A N 1
ATOM 2550 C CA . GLY A 1 339 ? -14.297 16.512 -3.637 1.00 83.88 339 GLY A CA 1
ATOM 2551 C C . GLY A 1 339 ? -12.785 16.542 -3.401 1.00 83.88 339 GLY A C 1
ATOM 2552 O O . GLY A 1 339 ? -12.166 17.550 -3.728 1.00 83.88 339 GLY A O 1
ATOM 2553 N N . TYR A 1 340 ? -12.211 15.493 -2.804 1.00 87.38 340 TYR A N 1
ATOM 2554 C CA . TYR A 1 340 ? -10.766 15.377 -2.613 1.00 87.38 340 TYR A CA 1
ATOM 2555 C C . TYR A 1 340 ? -10.040 15.119 -3.927 1.00 87.38 340 TYR A C 1
ATOM 2557 O O . TYR A 1 340 ? -10.563 14.467 -4.838 1.00 87.38 340 TYR A O 1
ATOM 2565 N N . ASP A 1 341 ? -8.792 15.578 -3.977 1.00 87.19 341 ASP A N 1
ATOM 2566 C CA . ASP A 1 341 ? -7.860 15.112 -4.985 1.00 87.19 341 ASP A CA 1
ATOM 2567 C C . ASP A 1 341 ? -7.581 13.625 -4.782 1.00 87.19 341 ASP A C 1
ATOM 2569 O O . ASP A 1 341 ? -7.805 13.038 -3.717 1.00 87.19 341 ASP A O 1
ATOM 2573 N N . TYR A 1 342 ? -7.080 12.985 -5.829 1.00 83.69 342 TYR A N 1
ATOM 2574 C CA . TYR A 1 342 ? -6.773 11.574 -5.759 1.00 83.69 342 TYR A CA 1
ATOM 2575 C C . TYR A 1 342 ? -5.615 11.180 -6.658 1.00 83.69 342 TYR A C 1
ATOM 2577 O O . TYR A 1 342 ? -5.394 11.751 -7.729 1.00 83.69 342 TYR A O 1
ATOM 2585 N N . VAL A 1 343 ? -4.885 10.161 -6.219 1.00 74.56 343 VAL A N 1
ATOM 2586 C CA . VAL A 1 343 ? -3.814 9.551 -7.004 1.00 74.56 343 VAL A CA 1
ATOM 2587 C C . VAL A 1 343 ? -4.464 8.672 -8.076 1.00 74.56 343 VAL A C 1
ATOM 2589 O O . VAL A 1 343 ? -5.061 7.644 -7.765 1.00 74.56 343 VAL A O 1
ATOM 2592 N N . ASN A 1 344 ? -4.415 9.120 -9.339 1.00 56.12 344 ASN A N 1
ATOM 2593 C CA . ASN A 1 344 ? -5.264 8.591 -10.419 1.00 56.12 344 ASN A CA 1
ATOM 2594 C C . ASN A 1 344 ? -4.547 8.056 -11.659 1.00 56.12 344 ASN A C 1
ATOM 2596 O O . ASN A 1 344 ? -5.202 7.687 -12.634 1.00 56.12 344 ASN A O 1
ATOM 2600 N N . LYS A 1 345 ? -3.217 8.056 -11.665 1.00 46.97 345 LYS A N 1
ATOM 2601 C CA . LYS A 1 345 ? -2.441 7.826 -12.882 1.00 46.97 345 LYS A CA 1
ATOM 2602 C C . LYS A 1 345 ? -1.804 6.442 -12.916 1.00 46.97 345 LYS A C 1
ATOM 2604 O O . LYS A 1 345 ? -1.560 5.833 -11.883 1.00 46.97 345 LYS A O 1
ATOM 2609 N N . GLN A 1 346 ? -1.372 6.056 -14.120 1.00 39.41 346 GLN A N 1
ATOM 2610 C CA . GLN A 1 346 ? -0.326 5.056 -14.403 1.00 39.41 346 GLN A CA 1
ATOM 2611 C C . GLN A 1 346 ? 0.920 5.171 -13.483 1.00 39.41 346 GLN A C 1
ATOM 2613 O O . GLN A 1 346 ? 1.696 4.232 -13.385 1.00 39.41 346 GLN A O 1
ATOM 2618 N N . GLU A 1 347 ? 1.096 6.325 -12.821 1.00 37.25 347 GLU A N 1
ATOM 2619 C CA . GLU A 1 347 ? 2.105 6.676 -11.808 1.00 37.25 347 GLU A CA 1
ATOM 2620 C C . GLU A 1 347 ? 1.841 6.073 -10.415 1.00 37.25 347 GLU A C 1
ATOM 2622 O O . GLU A 1 347 ? 2.581 6.369 -9.481 1.00 37.25 347 GLU A O 1
ATOM 2627 N N . VAL A 1 348 ? 0.906 5.129 -10.274 1.00 45.69 348 VAL A N 1
ATOM 2628 C CA . VA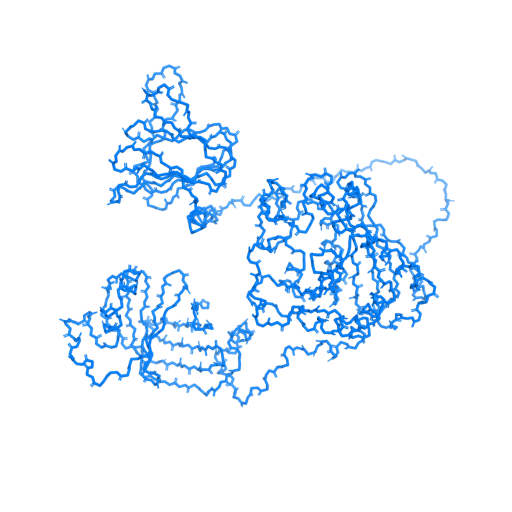L A 1 348 ? 1.013 4.063 -9.259 1.00 45.69 348 VAL A CA 1
ATOM 2629 C C . VAL A 1 348 ? 2.202 3.130 -9.606 1.00 45.69 348 VAL A C 1
ATOM 2631 O O . VAL A 1 348 ? 2.159 1.912 -9.490 1.00 45.69 348 VAL A O 1
ATOM 2634 N N . LEU A 1 349 ? 3.318 3.712 -10.054 1.00 45.62 349 LEU A N 1
ATOM 2635 C CA . LEU A 1 349 ? 4.630 3.125 -9.901 1.00 45.62 349 LEU A CA 1
ATOM 2636 C C . LEU A 1 349 ? 4.862 3.161 -8.402 1.00 45.62 349 LEU A C 1
ATOM 2638 O O . LEU A 1 349 ? 5.072 4.225 -7.823 1.00 45.62 349 LEU A O 1
ATOM 2642 N N . ALA A 1 350 ? 4.692 1.996 -7.792 1.00 48.78 350 ALA A N 1
ATOM 2643 C CA . ALA A 1 350 ? 4.816 1.750 -6.374 1.00 48.78 350 ALA A CA 1
ATOM 2644 C C . ALA A 1 350 ? 5.897 2.664 -5.771 1.00 48.78 350 ALA A C 1
ATOM 2646 O O . ALA A 1 350 ? 7.069 2.475 -6.084 1.00 48.78 350 ALA A O 1
ATOM 2647 N N . ASN A 1 351 ? 5.535 3.652 -4.936 1.00 58.56 351 ASN A N 1
ATOM 2648 C CA . ASN A 1 351 ? 6.530 4.502 -4.273 1.00 58.56 351 ASN A CA 1
ATOM 2649 C C . ASN A 1 351 ? 7.484 3.569 -3.518 1.00 58.56 351 ASN A C 1
ATOM 2651 O O . ASN A 1 351 ? 7.085 2.978 -2.516 1.00 58.56 351 ASN A O 1
ATOM 2655 N N . PHE A 1 352 ? 8.690 3.351 -4.049 1.00 60.31 352 PHE A N 1
ATOM 2656 C CA . PHE A 1 352 ? 9.630 2.350 -3.535 1.00 60.31 352 PHE A CA 1
ATOM 2657 C C . PHE A 1 352 ? 10.179 2.721 -2.165 1.00 60.31 352 PHE A C 1
ATOM 2659 O O . PHE A 1 352 ? 10.679 1.854 -1.455 1.00 60.31 352 PHE A O 1
ATOM 2666 N N . GLU A 1 353 ? 10.003 3.977 -1.767 1.00 66.50 353 GLU A N 1
ATOM 2667 C CA . GLU A 1 353 ? 10.335 4.471 -0.440 1.00 66.50 353 GLU A CA 1
ATOM 2668 C C . GLU A 1 353 ? 9.211 4.196 0.578 1.00 66.50 353 GLU A C 1
ATOM 2670 O O . GLU A 1 353 ? 9.466 4.175 1.781 1.00 66.50 353 GLU A O 1
ATOM 2675 N N . LEU A 1 354 ? 7.976 3.933 0.120 1.00 76.12 354 LEU A N 1
ATOM 2676 C CA . LEU A 1 354 ? 6.846 3.543 0.969 1.00 76.12 354 LEU A CA 1
ATOM 2677 C C . LEU A 1 354 ? 6.847 2.024 1.198 1.00 76.12 354 LEU A C 1
ATOM 2679 O O . LEU A 1 354 ? 6.105 1.257 0.574 1.00 76.12 354 LEU A O 1
ATOM 2683 N N . THR A 1 355 ? 7.728 1.603 2.097 1.00 84.44 355 THR A N 1
ATOM 2684 C CA . THR A 1 355 ? 7.927 0.209 2.493 1.00 84.44 355 THR A CA 1
ATOM 2685 C C . THR A 1 355 ? 7.003 -0.192 3.635 1.00 84.44 355 THR A C 1
ATOM 2687 O O . THR A 1 355 ? 6.665 0.617 4.492 1.00 84.44 355 THR A O 1
ATOM 2690 N N . GLY A 1 356 ? 6.575 -1.451 3.660 1.00 91.69 356 GLY A N 1
ATOM 2691 C CA . GLY A 1 356 ? 5.827 -2.016 4.780 1.00 91.69 356 GLY A CA 1
ATOM 2692 C C . GLY A 1 356 ? 4.427 -1.439 5.018 1.00 91.69 356 GLY A C 1
ATOM 2693 O O . GLY A 1 356 ? 3.915 -1.571 6.124 1.00 91.69 356 GLY A O 1
ATOM 2694 N N . ASP A 1 357 ? 3.825 -0.800 4.015 1.00 92.62 357 ASP A N 1
ATOM 2695 C CA . ASP A 1 357 ? 2.499 -0.173 4.092 1.00 92.62 357 ASP A CA 1
ATOM 2696 C C . ASP A 1 357 ? 1.349 -1.199 4.017 1.00 92.62 357 ASP A C 1
ATOM 2698 O O . ASP A 1 357 ? 1.386 -2.140 3.215 1.00 92.62 357 ASP A O 1
ATOM 2702 N N . VAL A 1 358 ? 0.312 -1.004 4.841 1.00 96.94 358 VAL A N 1
ATOM 2703 C CA . VAL A 1 358 ? -0.842 -1.915 4.944 1.00 96.94 358 VAL A CA 1
ATOM 2704 C C . VAL A 1 358 ? -1.697 -1.932 3.683 1.00 96.94 358 VAL A C 1
ATOM 2706 O O . VAL A 1 358 ? -2.121 -3.002 3.252 1.00 96.94 358 VAL A O 1
ATOM 2709 N N . SER A 1 359 ? -1.936 -0.774 3.064 1.00 93.31 359 SER A N 1
ATOM 2710 C CA . SER A 1 359 ? -2.757 -0.683 1.856 1.00 93.31 359 SER A CA 1
ATOM 2711 C C . SER A 1 359 ? -2.053 -1.347 0.675 1.00 93.31 359 SER A C 1
ATOM 2713 O O . SER A 1 359 ? -2.690 -2.061 -0.094 1.00 93.31 359 SER A O 1
ATOM 2715 N N . ASN A 1 360 ? -0.725 -1.222 0.595 1.00 89.88 360 ASN A N 1
ATOM 2716 C CA . ASN A 1 360 ? 0.087 -1.940 -0.379 1.00 89.88 360 ASN A CA 1
ATOM 2717 C C . ASN A 1 360 ? 0.012 -3.457 -0.151 1.00 89.88 360 ASN A C 1
ATOM 2719 O O . ASN A 1 360 ? -0.213 -4.205 -1.098 1.00 89.88 360 ASN A O 1
ATOM 2723 N N . TRP A 1 361 ? 0.163 -3.940 1.086 1.00 92.25 361 TRP A N 1
ATOM 2724 C CA . TRP A 1 361 ? 0.012 -5.374 1.363 1.00 92.25 361 TRP A CA 1
ATOM 2725 C C . TRP A 1 361 ? -1.389 -5.898 1.005 1.00 92.25 361 TRP A C 1
ATOM 2727 O O . TRP A 1 361 ? -1.494 -6.961 0.398 1.00 92.25 361 TRP A O 1
ATOM 2737 N N . LEU A 1 362 ? -2.452 -5.151 1.314 1.00 92.88 362 LEU A N 1
ATOM 2738 C CA . LEU A 1 362 ? -3.822 -5.516 0.936 1.00 92.88 362 LEU A CA 1
ATOM 2739 C C . LEU A 1 362 ? -3.985 -5.615 -0.579 1.00 92.88 362 LEU A C 1
ATOM 2741 O O . LEU A 1 362 ? -4.502 -6.609 -1.087 1.00 92.88 362 LEU A O 1
ATOM 2745 N N . ASP A 1 363 ? -3.450 -4.636 -1.298 1.00 86.38 363 ASP A N 1
ATOM 2746 C CA . ASP A 1 363 ? -3.439 -4.613 -2.752 1.00 86.38 363 ASP A CA 1
ATOM 2747 C C . ASP A 1 363 ? -2.656 -5.807 -3.338 1.00 86.38 363 ASP A C 1
ATOM 2749 O O . ASP A 1 363 ? -3.135 -6.459 -4.267 1.00 86.38 363 ASP A O 1
ATOM 2753 N N . LYS A 1 364 ? -1.515 -6.188 -2.740 1.00 83.38 364 LYS A N 1
ATOM 2754 C CA . LYS A 1 364 ? -0.741 -7.402 -3.089 1.00 83.38 364 LYS A CA 1
ATOM 2755 C C . LYS A 1 364 ? -1.567 -8.683 -2.943 1.00 83.38 364 LYS A C 1
ATOM 2757 O O . LYS A 1 364 ? -1.433 -9.586 -3.764 1.00 83.38 364 LYS A O 1
ATOM 2762 N N . ILE A 1 365 ? -2.409 -8.783 -1.912 1.00 83.25 365 ILE A N 1
ATOM 2763 C CA . ILE A 1 365 ? -3.245 -9.973 -1.666 1.00 83.25 365 ILE A CA 1
ATOM 2764 C C . ILE A 1 365 ? -4.634 -9.894 -2.317 1.00 83.25 365 ILE A C 1
ATOM 2766 O O . ILE A 1 365 ? -5.461 -10.779 -2.102 1.00 83.25 365 ILE A O 1
ATOM 2770 N N . GLY A 1 366 ? -4.892 -8.867 -3.133 1.00 81.81 366 GLY A N 1
ATOM 2771 C CA . GLY A 1 366 ? -6.124 -8.736 -3.909 1.00 81.81 366 GLY A CA 1
ATOM 2772 C C . GLY A 1 366 ? -7.306 -8.114 -3.160 1.00 81.81 366 GLY A C 1
ATOM 2773 O O . GLY A 1 366 ? -8.437 -8.238 -3.627 1.00 81.81 366 GLY A O 1
ATOM 2774 N N . ILE A 1 367 ? -7.068 -7.434 -2.035 1.00 88.31 367 ILE A N 1
ATOM 2775 C CA . ILE A 1 367 ? -8.090 -6.699 -1.281 1.00 88.31 367 ILE A CA 1
ATOM 2776 C C . ILE A 1 367 ? -7.983 -5.199 -1.609 1.00 88.31 367 ILE A C 1
ATOM 2778 O O . ILE A 1 367 ? -6.958 -4.589 -1.299 1.00 88.31 367 ILE A O 1
ATOM 2782 N N . PRO A 1 368 ? -9.022 -4.570 -2.195 1.00 90.38 368 PRO A N 1
ATOM 2783 C CA . PRO A 1 368 ? -9.042 -3.128 -2.434 1.00 90.38 368 PRO A CA 1
ATOM 2784 C C . PRO A 1 368 ? -8.843 -2.326 -1.143 1.00 90.38 368 PRO A C 1
ATOM 2786 O O . PRO A 1 368 ? -9.592 -2.501 -0.177 1.00 90.38 368 PRO A O 1
ATOM 2789 N N . ALA A 1 369 ? -7.871 -1.411 -1.133 1.00 93.94 369 ALA A N 1
ATOM 2790 C CA . ALA A 1 369 ? -7.583 -0.588 0.036 1.00 93.94 369 ALA A CA 1
ATOM 2791 C C . ALA A 1 369 ? -7.306 0.878 -0.310 1.00 93.94 369 ALA A C 1
ATOM 2793 O O . ALA A 1 369 ? -6.640 1.182 -1.300 1.00 93.94 369 ALA A O 1
ATOM 2794 N N . LEU A 1 370 ? -7.789 1.791 0.534 1.00 94.25 370 LEU A N 1
ATOM 2795 C CA . LEU A 1 370 ? -7.529 3.227 0.423 1.00 94.25 370 LEU A CA 1
ATOM 2796 C C . LEU A 1 370 ? -6.906 3.774 1.706 1.00 94.25 370 LEU A C 1
ATOM 2798 O O . LEU A 1 370 ? -7.360 3.446 2.800 1.00 94.25 370 LEU A O 1
ATOM 2802 N N . PHE A 1 371 ? -5.956 4.692 1.559 1.00 95.19 371 PHE A N 1
ATOM 2803 C CA . PHE A 1 371 ? -5.669 5.713 2.560 1.00 95.19 371 PHE A CA 1
ATOM 2804 C C . PHE A 1 371 ? -6.380 7.012 2.187 1.00 95.19 371 PHE A C 1
ATOM 2806 O O . PHE A 1 371 ? -6.200 7.546 1.090 1.00 95.19 371 PHE A O 1
ATOM 2813 N N . ILE A 1 372 ? -7.161 7.538 3.123 1.00 97.06 372 ILE A N 1
ATOM 2814 C CA . ILE A 1 372 ? -7.715 8.885 3.074 1.00 97.06 372 ILE A CA 1
ATOM 2815 C C . ILE A 1 372 ? -6.789 9.781 3.888 1.00 97.06 372 ILE A C 1
ATOM 2817 O O . ILE A 1 372 ? -6.683 9.638 5.105 1.00 97.06 372 ILE A O 1
ATOM 2821 N N . LEU A 1 373 ? -6.092 10.685 3.205 1.00 93.88 373 LEU A N 1
ATOM 2822 C CA . LEU A 1 373 ? -5.192 11.648 3.820 1.00 93.88 373 LEU A CA 1
ATOM 2823 C C . LEU A 1 373 ? -5.967 12.935 4.091 1.00 93.88 373 LEU A C 1
ATOM 2825 O O . LEU A 1 373 ? -6.258 13.704 3.173 1.00 93.88 373 LEU A O 1
ATOM 2829 N N . LEU A 1 374 ? -6.317 13.144 5.354 1.00 94.81 374 LEU A N 1
ATOM 2830 C CA . LEU A 1 374 ? -7.047 14.311 5.821 1.00 94.81 374 LEU A CA 1
ATOM 2831 C C . LEU A 1 374 ? -6.164 15.581 5.749 1.00 94.81 374 LEU A C 1
ATOM 2833 O O . LEU A 1 374 ? -4.942 15.484 5.895 1.00 94.81 374 LEU A O 1
ATOM 2837 N N . PRO A 1 375 ? -6.763 16.774 5.555 1.00 90.50 375 PRO A N 1
ATOM 2838 C CA . PRO A 1 375 ? -6.038 18.052 5.449 1.00 90.50 375 PRO A CA 1
ATOM 2839 C C . PRO A 1 375 ? -5.281 18.539 6.695 1.00 90.50 375 PRO A C 1
ATOM 2841 O O . PRO A 1 375 ? -4.368 19.373 6.605 1.00 90.50 375 PRO A O 1
ATOM 2844 N N . ASP A 1 376 ? -5.723 18.101 7.871 1.00 92.06 376 ASP A N 1
ATOM 2845 C CA . ASP A 1 376 ? -5.295 18.617 9.170 1.00 92.06 376 ASP A CA 1
ATOM 2846 C C . ASP A 1 376 ? -5.097 17.472 10.168 1.00 92.06 376 ASP A C 1
ATOM 2848 O O . ASP A 1 376 ? -5.624 16.391 9.950 1.00 92.06 376 ASP A O 1
ATOM 2852 N N . PHE A 1 377 ? -4.326 17.683 11.238 1.00 89.00 377 PHE A N 1
ATOM 2853 C CA . PHE A 1 377 ? -4.033 16.653 12.242 1.00 89.00 377 PHE A CA 1
ATOM 2854 C C . PHE A 1 377 ? -5.162 16.446 13.256 1.00 89.00 377 PHE A C 1
ATOM 2856 O O . PHE A 1 377 ? -5.337 15.347 13.784 1.00 89.00 377 PHE A O 1
ATOM 2863 N N . GLU A 1 378 ? -5.917 17.502 13.549 1.00 86.12 378 GLU A N 1
ATOM 2864 C CA . GLU A 1 378 ? -6.908 17.527 14.628 1.00 86.12 378 GLU A CA 1
ATOM 2865 C C . GLU A 1 378 ? -8.307 17.858 14.104 1.00 86.12 378 GLU A C 1
ATOM 2867 O O . GLU A 1 378 ? -9.300 17.352 14.632 1.00 86.12 378 GLU A O 1
ATOM 2872 N N . GLU A 1 379 ? -8.399 18.650 13.036 1.00 89.38 379 GLU A N 1
ATOM 2873 C CA . GLU A 1 379 ? -9.669 19.035 12.429 1.00 89.38 379 GLU A CA 1
ATOM 2874 C C . GLU A 1 379 ? -10.049 18.144 11.234 1.00 89.38 379 GLU A C 1
ATOM 2876 O O . GLU A 1 379 ? -9.207 17.573 10.538 1.00 89.38 379 GLU A O 1
ATOM 2881 N N . TYR A 1 380 ? -11.357 17.999 11.012 1.00 92.56 380 TYR A N 1
ATOM 2882 C CA . TYR A 1 380 ? -11.944 17.327 9.852 1.00 92.56 380 TYR A CA 1
ATOM 2883 C C . TYR A 1 380 ? -13.406 17.755 9.676 1.00 92.56 380 TYR A C 1
ATOM 2885 O O . TYR A 1 380 ? -14.073 18.187 10.620 1.00 92.56 380 TYR A O 1
ATOM 2893 N N . GLU A 1 381 ? -13.935 17.611 8.461 1.00 93.62 381 GLU A N 1
ATOM 2894 C CA . GLU A 1 381 ? -15.335 17.903 8.158 1.00 93.62 381 GLU A CA 1
ATOM 2895 C C . GLU A 1 381 ? -16.146 16.604 8.126 1.00 93.62 381 GLU A C 1
ATOM 2897 O O . GLU A 1 381 ? -16.214 15.924 7.106 1.00 93.62 381 GLU A O 1
ATOM 2902 N N . PHE A 1 382 ? -16.799 16.261 9.240 1.00 96.62 382 PHE A N 1
ATOM 2903 C CA . PHE A 1 382 ? -17.506 14.980 9.376 1.00 96.62 382 PHE A CA 1
ATOM 2904 C C . PHE A 1 382 ? -18.493 14.684 8.236 1.00 96.62 382 PHE A C 1
ATOM 2906 O O . PHE A 1 382 ? -18.547 13.563 7.740 1.00 96.62 382 PHE A O 1
ATOM 2913 N N . GLN A 1 383 ? -19.263 15.682 7.784 1.00 95.06 383 GLN A N 1
ATOM 2914 C CA . GLN A 1 383 ? -20.238 15.475 6.705 1.00 95.06 383 GLN A CA 1
ATOM 2915 C C . GLN A 1 383 ? -19.582 15.105 5.373 1.00 95.06 383 GLN A C 1
ATOM 2917 O O . GLN A 1 383 ? -20.171 14.348 4.605 1.00 95.06 383 GLN A O 1
ATOM 2922 N N . ARG A 1 384 ? -18.376 15.612 5.110 1.00 93.81 384 ARG A N 1
ATOM 2923 C CA . ARG A 1 384 ? -17.606 15.275 3.916 1.00 93.81 384 ARG A CA 1
ATOM 2924 C C . ARG A 1 384 ? -17.129 13.829 3.986 1.00 93.81 384 ARG A C 1
ATOM 2926 O O . ARG A 1 384 ? -17.429 13.053 3.086 1.00 93.81 384 ARG A O 1
ATOM 2933 N N . GLU A 1 385 ? -16.488 13.444 5.086 1.00 97.12 385 GLU A N 1
ATOM 2934 C CA . GLU A 1 385 ? -15.983 12.076 5.259 1.00 97.12 385 GLU A CA 1
ATOM 2935 C C . GLU A 1 385 ? -17.116 11.047 5.249 1.00 97.12 385 GLU A C 1
ATOM 2937 O O . GLU A 1 385 ? -17.029 10.013 4.587 1.00 97.12 385 GLU A O 1
ATOM 2942 N N . LEU A 1 386 ? -18.240 11.373 5.890 1.00 97.25 386 LEU A N 1
ATOM 2943 C CA . LEU A 1 386 ? -19.443 10.553 5.847 1.00 97.25 386 LEU A CA 1
ATOM 2944 C C . LEU A 1 386 ? -19.951 10.348 4.409 1.00 97.25 386 LEU A C 1
ATOM 2946 O O . LEU A 1 386 ? -20.350 9.238 4.066 1.00 97.25 386 LEU A O 1
ATOM 2950 N N . GLN A 1 387 ? -19.933 11.374 3.550 1.00 90.31 387 GLN A N 1
ATOM 2951 C CA . GLN A 1 387 ? -20.323 11.227 2.139 1.00 90.31 387 GLN A CA 1
ATOM 2952 C C . GLN A 1 387 ? -19.386 10.283 1.379 1.00 90.31 387 GLN A C 1
ATOM 2954 O O . GLN A 1 387 ? -19.868 9.454 0.604 1.00 90.31 387 GLN A O 1
ATOM 2959 N N . GLY A 1 388 ? -18.077 10.360 1.634 1.00 93.12 388 GLY A N 1
ATOM 2960 C CA . GLY A 1 388 ? -17.090 9.423 1.093 1.00 93.12 388 GLY A CA 1
ATOM 2961 C C . GLY A 1 388 ? -17.380 7.978 1.502 1.00 93.12 388 GLY A C 1
ATOM 2962 O O . GLY A 1 388 ? -17.498 7.100 0.644 1.00 93.12 388 GLY A O 1
ATOM 2963 N N . VAL A 1 389 ? -17.597 7.743 2.800 1.00 98.06 389 VAL A N 1
ATOM 2964 C CA . VAL A 1 389 ? -17.944 6.418 3.343 1.00 98.06 389 VAL A CA 1
ATOM 2965 C C . VAL A 1 389 ? -19.241 5.889 2.732 1.00 98.06 389 VAL A C 1
ATOM 2967 O O . VAL A 1 389 ? -19.261 4.775 2.215 1.00 98.06 389 VAL A O 1
ATOM 2970 N N . LEU A 1 390 ? -20.319 6.679 2.725 1.00 93.06 390 LEU A N 1
ATOM 2971 C CA . LEU A 1 390 ? -21.611 6.262 2.163 1.00 93.06 390 LEU A CA 1
ATOM 2972 C C . LEU A 1 390 ? -21.519 5.936 0.664 1.00 93.06 390 LEU A C 1
ATOM 2974 O O . LEU A 1 390 ? -22.174 5.001 0.195 1.00 93.06 390 LEU A O 1
ATOM 2978 N N . SER A 1 391 ? -20.697 6.676 -0.084 1.00 92.19 391 SER A N 1
ATOM 2979 C CA . SER A 1 391 ? -20.435 6.411 -1.501 1.00 92.19 391 SER A CA 1
ATOM 2980 C C . SER A 1 391 ? -19.752 5.056 -1.703 1.00 92.19 391 SER A C 1
ATOM 2982 O O . SER A 1 391 ? -20.211 4.255 -2.520 1.00 92.19 391 SER A O 1
ATOM 2984 N N . VAL A 1 392 ? -18.723 4.745 -0.904 1.00 92.62 392 VAL A N 1
ATOM 2985 C CA . VAL A 1 392 ? -18.050 3.437 -0.952 1.00 92.62 392 VAL A CA 1
ATOM 2986 C C . VAL A 1 392 ? -18.987 2.303 -0.535 1.00 92.62 392 VAL A C 1
ATOM 2988 O O . VAL A 1 392 ? -19.058 1.300 -1.240 1.00 92.62 392 VAL A O 1
ATOM 2991 N N . LEU A 1 393 ? -19.759 2.461 0.546 1.00 94.56 393 LEU A N 1
ATOM 2992 C CA . LEU A 1 393 ? -20.739 1.451 0.972 1.00 94.56 393 LEU A CA 1
ATOM 2993 C C . LEU A 1 393 ? -21.756 1.155 -0.137 1.00 94.56 393 LEU A C 1
ATOM 2995 O O . LEU A 1 393 ? -22.042 -0.004 -0.419 1.00 94.56 393 LEU A O 1
ATOM 2999 N N . THR A 1 394 ? -22.260 2.196 -0.805 1.00 87.94 394 THR A N 1
ATOM 3000 C CA . THR A 1 394 ? -23.194 2.056 -1.934 1.00 87.94 394 THR A CA 1
ATOM 3001 C C . THR A 1 394 ? -22.549 1.334 -3.116 1.00 87.94 394 THR A C 1
ATOM 3003 O O . THR A 1 394 ? -23.187 0.510 -3.767 1.00 87.94 394 THR A O 1
ATOM 3006 N N . ALA A 1 395 ? -21.284 1.636 -3.407 1.00 84.50 395 ALA A N 1
ATOM 3007 C CA . ALA A 1 395 ? -20.553 0.993 -4.487 1.00 84.50 395 ALA A CA 1
ATOM 3008 C C . ALA A 1 395 ? -20.293 -0.496 -4.193 1.00 84.50 395 ALA A C 1
ATOM 3010 O O . ALA A 1 395 ? -20.506 -1.329 -5.069 1.00 84.50 395 ALA A O 1
ATOM 3011 N N . ILE A 1 396 ? -19.903 -0.842 -2.960 1.00 88.00 396 ILE A N 1
ATOM 3012 C CA . ILE A 1 396 ? -19.648 -2.227 -2.523 1.00 88.00 396 ILE A CA 1
ATOM 3013 C C . ILE A 1 396 ? -20.938 -3.042 -2.465 1.00 88.00 396 ILE A C 1
ATOM 3015 O O . ILE A 1 396 ? -20.951 -4.194 -2.889 1.00 88.00 396 ILE A O 1
ATOM 3019 N N . ALA A 1 397 ? -22.044 -2.433 -2.036 1.00 88.81 397 ALA A N 1
ATOM 3020 C CA . ALA A 1 397 ? -23.364 -3.060 -2.046 1.00 88.81 397 ALA A CA 1
ATOM 3021 C C . ALA A 1 397 ? -23.832 -3.481 -3.446 1.00 88.81 397 ALA A C 1
ATOM 3023 O O . ALA A 1 397 ? -24.705 -4.339 -3.584 1.00 88.81 397 ALA A O 1
ATOM 3024 N N . GLU A 1 398 ? -23.244 -2.917 -4.496 1.00 82.44 398 GLU A N 1
ATOM 3025 C CA . GLU A 1 398 ? -23.466 -3.335 -5.867 1.00 82.44 398 GLU A CA 1
ATOM 3026 C C . GLU A 1 398 ? -22.145 -3.824 -6.467 1.00 82.44 398 GLU A C 1
ATOM 3028 O O . GLU A 1 398 ? -21.556 -3.112 -7.280 1.00 82.44 398 GLU A O 1
ATOM 3033 N N . PRO A 1 399 ? -21.677 -5.048 -6.141 1.00 64.81 399 PRO A N 1
ATOM 3034 C CA . PRO A 1 399 ? -20.358 -5.517 -6.545 1.00 64.81 399 PRO A CA 1
ATOM 3035 C C . PRO A 1 399 ? -20.126 -5.408 -8.042 1.00 64.81 399 PRO A C 1
ATOM 3037 O O . PRO A 1 399 ? -19.017 -5.128 -8.435 1.00 64.81 399 PRO A O 1
ATOM 3040 N N . GLN A 1 400 ? -21.151 -5.510 -8.892 1.00 59.41 400 GLN A N 1
ATOM 3041 C CA . GLN A 1 400 ? -21.044 -5.294 -10.344 1.00 59.41 400 GLN A CA 1
ATOM 3042 C C . GLN A 1 400 ? -20.541 -3.886 -10.743 1.00 59.41 400 GLN A C 1
ATOM 3044 O O . GLN A 1 400 ? -20.006 -3.715 -11.835 1.00 59.41 400 GLN A O 1
ATOM 3049 N N . LYS A 1 401 ? -20.709 -2.871 -9.885 1.00 50.25 401 LYS A N 1
ATOM 3050 C CA . LYS A 1 401 ? -20.201 -1.502 -10.078 1.00 50.25 401 LYS A CA 1
ATOM 3051 C C . LYS A 1 401 ? -18.714 -1.370 -9.731 1.00 50.25 401 LYS A C 1
ATOM 3053 O O . LYS A 1 401 ? -18.029 -0.559 -10.351 1.00 50.25 401 LYS A O 1
ATOM 3058 N N . ILE A 1 402 ? -18.214 -2.155 -8.773 1.00 55.38 402 ILE A N 1
ATOM 3059 C CA . ILE A 1 402 ? -16.790 -2.187 -8.380 1.00 55.38 402 ILE A CA 1
ATOM 3060 C C . ILE A 1 402 ? -16.023 -3.267 -9.152 1.00 55.38 402 ILE A C 1
ATOM 3062 O O . ILE A 1 402 ? -14.919 -3.022 -9.619 1.00 55.38 402 ILE A O 1
ATOM 3066 N N . GLN A 1 403 ? -16.662 -4.410 -9.404 1.00 47.56 403 GLN A N 1
ATOM 3067 C CA . GLN A 1 403 ? -16.330 -5.455 -10.376 1.00 47.56 403 GLN A CA 1
ATOM 3068 C C . GLN A 1 403 ? -16.576 -4.984 -11.816 1.00 47.56 403 GLN A C 1
ATOM 3070 O O . GLN A 1 403 ? -16.960 -5.761 -12.690 1.00 47.56 403 GLN A O 1
ATOM 3075 N N . GLN A 1 404 ? -16.181 -3.753 -12.124 1.00 37.06 404 GLN A N 1
ATOM 3076 C CA . GLN A 1 404 ? -15.279 -3.677 -13.255 1.00 37.06 404 GLN A CA 1
ATOM 3077 C C . GLN A 1 404 ? -14.006 -4.408 -12.802 1.00 37.06 404 GLN A C 1
ATOM 3079 O O . GLN A 1 404 ? -13.039 -3.791 -12.369 1.00 37.06 404 GLN A O 1
ATOM 3084 N N . THR A 1 405 ? -13.991 -5.748 -12.936 1.00 33.44 405 THR A N 1
ATOM 3085 C CA . THR A 1 405 ? -12.775 -6.438 -13.405 1.00 33.44 405 THR A CA 1
ATOM 3086 C C . THR A 1 405 ? -12.142 -5.460 -14.378 1.00 33.44 405 THR A C 1
ATOM 3088 O O . THR A 1 405 ? -12.940 -5.037 -15.220 1.00 33.44 405 THR A O 1
ATOM 3091 N N . PRO A 1 406 ? -10.870 -5.016 -14.236 1.00 37.94 406 PRO A N 1
ATOM 3092 C CA . PRO A 1 406 ? -10.309 -3.936 -15.056 1.00 37.94 406 PRO A CA 1
ATOM 3093 C C . PRO A 1 406 ? -10.842 -4.153 -16.449 1.00 37.94 406 PRO A C 1
ATOM 3095 O O . PRO A 1 406 ? -10.537 -5.237 -16.950 1.00 37.94 406 PRO A O 1
ATOM 3098 N N . THR A 1 407 ? -11.803 -3.303 -16.893 1.00 33.47 407 THR A N 1
ATOM 3099 C CA . THR A 1 407 ? -12.840 -3.705 -17.881 1.00 33.47 407 THR A CA 1
ATOM 3100 C C . THR A 1 407 ? -12.163 -4.650 -18.835 1.00 33.47 407 THR A C 1
ATOM 3102 O O . THR A 1 407 ? -11.198 -4.138 -19.410 1.00 33.47 407 THR A O 1
ATOM 3105 N N . PRO A 1 408 ? -12.497 -5.970 -18.903 1.00 41.19 408 PRO A N 1
ATOM 3106 C CA . PRO A 1 408 ? -11.718 -6.897 -19.707 1.00 41.19 408 PRO A CA 1
ATOM 3107 C C . PRO A 1 408 ? -11.628 -6.204 -21.035 1.00 41.19 408 PRO A C 1
ATOM 3109 O O . PRO A 1 408 ? -12.670 -5.944 -21.649 1.00 41.19 408 PRO A O 1
ATOM 3112 N N . VAL A 1 409 ? -10.422 -5.721 -21.349 1.00 45.88 409 VAL A N 1
ATOM 3113 C CA . VAL A 1 409 ? -10.239 -4.882 -22.519 1.00 45.88 409 VAL A CA 1
ATOM 3114 C C . VAL A 1 409 ? -10.808 -5.779 -23.593 1.00 45.88 409 VAL A C 1
ATOM 3116 O O . VAL A 1 409 ? -10.457 -6.958 -23.623 1.00 45.88 409 VAL A O 1
ATOM 3119 N N . SER A 1 410 ? -11.862 -5.337 -24.281 1.00 51.50 410 SER A N 1
ATOM 3120 C CA . SER A 1 410 ? -12.619 -6.235 -25.143 1.00 51.50 410 SER A CA 1
ATOM 3121 C C . SER A 1 410 ? -11.700 -6.558 -26.310 1.00 51.50 410 SER A C 1
ATOM 3123 O O . SER A 1 410 ? -11.697 -5.838 -27.308 1.00 51.50 410 SER A O 1
ATOM 3125 N N . CYS A 1 411 ? -10.837 -7.555 -26.116 1.00 62.84 411 CYS A N 1
ATOM 3126 C CA . CYS A 1 411 ? -9.762 -7.882 -27.019 1.00 62.84 411 CYS A CA 1
ATOM 3127 C C . CYS A 1 411 ? -10.443 -8.420 -28.260 1.00 62.84 411 CYS A C 1
ATOM 3129 O O . CYS A 1 411 ? -11.170 -9.414 -28.207 1.00 62.84 411 CYS A O 1
ATOM 3131 N N . SER A 1 412 ? -10.270 -7.708 -29.364 1.00 75.38 412 SER A N 1
ATOM 3132 C CA . SER A 1 412 ? -10.793 -8.141 -30.651 1.00 75.38 412 SER A CA 1
ATOM 3133 C C . SER A 1 412 ? -10.092 -9.410 -31.126 1.00 75.38 412 SER A C 1
ATOM 3135 O O . SER A 1 412 ? -10.724 -10.234 -31.784 1.00 75.38 412 SER A O 1
ATOM 3137 N N . GLU A 1 413 ? -8.819 -9.581 -30.756 1.00 84.19 413 GLU A N 1
ATOM 3138 C CA . GLU A 1 413 ? -8.011 -10.733 -31.136 1.00 84.19 413 GLU A CA 1
ATOM 3139 C C . GLU A 1 413 ? -7.951 -11.788 -30.020 1.00 84.19 413 GLU A C 1
ATOM 3141 O O . GLU A 1 413 ? -7.770 -11.454 -28.843 1.00 84.19 413 GLU A O 1
ATOM 3146 N N . PRO A 1 414 ? -8.087 -13.080 -30.366 1.00 89.06 414 PRO A N 1
ATOM 3147 C CA . PRO A 1 414 ? -7.930 -14.160 -29.410 1.00 89.06 414 PRO A CA 1
ATOM 3148 C C . PRO A 1 414 ? -6.450 -14.407 -29.090 1.00 89.06 414 PRO A C 1
ATOM 3150 O O . PRO A 1 414 ? -5.586 -14.437 -29.968 1.00 89.06 414 PRO A O 1
ATOM 3153 N N . VAL A 1 415 ? -6.165 -14.687 -27.821 1.00 89.31 415 VAL A N 1
ATOM 3154 C CA . VAL A 1 415 ? -4.850 -15.179 -27.391 1.00 89.31 415 VAL A CA 1
ATOM 3155 C C . VAL A 1 415 ? -4.607 -16.574 -27.964 1.00 89.31 415 VAL A C 1
ATOM 3157 O O . VAL A 1 415 ? -5.520 -17.404 -28.008 1.00 89.31 415 VAL A O 1
ATOM 3160 N N . ASN A 1 416 ? -3.372 -16.855 -28.380 1.00 89.50 416 ASN A N 1
ATOM 3161 C CA . ASN A 1 416 ? -2.953 -18.193 -28.775 1.00 89.50 416 ASN A CA 1
ATOM 3162 C C . ASN A 1 416 ? -3.290 -19.201 -27.656 1.00 89.50 416 ASN A C 1
ATOM 3164 O O . ASN A 1 416 ? -2.798 -19.042 -26.536 1.00 89.50 416 ASN A O 1
ATOM 3168 N N . PRO A 1 417 ? -4.063 -20.270 -27.929 1.00 90.12 417 PRO A N 1
ATOM 3169 C CA . PRO A 1 417 ? -4.424 -21.260 -26.916 1.00 90.12 417 PRO A CA 1
ATOM 3170 C C . PRO A 1 417 ? -3.228 -21.872 -26.174 1.00 90.12 417 PRO A C 1
ATOM 3172 O O . PRO A 1 417 ? -3.348 -22.190 -24.993 1.00 90.12 417 PRO A O 1
ATOM 3175 N N . ALA A 1 418 ? -2.069 -22.001 -26.832 1.00 87.00 418 ALA A N 1
ATOM 3176 C CA . ALA A 1 418 ? -0.843 -22.503 -26.206 1.00 87.00 418 ALA A CA 1
ATOM 3177 C C . ALA A 1 418 ? -0.299 -21.574 -25.105 1.00 87.00 418 ALA A C 1
ATOM 3179 O O . ALA A 1 418 ? 0.408 -22.027 -24.209 1.00 87.00 418 ALA A O 1
ATOM 3180 N N . TRP A 1 419 ? -0.655 -20.291 -25.152 1.00 89.94 419 TRP A N 1
ATOM 3181 C CA . TRP A 1 419 ? -0.271 -19.275 -24.178 1.00 89.94 419 TRP A CA 1
ATOM 3182 C C . TRP A 1 419 ? -1.448 -18.797 -23.335 1.00 89.94 419 TRP A C 1
ATOM 3184 O O . TRP A 1 419 ? -1.304 -17.817 -22.622 1.00 89.94 419 TRP A O 1
ATOM 3194 N N . ALA A 1 420 ? -2.602 -19.470 -23.360 1.00 81.94 420 ALA A N 1
ATOM 3195 C CA . ALA A 1 420 ? -3.774 -19.025 -22.605 1.00 81.94 420 ALA A CA 1
ATOM 3196 C C . ALA A 1 420 ? -3.521 -18.982 -21.087 1.00 81.94 420 ALA A C 1
ATOM 3198 O O . ALA A 1 420 ? -3.914 -18.024 -20.432 1.00 81.94 420 ALA A O 1
ATOM 3199 N N . ALA A 1 421 ? -2.836 -19.989 -20.532 1.00 75.75 421 ALA A N 1
ATOM 3200 C CA . ALA A 1 421 ? -2.474 -20.006 -19.112 1.00 75.75 421 ALA A CA 1
ATOM 3201 C C . ALA A 1 421 ? -1.449 -18.913 -18.774 1.00 75.75 421 ALA A C 1
ATOM 3203 O O . ALA A 1 421 ? -1.619 -18.187 -17.802 1.00 75.75 421 ALA A O 1
ATOM 3204 N N . LEU A 1 422 ? -0.439 -18.758 -19.635 1.00 75.25 422 LEU A N 1
ATOM 3205 C CA . LEU A 1 422 ? 0.608 -17.754 -19.484 1.00 75.25 422 LEU A CA 1
ATOM 3206 C C . LEU A 1 422 ? 0.041 -16.331 -19.590 1.00 75.25 422 LEU A C 1
ATOM 3208 O O . LEU A 1 422 ? 0.330 -15.468 -18.775 1.00 75.25 422 LEU A O 1
ATOM 3212 N N . HIS A 1 423 ? -0.833 -16.080 -20.561 1.00 79.25 423 HIS A N 1
ATOM 3213 C CA . HIS A 1 423 ? -1.540 -14.813 -20.668 1.00 79.25 423 HIS A CA 1
ATOM 3214 C C . HIS A 1 423 ? -2.456 -14.593 -19.474 1.00 79.25 423 HIS A C 1
ATOM 3216 O O . HIS A 1 423 ? -2.412 -13.506 -18.934 1.00 79.25 423 HIS A O 1
ATOM 3222 N N . ALA A 1 424 ? -3.214 -15.584 -18.996 1.00 67.81 424 ALA A N 1
ATOM 3223 C CA . ALA A 1 424 ? -4.064 -15.407 -17.814 1.00 67.81 424 ALA A CA 1
ATOM 3224 C C . ALA A 1 424 ? -3.264 -14.988 -16.564 1.00 67.81 424 ALA A C 1
ATOM 3226 O O . ALA A 1 424 ? -3.728 -14.138 -15.801 1.00 67.81 424 ALA A O 1
ATOM 3227 N N . GLU A 1 425 ? -2.061 -15.540 -16.391 1.00 62.12 425 GLU A N 1
ATOM 3228 C CA . GLU A 1 425 ? -1.120 -15.178 -15.325 1.00 62.12 425 GLU A CA 1
ATOM 3229 C C . GLU A 1 425 ? -0.578 -13.746 -15.484 1.00 62.12 425 GLU A C 1
ATOM 3231 O O . GLU A 1 425 ? -0.502 -12.998 -14.513 1.00 62.12 425 GLU A O 1
ATOM 3236 N N . TYR A 1 426 ? -0.279 -13.321 -16.717 1.00 63.19 426 TYR A N 1
ATOM 3237 C CA . TYR A 1 426 ? 0.351 -12.026 -17.014 1.00 63.19 426 TYR A CA 1
ATOM 3238 C C . TYR A 1 426 ? -0.567 -11.013 -17.724 1.00 63.19 426 TYR A C 1
ATOM 3240 O O . TYR A 1 426 ? -0.083 -10.023 -18.278 1.00 63.19 426 TYR A O 1
ATOM 3248 N N . GLN A 1 427 ? -1.889 -11.210 -17.707 1.00 65.56 427 GLN A N 1
ATOM 3249 C CA . GLN A 1 427 ? -2.848 -10.494 -18.569 1.00 65.56 427 GLN A CA 1
ATOM 3250 C C . GLN A 1 427 ? -2.831 -8.984 -18.340 1.00 65.56 427 GLN A C 1
ATOM 3252 O O . GLN A 1 427 ? -2.927 -8.207 -19.284 1.00 65.56 427 GLN A O 1
ATOM 3257 N N . PHE A 1 428 ? -2.643 -8.556 -17.092 1.00 54.25 428 PHE A N 1
ATOM 3258 C CA . PHE A 1 428 ? -2.586 -7.142 -16.725 1.00 54.25 428 PHE A CA 1
ATOM 3259 C C . PHE A 1 428 ? -1.237 -6.489 -17.077 1.00 54.25 428 PHE A C 1
ATOM 3261 O O . PHE A 1 428 ? -1.141 -5.262 -17.161 1.00 54.25 428 PHE A O 1
ATOM 3268 N N . ARG A 1 429 ? -0.192 -7.294 -17.323 1.00 58.16 429 ARG A N 1
ATOM 3269 C CA . ARG A 1 429 ? 1.131 -6.829 -17.768 1.00 58.16 429 ARG A CA 1
ATOM 3270 C C . ARG A 1 429 ? 1.238 -6.803 -19.297 1.00 58.16 429 ARG A C 1
ATOM 3272 O O . ARG A 1 429 ? 1.680 -5.795 -19.832 1.00 58.16 429 ARG A O 1
ATOM 3279 N N . LEU A 1 430 ? 0.761 -7.843 -19.988 1.00 67.12 430 LEU A N 1
ATOM 3280 C CA . LEU A 1 430 ? 0.755 -7.951 -21.458 1.00 67.12 430 LEU A CA 1
ATOM 3281 C C . LEU A 1 430 ? -0.368 -7.144 -22.132 1.00 67.12 430 LEU A C 1
ATOM 3283 O O . LEU A 1 430 ? -0.187 -6.607 -23.224 1.00 67.12 430 LEU A O 1
ATOM 3287 N N . GLY A 1 431 ? -1.532 -7.039 -21.489 1.00 70.06 431 GLY A N 1
ATOM 3288 C CA . GLY A 1 431 ? -2.732 -6.430 -22.059 1.00 70.06 431 GLY A CA 1
ATOM 3289 C C . GLY A 1 431 ? -3.414 -7.309 -23.119 1.00 70.06 431 GLY A C 1
ATOM 3290 O O . GLY A 1 431 ? -3.344 -8.539 -23.060 1.00 70.06 431 GLY A O 1
ATOM 3291 N N . CYS A 1 432 ? -4.124 -6.693 -24.070 1.00 77.88 432 CYS A N 1
ATOM 3292 C CA . CYS A 1 432 ? -4.850 -7.430 -25.111 1.00 77.88 432 CYS A CA 1
ATOM 3293 C C . CYS A 1 432 ? -3.932 -7.958 -26.192 1.00 77.88 432 CYS A C 1
ATOM 3295 O O . CYS A 1 432 ? -3.032 -7.240 -26.600 1.00 77.88 432 CYS A O 1
ATOM 3297 N N . ALA A 1 433 ? -4.231 -9.142 -26.731 1.00 86.88 433 ALA A N 1
ATOM 3298 C CA . ALA A 1 433 ? -3.668 -9.539 -28.013 1.00 86.88 433 ALA A CA 1
ATOM 3299 C C . ALA A 1 433 ? -4.070 -8.511 -29.084 1.00 86.88 433 ALA A C 1
ATOM 3301 O O . ALA A 1 433 ? -5.238 -8.124 -29.176 1.00 86.88 433 ALA A O 1
ATOM 3302 N N . GLU A 1 434 ? -3.094 -8.065 -29.869 1.00 83.56 434 GLU A N 1
ATOM 3303 C CA . GLU A 1 434 ? -3.286 -7.123 -30.981 1.00 83.56 434 GLU A CA 1
ATOM 3304 C C . GLU A 1 434 ? -3.062 -7.787 -32.341 1.00 83.56 434 GLU A C 1
ATOM 3306 O O . GLU A 1 434 ? -3.446 -7.247 -33.379 1.00 83.56 434 GLU A O 1
ATOM 3311 N N . SER A 1 435 ? -2.465 -8.979 -32.338 1.00 85.00 435 SER A N 1
ATOM 3312 C CA . SER A 1 435 ? -2.222 -9.780 -33.528 1.00 85.00 435 SER A CA 1
ATOM 3313 C C . SER A 1 435 ? -2.577 -11.249 -33.301 1.00 85.00 435 SER A C 1
ATOM 3315 O O . SER A 1 435 ? -2.689 -11.731 -32.171 1.00 85.00 435 SER A O 1
ATOM 3317 N N . GLY A 1 436 ? -2.763 -11.984 -34.399 1.00 91.12 436 GLY A N 1
ATOM 3318 C CA . GLY A 1 436 ? -2.646 -13.441 -34.381 1.00 91.12 436 GLY A CA 1
ATOM 3319 C C . GLY A 1 436 ? -1.179 -13.871 -34.276 1.00 91.12 436 GLY A C 1
ATOM 3320 O O . GLY A 1 436 ? -0.273 -13.044 -34.313 1.00 91.12 436 GLY A O 1
ATOM 3321 N N . VAL A 1 437 ? -0.931 -15.179 -34.192 1.00 91.75 437 VAL A N 1
ATOM 3322 C CA . VAL A 1 437 ? 0.445 -15.696 -34.142 1.00 91.75 437 VAL A CA 1
ATOM 3323 C C . VAL A 1 437 ? 1.168 -15.425 -35.463 1.00 91.75 437 VAL A C 1
ATOM 3325 O O . VAL A 1 437 ? 0.706 -15.843 -36.527 1.00 91.75 437 VAL A O 1
ATOM 3328 N N . THR A 1 438 ? 2.317 -14.765 -35.386 1.00 90.88 438 THR A N 1
ATOM 3329 C CA . THR A 1 438 ? 3.240 -14.520 -36.493 1.00 90.88 438 THR A CA 1
ATOM 3330 C C . THR A 1 438 ? 4.511 -15.355 -36.333 1.00 90.88 438 THR A C 1
ATOM 3332 O O . THR A 1 438 ? 4.796 -15.907 -35.269 1.00 90.88 438 THR A O 1
ATOM 3335 N N . GLN A 1 439 ? 5.264 -15.486 -37.427 1.00 91.25 439 GLN A N 1
ATOM 3336 C CA . GLN A 1 439 ? 6.518 -16.245 -37.476 1.00 91.25 439 GLN A CA 1
ATOM 3337 C C . GLN A 1 439 ? 7.604 -15.412 -38.176 1.00 91.25 439 GLN A C 1
ATOM 3339 O O . GLN A 1 439 ? 8.016 -15.746 -39.291 1.00 91.25 439 GLN A O 1
ATOM 3344 N N . PRO A 1 440 ? 8.008 -14.263 -37.600 1.00 88.12 440 PRO A N 1
ATOM 3345 C CA . PRO A 1 440 ? 9.044 -13.437 -38.202 1.00 88.12 440 PRO A CA 1
ATOM 3346 C C . PRO A 1 440 ? 10.385 -14.166 -38.184 1.00 88.12 440 PRO A C 1
ATOM 3348 O O . PRO A 1 440 ? 10.704 -14.877 -37.225 1.00 88.12 440 PRO A O 1
ATOM 3351 N N . GLN A 1 441 ? 11.217 -13.927 -39.204 1.00 88.19 441 GLN A N 1
ATOM 3352 C CA . GLN A 1 441 ? 12.616 -14.328 -39.098 1.00 88.19 441 GLN A CA 1
ATOM 3353 C C . GLN A 1 441 ? 13.216 -13.629 -37.884 1.00 88.19 441 GLN A C 1
ATOM 3355 O O . GLN A 1 441 ? 13.127 -12.406 -37.748 1.00 88.19 441 GLN A O 1
ATOM 3360 N N . SER A 1 442 ? 13.788 -14.421 -36.987 1.00 88.62 442 SER A N 1
ATOM 3361 C CA . SER A 1 442 ? 14.410 -13.916 -35.774 1.00 88.62 442 SER A CA 1
ATOM 3362 C C . SER A 1 442 ? 15.768 -14.568 -35.605 1.00 88.62 442 SER A C 1
ATOM 3364 O O . SER A 1 442 ? 15.924 -15.770 -35.832 1.00 88.62 442 SER A O 1
ATOM 3366 N N . VAL A 1 443 ? 16.752 -13.775 -35.203 1.00 88.25 443 VAL A N 1
ATOM 3367 C CA . VAL A 1 443 ? 18.061 -14.294 -34.808 1.00 88.25 443 VAL A CA 1
ATOM 3368 C C . VAL A 1 443 ? 18.319 -13.920 -33.370 1.00 88.25 443 VAL A C 1
ATOM 3370 O O . VAL A 1 443 ? 17.896 -12.863 -32.906 1.00 88.25 443 VAL A O 1
ATOM 3373 N N . TRP A 1 444 ? 19.020 -14.785 -32.663 1.00 88.44 444 TRP A N 1
ATOM 3374 C CA . TRP A 1 444 ? 19.480 -14.482 -31.324 1.00 88.44 444 TRP A CA 1
ATOM 3375 C C . TRP A 1 444 ? 20.942 -14.869 -31.178 1.00 88.44 444 TRP A C 1
ATOM 3377 O O . TRP A 1 444 ? 21.459 -15.717 -31.908 1.00 88.44 444 TRP A O 1
ATOM 3387 N N . GLN A 1 445 ? 21.612 -14.228 -30.235 1.00 91.12 445 GLN A N 1
ATOM 3388 C CA . GLN A 1 445 ? 23.015 -14.470 -29.961 1.00 91.12 445 GLN A CA 1
ATOM 3389 C C . GLN A 1 445 ? 23.273 -14.377 -28.455 1.00 91.12 445 GLN A C 1
ATOM 3391 O O . GLN A 1 445 ? 22.820 -13.415 -27.828 1.00 91.12 445 GLN A O 1
ATOM 3396 N N . PRO A 1 446 ? 23.973 -15.354 -27.854 1.00 90.88 446 PRO A N 1
ATOM 3397 C CA . PRO A 1 446 ? 24.381 -15.284 -26.460 1.00 90.88 446 PRO A CA 1
ATOM 3398 C C . PRO A 1 446 ? 25.631 -14.414 -26.281 1.00 90.88 446 PRO A C 1
ATOM 3400 O O . PRO A 1 446 ? 26.526 -14.366 -27.129 1.00 90.88 446 PRO A O 1
ATOM 3403 N N . PHE A 1 447 ? 25.686 -13.752 -25.135 1.00 93.81 447 PHE A N 1
ATOM 3404 C CA . PHE A 1 447 ? 26.775 -12.898 -24.678 1.00 93.81 447 PHE A CA 1
ATOM 3405 C C . PHE A 1 447 ? 27.168 -13.300 -23.249 1.00 93.81 447 PHE A C 1
ATOM 3407 O O . PHE A 1 447 ? 26.557 -14.188 -22.656 1.00 93.81 447 PHE A O 1
ATOM 3414 N N . GLU A 1 448 ? 28.217 -12.691 -22.702 1.00 92.69 448 GLU A N 1
ATOM 3415 C CA . GLU A 1 448 ? 28.725 -13.007 -21.357 1.00 92.69 448 GLU A CA 1
ATOM 3416 C C . GLU A 1 448 ? 27.715 -12.719 -20.234 1.00 92.69 448 GLU A C 1
ATOM 3418 O O . GLU A 1 448 ? 27.708 -13.440 -19.235 1.00 92.69 448 GLU A O 1
ATOM 3423 N N . HIS A 1 449 ? 26.874 -11.690 -20.393 1.00 91.69 449 HIS A N 1
ATOM 3424 C CA . HIS A 1 449 ? 25.923 -11.224 -19.369 1.00 91.69 449 HIS A CA 1
ATOM 3425 C C . HIS A 1 449 ? 24.491 -11.087 -19.896 1.00 91.69 449 HIS A C 1
ATOM 3427 O O . HIS A 1 449 ? 23.735 -10.194 -19.491 1.00 91.69 449 HIS A O 1
ATOM 3433 N N . GLY A 1 450 ? 24.136 -11.925 -20.866 1.00 90.88 450 GLY A N 1
ATOM 3434 C CA . GLY A 1 450 ? 22.801 -11.925 -21.433 1.00 90.88 450 GLY A CA 1
ATOM 3435 C C . GLY A 1 450 ? 22.738 -12.492 -22.839 1.00 90.88 450 GLY A C 1
ATOM 3436 O O . GLY A 1 450 ? 23.572 -13.282 -23.281 1.00 90.88 450 GLY A O 1
ATOM 3437 N N . ARG A 1 451 ? 21.713 -12.074 -23.573 1.00 91.38 451 ARG A N 1
ATOM 3438 C CA . ARG A 1 451 ? 21.510 -12.434 -24.977 1.00 91.38 451 ARG A CA 1
ATOM 3439 C C . ARG A 1 451 ? 20.899 -11.270 -25.735 1.00 91.38 451 ARG A C 1
ATOM 3441 O O . ARG A 1 451 ? 20.176 -10.462 -25.164 1.00 91.38 451 ARG A O 1
ATOM 3448 N N . ILE A 1 452 ? 21.144 -11.206 -27.033 1.00 92.00 452 ILE A N 1
ATOM 3449 C CA . ILE A 1 452 ? 20.485 -10.238 -27.909 1.00 92.00 452 ILE A CA 1
ATOM 3450 C C . ILE A 1 452 ? 19.577 -10.998 -28.867 1.00 92.00 452 ILE A C 1
ATOM 3452 O O . ILE A 1 452 ? 19.984 -12.007 -29.434 1.00 92.00 452 ILE A O 1
ATOM 3456 N N . LEU A 1 453 ? 18.349 -10.516 -29.033 1.00 90.50 453 LEU A N 1
ATOM 3457 C CA . LEU A 1 453 ? 17.341 -11.021 -29.958 1.00 90.50 453 LEU A CA 1
ATOM 3458 C C . LEU A 1 453 ? 17.046 -9.944 -31.002 1.00 90.50 453 LEU A C 1
ATOM 3460 O O . LEU A 1 453 ? 16.839 -8.790 -30.652 1.00 90.50 453 LEU A O 1
ATOM 3464 N N . TRP A 1 454 ? 16.960 -10.304 -32.274 1.00 90.12 454 TRP A N 1
ATOM 3465 C CA . TRP A 1 454 ? 16.457 -9.435 -33.333 1.00 90.12 454 TRP A CA 1
ATOM 3466 C C . TRP A 1 454 ? 15.266 -10.090 -34.022 1.00 90.12 454 TRP A C 1
ATOM 3468 O O . TRP A 1 454 ? 15.325 -11.284 -34.320 1.00 90.12 454 TRP A O 1
ATOM 3478 N N . ARG A 1 455 ? 14.220 -9.308 -34.310 1.00 87.50 455 ARG A N 1
ATOM 3479 C CA . ARG A 1 455 ? 13.063 -9.736 -35.115 1.00 87.50 455 ARG A CA 1
ATOM 3480 C C . ARG A 1 455 ? 12.929 -8.876 -36.373 1.00 87.50 455 ARG A C 1
ATOM 3482 O O . ARG A 1 455 ? 13.035 -7.650 -36.319 1.00 87.50 455 ARG A O 1
ATOM 3489 N N . GLN A 1 456 ? 12.705 -9.532 -37.508 1.00 87.19 456 GLN A N 1
ATOM 3490 C CA . GLN A 1 456 ? 12.684 -8.906 -38.833 1.00 87.19 456 GLN A CA 1
ATOM 3491 C C . GLN A 1 456 ? 11.469 -8.006 -39.074 1.00 87.19 456 GLN A C 1
ATOM 3493 O O . GLN A 1 456 ? 11.574 -6.987 -39.743 1.00 87.19 456 GLN A O 1
ATOM 3498 N N . ASP A 1 457 ? 10.298 -8.389 -38.586 1.00 84.38 457 ASP A N 1
ATOM 3499 C CA . ASP A 1 457 ? 9.035 -7.707 -38.881 1.00 84.38 457 ASP A CA 1
ATOM 3500 C C . ASP A 1 457 ? 8.955 -6.286 -38.310 1.00 84.38 457 ASP A C 1
ATOM 3502 O O . ASP A 1 457 ? 8.344 -5.417 -38.929 1.00 84.38 457 ASP A O 1
ATOM 3506 N N . THR A 1 458 ? 9.613 -6.034 -37.177 1.00 84.19 458 THR A N 1
ATOM 3507 C CA . THR A 1 458 ? 9.742 -4.693 -36.584 1.00 84.19 458 THR A CA 1
ATOM 3508 C C . THR A 1 458 ? 11.148 -4.109 -36.711 1.00 84.19 458 THR A C 1
ATOM 3510 O O . THR A 1 458 ? 11.415 -3.042 -36.158 1.00 84.19 458 THR A O 1
ATOM 3513 N N . ASN A 1 459 ? 12.073 -4.820 -37.366 1.00 85.19 459 ASN A N 1
ATOM 3514 C CA . ASN A 1 459 ? 13.506 -4.507 -37.401 1.00 85.19 459 ASN A CA 1
ATOM 3515 C C . ASN A 1 459 ? 14.111 -4.193 -36.017 1.00 85.19 459 ASN A C 1
ATOM 3517 O O . ASN A 1 459 ? 15.078 -3.437 -35.915 1.00 85.19 459 ASN A O 1
ATOM 3521 N N . THR A 1 460 ? 13.549 -4.738 -34.936 1.00 87.56 460 THR A N 1
ATOM 3522 C CA . THR A 1 460 ? 13.929 -4.356 -33.571 1.00 87.56 460 THR A CA 1
ATOM 3523 C C . THR A 1 460 ? 14.902 -5.359 -32.969 1.00 87.56 460 THR A C 1
ATOM 3525 O O . THR A 1 460 ? 14.687 -6.570 -33.022 1.00 87.56 460 THR A O 1
ATOM 3528 N N . VAL A 1 461 ? 15.975 -4.834 -32.383 1.00 89.31 461 VAL A N 1
ATOM 3529 C CA . VAL A 1 461 ? 16.951 -5.548 -31.563 1.00 89.31 461 VAL A CA 1
ATOM 3530 C C . VAL A 1 461 ? 16.602 -5.341 -30.093 1.00 89.31 461 VAL A C 1
ATOM 3532 O O . VAL A 1 461 ? 16.517 -4.205 -29.637 1.00 89.31 461 VAL A O 1
ATOM 3535 N N . TYR A 1 462 ? 16.453 -6.429 -29.350 1.00 90.81 462 TYR A N 1
ATOM 3536 C CA . TYR A 1 462 ? 16.243 -6.472 -27.911 1.00 90.81 462 TYR A CA 1
ATOM 3537 C C . TYR A 1 462 ? 17.484 -7.053 -27.237 1.00 90.81 462 TYR A C 1
ATOM 3539 O O . TYR A 1 462 ? 17.861 -8.199 -27.474 1.00 90.81 462 TYR A O 1
ATOM 3547 N N . VAL A 1 463 ? 18.117 -6.252 -26.394 1.00 91.50 463 VAL A N 1
ATOM 3548 C CA . VAL A 1 463 ? 19.260 -6.619 -25.562 1.00 91.50 463 VAL A CA 1
ATOM 3549 C C . VAL A 1 463 ? 18.714 -7.067 -24.213 1.00 91.50 463 VAL A C 1
ATOM 3551 O O . VAL A 1 463 ? 18.153 -6.249 -23.490 1.00 91.50 463 VAL A O 1
ATOM 3554 N N . LEU A 1 464 ? 18.832 -8.356 -23.906 1.00 90.25 464 LEU A N 1
ATOM 3555 C CA . LEU A 1 464 ? 18.282 -8.996 -22.713 1.00 90.25 464 LEU A CA 1
ATOM 3556 C C . LEU A 1 464 ? 19.425 -9.280 -21.741 1.00 90.25 464 LEU A C 1
ATOM 3558 O O . LEU A 1 464 ? 20.244 -10.161 -22.005 1.00 90.25 464 LEU A O 1
ATOM 3562 N N . TYR A 1 465 ? 19.499 -8.531 -20.645 1.00 85.50 465 TYR A N 1
ATOM 3563 C CA . TYR A 1 465 ? 20.547 -8.703 -19.639 1.00 85.50 465 TYR A CA 1
ATOM 3564 C C . TYR A 1 465 ? 20.130 -9.739 -18.590 1.00 85.50 465 TYR A C 1
ATOM 3566 O O . TYR A 1 465 ? 18.942 -9.881 -18.301 1.00 85.50 465 TYR A O 1
ATOM 3574 N N . ASP A 1 466 ? 21.095 -10.422 -17.973 1.00 83.88 466 ASP A N 1
ATOM 3575 C CA . ASP A 1 466 ? 20.830 -11.435 -16.934 1.00 83.88 466 ASP A CA 1
ATOM 3576 C C . ASP A 1 466 ? 20.188 -10.864 -15.648 1.00 83.88 466 ASP A C 1
ATOM 3578 O O . ASP A 1 466 ? 19.671 -11.617 -14.827 1.00 83.88 466 ASP A O 1
ATOM 3582 N N . ASP A 1 467 ? 20.179 -9.536 -15.479 1.00 76.06 467 ASP A N 1
ATOM 3583 C CA . ASP A 1 467 ? 19.473 -8.816 -14.407 1.00 76.06 467 ASP A CA 1
ATOM 3584 C C . ASP A 1 467 ? 17.981 -8.550 -14.719 1.00 76.06 467 ASP A C 1
ATOM 3586 O O . ASP A 1 467 ? 17.335 -7.782 -14.006 1.00 76.06 467 ASP A O 1
ATOM 3590 N N . PHE A 1 468 ? 17.442 -9.160 -15.784 1.00 77.38 468 PHE A N 1
ATOM 3591 C CA . PHE A 1 468 ? 16.069 -9.010 -16.299 1.00 77.38 468 PHE A CA 1
ATOM 3592 C C . PHE A 1 468 ? 15.705 -7.624 -16.855 1.00 77.38 468 PHE A C 1
ATOM 3594 O O . PHE A 1 468 ? 14.585 -7.422 -17.337 1.00 77.38 468 PHE A O 1
ATOM 3601 N N . SER A 1 469 ? 16.645 -6.675 -16.869 1.00 75.25 469 SER A N 1
ATOM 3602 C CA . SER A 1 469 ? 16.469 -5.432 -17.620 1.00 75.25 469 SER A CA 1
ATOM 3603 C C . SER A 1 469 ? 16.614 -5.683 -19.121 1.00 75.25 469 SER A C 1
ATOM 3605 O O . SER A 1 469 ? 17.276 -6.638 -19.551 1.00 75.25 469 SER A O 1
ATOM 3607 N N . LEU A 1 470 ? 16.012 -4.819 -19.941 1.00 82.75 470 LEU A N 1
ATOM 3608 C CA . LEU A 1 470 ? 16.208 -4.850 -21.387 1.00 82.75 470 LEU A CA 1
ATOM 3609 C C . LEU A 1 470 ? 16.493 -3.471 -21.980 1.00 82.75 470 LEU A C 1
ATOM 3611 O O . LEU A 1 470 ? 16.138 -2.433 -21.430 1.00 82.75 470 LEU A O 1
ATOM 3615 N N . SER A 1 471 ? 17.148 -3.458 -23.136 1.00 84.25 471 SER A N 1
ATOM 3616 C CA . SER A 1 471 ? 17.239 -2.277 -24.002 1.00 84.25 471 SER A CA 1
ATOM 3617 C C . SER A 1 471 ? 16.773 -2.646 -25.402 1.00 84.25 471 SER A C 1
ATOM 3619 O O . SER A 1 471 ? 17.076 -3.740 -25.872 1.00 84.25 471 SER A O 1
ATOM 3621 N N . SER A 1 472 ? 16.045 -1.761 -26.082 1.00 86.00 472 SER A N 1
ATOM 3622 C CA . SER A 1 472 ? 15.542 -2.027 -27.432 1.00 86.00 472 SER A CA 1
ATOM 3623 C C . SER A 1 472 ? 15.970 -0.956 -28.432 1.00 86.00 472 SER A C 1
ATOM 3625 O O . SER A 1 472 ? 16.108 0.219 -28.093 1.00 86.00 472 SER A O 1
ATOM 3627 N N . PHE A 1 473 ? 16.219 -1.376 -29.673 1.00 85.19 473 PHE A N 1
ATOM 3628 C CA . PHE A 1 473 ? 16.704 -0.517 -30.751 1.00 85.19 473 PHE A CA 1
ATOM 3629 C C . PHE A 1 473 ? 16.055 -0.916 -32.073 1.00 85.19 473 PHE A C 1
ATOM 3631 O O . PHE A 1 473 ? 16.183 -2.061 -32.500 1.00 85.19 473 PHE A O 1
ATOM 3638 N N . VAL A 1 474 ? 15.398 0.024 -32.750 1.00 85.69 474 VAL A N 1
ATOM 3639 C CA . VAL A 1 474 ? 14.927 -0.178 -34.129 1.00 85.69 474 VAL A CA 1
ATOM 3640 C C . VAL A 1 474 ? 16.096 0.065 -35.083 1.00 85.69 474 VAL A C 1
ATOM 3642 O O . VAL A 1 474 ? 16.740 1.114 -35.024 1.00 85.69 474 VAL A O 1
ATOM 3645 N N . VAL A 1 475 ? 16.393 -0.907 -35.945 1.00 82.50 475 VAL A N 1
ATOM 3646 C CA . VAL A 1 475 ? 17.545 -0.886 -36.855 1.00 82.50 475 VAL A CA 1
ATOM 3647 C C . VAL A 1 475 ? 17.063 -0.835 -38.306 1.00 82.50 475 VAL A C 1
ATOM 3649 O O . VAL A 1 475 ? 16.966 -1.855 -38.981 1.00 82.50 475 VAL A O 1
ATOM 3652 N N . ASP A 1 476 ? 16.798 0.377 -38.797 1.00 68.81 476 ASP A N 1
ATOM 3653 C CA . ASP A 1 476 ? 16.337 0.648 -40.170 1.00 68.81 476 ASP A CA 1
ATOM 3654 C C . ASP A 1 476 ? 17.483 1.069 -41.124 1.00 68.81 476 ASP A C 1
ATOM 3656 O O . ASP A 1 476 ? 17.324 1.959 -41.964 1.00 68.81 476 ASP A O 1
ATOM 3660 N N . ASP A 1 477 ? 18.674 0.467 -41.000 1.00 64.62 477 ASP A N 1
ATOM 3661 C CA . ASP A 1 477 ? 19.824 0.795 -41.862 1.00 64.62 477 ASP A CA 1
ATOM 3662 C C . ASP A 1 477 ? 19.900 -0.119 -43.101 1.00 64.62 477 ASP A C 1
ATOM 3664 O O . ASP A 1 477 ? 19.987 -1.345 -43.007 1.00 64.62 477 ASP A O 1
ATOM 3668 N N . ALA A 1 478 ? 19.920 0.491 -44.290 1.00 50.69 478 ALA A N 1
ATOM 3669 C CA . ALA A 1 478 ? 19.970 -0.198 -45.579 1.00 50.69 478 ALA A CA 1
ATOM 3670 C C . ALA A 1 478 ? 21.302 -0.929 -45.861 1.00 50.69 478 ALA A C 1
ATOM 3672 O O . ALA A 1 478 ? 21.400 -1.644 -46.862 1.00 50.69 478 ALA A O 1
ATOM 3673 N N . SER A 1 479 ? 22.336 -0.765 -45.026 1.00 59.25 479 SER A N 1
ATOM 3674 C CA . SER A 1 479 ? 23.656 -1.367 -45.250 1.00 59.25 479 SER A CA 1
ATOM 3675 C C . SER A 1 479 ? 24.274 -2.035 -44.015 1.00 59.25 479 SER A C 1
ATOM 3677 O O . SER A 1 479 ? 25.450 -1.853 -43.709 1.00 59.25 479 SER A O 1
ATOM 3679 N N . LEU A 1 480 ? 23.535 -2.952 -43.378 1.00 63.56 480 LEU A N 1
ATOM 3680 C CA . LEU A 1 480 ? 24.094 -3.887 -42.378 1.00 63.56 480 LEU A CA 1
ATOM 3681 C C . LEU A 1 480 ? 25.313 -4.686 -42.897 1.00 63.56 480 LEU A C 1
ATOM 3683 O O . LEU A 1 480 ? 26.140 -5.152 -42.116 1.00 63.56 480 LEU A O 1
ATOM 3687 N N . ALA A 1 481 ? 25.465 -4.804 -44.222 1.00 55.25 481 ALA A N 1
ATOM 3688 C CA . ALA A 1 481 ? 26.599 -5.453 -44.881 1.00 55.25 481 ALA A CA 1
ATOM 3689 C C . ALA A 1 481 ? 27.965 -4.809 -44.560 1.00 55.25 481 ALA A C 1
ATOM 3691 O O . ALA A 1 481 ? 28.980 -5.498 -44.614 1.00 55.25 481 ALA A O 1
ATOM 3692 N N . GLY A 1 482 ? 28.006 -3.515 -44.212 1.00 54.88 482 GLY A N 1
ATOM 3693 C CA . GLY A 1 482 ? 29.240 -2.816 -43.826 1.00 54.88 482 GLY A CA 1
ATOM 3694 C C . GLY A 1 482 ? 29.720 -3.115 -42.401 1.00 54.88 482 GLY A C 1
ATOM 3695 O O . GLY A 1 482 ? 30.835 -2.739 -42.046 1.00 54.88 482 GLY A O 1
ATOM 3696 N N . PHE A 1 483 ? 28.902 -3.799 -41.595 1.00 56.84 483 PHE A N 1
ATOM 3697 C CA . PHE A 1 483 ? 29.161 -4.046 -40.175 1.00 56.84 483 PHE A CA 1
ATOM 3698 C C . PHE A 1 483 ? 29.544 -5.500 -39.849 1.00 56.84 483 PHE A C 1
ATOM 3700 O O . PHE A 1 483 ? 29.783 -5.817 -38.682 1.00 56.84 483 PHE A O 1
ATOM 3707 N N . ALA A 1 484 ? 29.657 -6.371 -40.855 1.00 62.94 484 ALA A N 1
ATOM 3708 C CA . ALA A 1 484 ? 30.138 -7.740 -40.686 1.00 62.94 484 ALA A CA 1
ATOM 3709 C C . ALA A 1 484 ? 31.674 -7.770 -40.583 1.00 62.94 484 ALA A C 1
ATOM 3711 O O . ALA A 1 484 ? 32.376 -7.693 -41.589 1.00 62.94 484 ALA A O 1
ATOM 3712 N N . GLU A 1 485 ? 32.192 -7.871 -39.358 1.00 61.94 485 GLU A N 1
ATOM 3713 C CA . GLU A 1 485 ? 33.637 -7.963 -39.080 1.00 61.94 485 GLU A CA 1
ATOM 3714 C C . GLU A 1 485 ? 34.091 -9.393 -38.783 1.00 61.94 485 GLU A C 1
ATOM 3716 O O . GLU A 1 485 ? 35.236 -9.757 -39.051 1.00 61.94 485 GLU A O 1
ATOM 3721 N N . SER A 1 486 ? 33.190 -10.219 -38.254 1.00 70.06 486 SER A N 1
ATOM 3722 C CA . SER A 1 486 ? 33.416 -11.642 -38.015 1.00 70.06 486 SER A CA 1
ATOM 3723 C C . SER A 1 486 ? 32.084 -12.392 -37.975 1.00 70.06 486 SER A C 1
ATOM 3725 O O . SER A 1 486 ? 31.020 -11.779 -37.919 1.00 70.06 486 SER A O 1
ATOM 3727 N N . GLU A 1 487 ? 32.129 -13.723 -37.934 1.00 71.06 487 GLU A N 1
ATOM 3728 C CA . GLU A 1 487 ? 30.923 -14.540 -37.723 1.00 71.06 487 GLU A CA 1
ATOM 3729 C C . GLU A 1 487 ? 30.248 -14.294 -36.360 1.00 71.06 487 GLU A C 1
ATOM 3731 O O . GLU A 1 487 ? 29.078 -14.630 -36.198 1.00 71.06 487 GLU A O 1
ATOM 3736 N N . LEU A 1 488 ? 30.963 -13.687 -35.403 1.00 74.56 488 LEU A N 1
ATOM 3737 C CA . LEU A 1 488 ? 30.455 -13.323 -34.077 1.00 74.56 488 LEU A CA 1
ATOM 3738 C C . LEU A 1 488 ? 29.909 -11.889 -34.009 1.00 74.56 488 LEU A C 1
ATOM 3740 O O . LEU A 1 488 ? 29.191 -11.569 -33.072 1.00 74.56 488 LEU A O 1
ATOM 3744 N N . VAL A 1 489 ? 30.255 -11.012 -34.956 1.00 75.50 489 VAL A N 1
ATOM 3745 C CA . VAL A 1 489 ? 29.827 -9.602 -34.956 1.00 75.50 489 VAL A CA 1
ATOM 3746 C C . VAL A 1 489 ? 29.434 -9.213 -36.376 1.00 75.50 489 VAL A C 1
ATOM 3748 O O . VAL A 1 489 ? 30.274 -8.817 -37.194 1.00 75.50 489 VAL A O 1
ATOM 3751 N N . LYS A 1 490 ? 28.142 -9.355 -36.669 1.00 77.19 490 LYS A N 1
ATOM 3752 C CA . LYS A 1 490 ? 27.522 -9.062 -37.964 1.00 77.19 490 LYS A CA 1
ATOM 3753 C C . LYS A 1 490 ? 26.054 -8.666 -37.769 1.00 77.19 490 LYS A C 1
ATOM 3755 O O . LYS A 1 490 ? 25.574 -8.609 -36.645 1.00 77.19 490 LYS A O 1
ATOM 3760 N N . GLY A 1 491 ? 25.367 -8.324 -38.857 1.00 84.00 491 GLY A N 1
ATOM 3761 C CA . GLY A 1 491 ? 23.922 -8.079 -38.835 1.00 84.00 491 GLY A CA 1
ATOM 3762 C C . GLY A 1 491 ? 23.472 -6.940 -37.909 1.00 84.00 491 GLY A C 1
ATOM 3763 O O . GLY A 1 491 ? 24.237 -6.034 -37.572 1.00 84.00 491 GLY A O 1
ATOM 3764 N N . ALA A 1 492 ? 22.194 -6.977 -37.526 1.00 86.12 492 ALA A N 1
ATOM 3765 C CA . ALA A 1 492 ? 21.580 -5.964 -36.668 1.00 86.12 492 ALA A CA 1
ATOM 3766 C C . ALA A 1 492 ? 22.082 -6.041 -35.214 1.00 86.12 492 ALA A C 1
ATOM 3768 O O . ALA A 1 492 ? 22.278 -5.004 -34.579 1.00 86.12 492 ALA A O 1
ATOM 3769 N N . ILE A 1 493 ? 22.352 -7.252 -34.707 1.00 89.69 493 ILE A N 1
ATOM 3770 C CA . ILE A 1 493 ? 22.892 -7.470 -33.358 1.00 89.69 493 ILE A CA 1
ATOM 3771 C C . ILE A 1 493 ? 24.290 -6.854 -33.245 1.00 89.69 493 ILE A C 1
ATOM 3773 O O . ILE A 1 493 ? 24.539 -6.033 -32.360 1.00 89.69 493 ILE A O 1
ATOM 3777 N N . GLY A 1 494 ? 25.183 -7.174 -34.187 1.00 87.94 494 GLY A N 1
ATOM 3778 C CA . GLY A 1 494 ? 26.531 -6.613 -34.225 1.00 87.94 494 GLY A CA 1
ATOM 3779 C C . GLY A 1 494 ? 26.547 -5.093 -34.409 1.00 87.94 494 GLY A C 1
ATOM 3780 O O . GLY A 1 494 ? 27.393 -4.420 -33.822 1.00 87.94 494 GLY A O 1
ATOM 3781 N N . TYR A 1 495 ? 25.601 -4.532 -35.173 1.00 87.69 495 TYR A N 1
ATOM 3782 C CA . TYR A 1 495 ? 25.442 -3.081 -35.307 1.00 87.69 495 TYR A CA 1
ATOM 3783 C C . TYR A 1 495 ? 25.109 -2.410 -33.967 1.00 87.69 495 TYR A C 1
ATOM 3785 O O . TYR A 1 495 ? 25.806 -1.475 -33.565 1.00 87.69 495 TYR A O 1
ATOM 3793 N N . VAL A 1 496 ? 24.087 -2.894 -33.250 1.00 89.62 496 VAL A N 1
ATOM 3794 C CA . VAL A 1 496 ? 23.691 -2.337 -31.943 1.00 89.62 496 VAL A CA 1
ATOM 3795 C C . VAL A 1 496 ? 24.820 -2.467 -30.931 1.00 89.62 496 VAL A C 1
ATOM 3797 O O . VAL A 1 496 ? 25.166 -1.488 -30.274 1.00 89.62 496 VAL A O 1
ATOM 3800 N N . TRP A 1 497 ? 25.442 -3.643 -30.854 1.00 90.62 497 TRP A N 1
ATOM 3801 C CA . TRP A 1 497 ? 26.561 -3.873 -29.948 1.00 90.62 497 TRP A CA 1
ATOM 3802 C C . TRP A 1 497 ? 27.738 -2.926 -30.238 1.00 90.62 497 TRP A C 1
ATOM 3804 O O . TRP A 1 497 ? 28.279 -2.330 -29.315 1.00 90.62 497 TRP A O 1
ATOM 3814 N N . ARG A 1 498 ? 28.109 -2.686 -31.505 1.00 86.56 498 ARG A N 1
ATOM 3815 C CA . ARG A 1 498 ? 29.251 -1.804 -31.827 1.00 86.56 498 ARG A CA 1
ATOM 3816 C C . ARG A 1 498 ? 28.974 -0.317 -31.678 1.00 86.56 498 ARG A C 1
ATOM 3818 O O . ARG A 1 498 ? 29.870 0.438 -31.309 1.00 86.56 498 ARG A O 1
ATOM 3825 N N . THR A 1 499 ? 27.773 0.120 -32.035 1.00 86.19 499 THR A N 1
ATOM 3826 C CA . THR A 1 499 ? 27.426 1.548 -32.042 1.00 86.19 499 THR A CA 1
ATOM 3827 C C . THR A 1 499 ? 26.977 2.060 -30.678 1.00 86.19 499 THR A C 1
ATOM 3829 O O . THR A 1 499 ? 26.982 3.272 -30.460 1.00 86.19 499 THR A O 1
ATOM 3832 N N . ASN A 1 500 ? 26.635 1.164 -29.748 1.00 88.00 500 ASN A N 1
ATOM 3833 C CA . ASN A 1 500 ? 26.181 1.522 -28.416 1.00 88.00 500 ASN A CA 1
ATOM 3834 C C . ASN A 1 500 ? 27.144 1.003 -27.339 1.00 88.00 500 ASN A C 1
ATOM 3836 O O . ASN A 1 500 ? 27.044 -0.130 -26.872 1.00 88.00 500 ASN A O 1
ATOM 3840 N N . THR A 1 501 ? 28.055 1.875 -26.900 1.00 89.06 501 THR A N 1
ATOM 3841 C CA . THR A 1 501 ? 29.064 1.545 -25.884 1.00 89.06 501 THR A CA 1
ATOM 3842 C C . THR A 1 501 ? 28.446 1.123 -24.550 1.00 89.06 501 THR A C 1
ATOM 3844 O O . THR A 1 501 ? 29.034 0.307 -23.847 1.00 89.06 501 THR A O 1
ATOM 3847 N N . ALA A 1 502 ? 27.266 1.640 -24.189 1.00 88.19 502 ALA A N 1
ATOM 3848 C CA . ALA A 1 502 ? 26.585 1.237 -22.960 1.00 88.19 502 ALA A CA 1
ATOM 3849 C C . ALA A 1 502 ? 26.090 -0.214 -23.053 1.00 88.19 502 ALA A C 1
ATOM 3851 O O . ALA A 1 502 ? 26.279 -0.980 -22.111 1.00 88.19 502 ALA A O 1
ATOM 3852 N N . VAL A 1 503 ? 25.549 -0.610 -24.211 1.00 92.12 503 VAL A N 1
ATOM 3853 C CA . VAL A 1 503 ? 25.168 -2.002 -24.490 1.00 92.12 503 VAL A CA 1
ATOM 3854 C C . VAL A 1 503 ? 26.391 -2.907 -24.454 1.00 92.12 503 VAL A C 1
ATOM 3856 O O . VAL A 1 503 ? 26.397 -3.856 -23.677 1.00 92.12 503 VAL A O 1
ATOM 3859 N N . SER A 1 504 ? 27.441 -2.617 -25.231 1.00 91.81 504 SER A N 1
ATOM 3860 C CA . SER A 1 504 ? 28.617 -3.498 -25.291 1.00 91.81 504 SER A CA 1
ATOM 3861 C C . SER A 1 504 ? 29.325 -3.636 -23.948 1.00 91.81 504 SER A C 1
ATOM 3863 O O . SER A 1 504 ? 29.815 -4.713 -23.623 1.00 91.81 504 SER A O 1
ATOM 3865 N N . SER A 1 505 ? 29.368 -2.558 -23.159 1.00 91.81 505 SER A N 1
ATOM 3866 C CA . SER A 1 505 ? 29.992 -2.578 -21.831 1.00 91.81 505 SER A CA 1
ATOM 3867 C C . SER A 1 505 ? 29.157 -3.354 -20.816 1.00 91.81 505 SER A C 1
ATOM 3869 O O . SER A 1 505 ? 29.729 -3.989 -19.938 1.00 91.81 505 SER A O 1
ATOM 3871 N N . LYS A 1 506 ? 27.820 -3.311 -20.924 1.00 93.88 506 LYS A N 1
ATOM 3872 C CA . LYS A 1 506 ? 26.924 -3.999 -19.987 1.00 93.88 506 LYS A CA 1
ATOM 3873 C C . LYS A 1 506 ? 26.728 -5.478 -20.339 1.00 93.88 506 LYS A C 1
ATOM 3875 O O . LYS A 1 506 ? 26.757 -6.308 -19.439 1.00 93.88 506 LYS A O 1
ATOM 3880 N N . ILE A 1 507 ? 26.526 -5.819 -21.615 1.00 93.94 507 ILE A N 1
ATOM 3881 C CA . ILE A 1 507 ? 26.231 -7.204 -22.028 1.00 93.94 507 ILE A CA 1
ATOM 3882 C C . ILE A 1 507 ? 27.489 -8.072 -22.219 1.00 93.94 507 ILE A C 1
ATOM 3884 O O . ILE A 1 507 ? 27.401 -9.299 -22.172 1.00 93.94 507 ILE A O 1
ATOM 3888 N N . GLY A 1 508 ? 28.657 -7.450 -22.408 1.00 94.38 508 GLY A N 1
ATOM 3889 C CA . GLY A 1 508 ? 29.935 -8.139 -22.597 1.00 94.38 508 GLY A CA 1
ATOM 3890 C C . GLY A 1 508 ? 30.181 -8.611 -24.033 1.00 94.38 508 GLY A C 1
ATOM 3891 O O . GLY A 1 508 ? 29.570 -8.117 -24.986 1.00 94.38 508 GLY A O 1
ATOM 3892 N N . GLN A 1 509 ? 31.127 -9.536 -24.203 1.00 93.50 509 GLN A N 1
ATOM 3893 C CA . GLN A 1 509 ? 31.500 -10.108 -25.502 1.00 93.50 509 GLN A CA 1
ATOM 3894 C C . GLN A 1 509 ? 30.512 -11.199 -25.960 1.00 93.50 509 GLN A C 1
ATOM 3896 O O . GLN A 1 509 ? 29.911 -11.877 -25.124 1.00 93.50 509 GLN A O 1
ATOM 3901 N N . PRO A 1 510 ? 30.335 -11.405 -27.280 1.00 91.19 510 PRO A N 1
ATOM 3902 C CA . PRO A 1 510 ? 29.557 -12.530 -27.794 1.00 91.19 510 PRO A CA 1
ATOM 3903 C C . PRO A 1 510 ? 30.249 -13.855 -27.455 1.00 91.19 510 PRO A C 1
ATOM 3905 O O . PRO A 1 510 ? 31.444 -14.025 -27.708 1.00 91.19 510 PRO A O 1
ATOM 3908 N N . THR A 1 511 ? 29.496 -14.807 -26.906 1.00 90.50 511 THR A N 1
ATOM 3909 C CA . THR A 1 511 ? 30.023 -16.117 -26.479 1.00 90.50 511 THR A CA 1
ATOM 3910 C C . THR A 1 511 ? 29.793 -17.216 -27.514 1.00 90.50 511 THR A C 1
ATOM 3912 O O . THR A 1 511 ? 30.472 -18.243 -27.483 1.00 90.50 511 THR A O 1
ATOM 3915 N N . ASP A 1 512 ? 28.881 -16.990 -28.462 1.00 87.69 512 ASP A N 1
ATOM 3916 C CA . ASP A 1 512 ? 28.622 -17.869 -29.602 1.00 87.69 512 ASP A CA 1
ATOM 3917 C C . ASP A 1 512 ? 28.157 -17.059 -30.828 1.00 87.69 512 ASP A C 1
ATOM 3919 O O . ASP A 1 512 ? 27.905 -15.853 -30.747 1.00 87.69 512 ASP A O 1
ATOM 3923 N N . GLN A 1 513 ? 28.070 -17.712 -31.986 1.00 85.75 513 GLN A N 1
ATOM 3924 C CA . GLN A 1 513 ? 27.557 -17.118 -33.222 1.00 85.75 513 GLN A CA 1
ATOM 3925 C C . GLN A 1 513 ? 26.046 -16.873 -33.147 1.00 85.75 513 GLN A C 1
ATOM 3927 O O . GLN A 1 513 ? 25.326 -17.539 -32.402 1.00 85.75 513 GLN A O 1
ATOM 3932 N N . GLU A 1 514 ? 25.561 -15.936 -33.966 1.00 86.00 514 GLU A N 1
ATOM 3933 C CA . GLU A 1 514 ? 24.127 -15.739 -34.186 1.00 86.00 514 GLU A CA 1
ATOM 3934 C C . GLU A 1 514 ? 23.468 -17.045 -34.654 1.00 86.00 514 GLU A C 1
ATOM 3936 O O . GLU A 1 514 ? 23.939 -17.700 -35.590 1.00 86.00 514 GLU A O 1
ATOM 3941 N N . ARG A 1 515 ? 22.349 -17.402 -34.024 1.00 84.19 515 ARG A N 1
ATOM 3942 C CA . ARG A 1 515 ? 21.526 -18.553 -34.388 1.00 84.19 515 ARG A CA 1
ATOM 3943 C C . ARG A 1 515 ? 20.168 -18.072 -34.869 1.00 84.19 515 ARG A C 1
ATOM 3945 O O . ARG A 1 515 ? 19.534 -17.228 -34.236 1.00 84.19 515 ARG A O 1
ATOM 3952 N N . GLU A 1 516 ? 19.703 -18.638 -35.977 1.00 81.88 516 GLU A N 1
ATOM 3953 C CA . GLU A 1 516 ? 18.310 -18.484 -36.386 1.00 81.88 516 GLU A CA 1
ATOM 3954 C C . GLU A 1 516 ? 17.428 -19.187 -35.352 1.00 81.88 516 GLU A C 1
ATOM 3956 O O . GLU A 1 516 ? 17.649 -20.353 -35.010 1.00 81.88 516 GLU A O 1
ATOM 3961 N N . ALA A 1 517 ? 16.451 -18.465 -34.815 1.00 76.00 517 ALA A N 1
ATOM 3962 C CA . ALA A 1 517 ? 15.453 -19.065 -33.954 1.00 76.00 517 ALA A CA 1
ATOM 3963 C C . ALA A 1 517 ? 14.512 -19.894 -34.844 1.00 76.00 517 ALA A C 1
ATOM 3965 O O . ALA A 1 517 ? 13.717 -19.354 -35.612 1.00 76.00 517 ALA A O 1
ATOM 3966 N N . ALA A 1 518 ? 14.649 -21.219 -34.794 1.00 71.25 518 ALA A N 1
ATOM 3967 C CA . ALA A 1 518 ? 13.786 -22.125 -35.543 1.00 71.25 518 ALA A CA 1
ATOM 3968 C C . ALA A 1 518 ? 12.391 -22.201 -34.901 1.00 71.25 518 ALA A C 1
ATOM 3970 O O . ALA A 1 518 ? 12.261 -22.184 -33.675 1.00 71.25 518 ALA A O 1
ATOM 3971 N N . ASP A 1 519 ? 11.355 -22.313 -35.736 1.00 78.25 519 ASP A N 1
ATOM 3972 C CA . ASP A 1 519 ? 9.956 -22.455 -35.308 1.00 78.25 519 ASP A CA 1
ATOM 3973 C C . ASP A 1 519 ? 9.472 -21.324 -34.380 1.00 78.25 519 ASP A C 1
ATOM 3975 O O . ASP A 1 519 ? 8.712 -21.554 -33.433 1.00 78.25 519 ASP A O 1
ATOM 3979 N N . VAL A 1 520 ? 9.917 -20.090 -34.656 1.00 85.50 520 VAL A N 1
ATOM 3980 C CA . VAL A 1 520 ? 9.483 -18.896 -33.921 1.00 85.50 520 VAL A CA 1
ATOM 3981 C C . VAL A 1 520 ? 7.980 -18.732 -34.048 1.00 85.50 520 VAL A C 1
ATOM 3983 O O . VAL A 1 520 ? 7.448 -18.598 -35.147 1.00 85.50 520 VAL A O 1
ATOM 3986 N N . ASN A 1 521 ? 7.309 -18.690 -32.906 1.00 90.50 521 ASN A N 1
ATOM 3987 C CA . ASN A 1 521 ? 5.941 -18.225 -32.786 1.00 90.50 521 ASN A CA 1
ATOM 3988 C C . ASN A 1 521 ? 5.955 -16.965 -31.941 1.00 90.50 521 ASN A C 1
ATOM 3990 O O . ASN A 1 521 ? 6.545 -16.947 -30.859 1.00 90.50 521 ASN A O 1
ATOM 3994 N N . LEU A 1 522 ? 5.274 -15.936 -32.420 1.00 92.19 522 LEU A N 1
ATOM 3995 C CA . LEU A 1 522 ? 5.182 -14.657 -31.746 1.00 92.19 522 LEU A CA 1
ATOM 3996 C C . LEU A 1 522 ? 3.737 -14.170 -31.743 1.00 92.19 522 LEU A C 1
ATOM 3998 O O . LEU A 1 522 ? 3.032 -14.344 -32.729 1.00 92.19 522 LEU A O 1
ATOM 4002 N N . GLN A 1 523 ? 3.285 -13.565 -30.652 1.00 93.12 523 GLN A N 1
ATOM 4003 C CA . GLN A 1 523 ? 2.038 -12.799 -30.639 1.00 93.12 523 GLN A CA 1
ATOM 4004 C C . GLN A 1 523 ? 2.272 -11.478 -29.922 1.00 93.12 523 GLN A C 1
ATOM 4006 O O . GLN A 1 523 ? 2.843 -11.459 -28.829 1.00 93.12 523 GLN A O 1
ATOM 4011 N N . ASP A 1 524 ? 1.836 -10.393 -30.557 1.00 88.06 524 ASP A N 1
ATOM 4012 C CA . ASP A 1 524 ? 1.926 -9.050 -30.004 1.00 88.06 524 ASP A CA 1
ATOM 4013 C C . ASP A 1 524 ? 0.693 -8.758 -29.151 1.00 88.06 524 ASP A C 1
ATOM 4015 O O . ASP A 1 524 ? -0.438 -9.153 -29.464 1.00 88.06 524 ASP A O 1
ATOM 4019 N N . PHE A 1 525 ? 0.939 -8.056 -28.056 1.00 85.75 525 PHE A N 1
ATOM 4020 C CA . PHE A 1 525 ? -0.060 -7.591 -27.119 1.00 85.75 525 PHE A CA 1
ATOM 4021 C C . PHE A 1 525 ? 0.119 -6.085 -26.899 1.00 85.75 525 PHE A C 1
ATOM 4023 O O . PHE A 1 525 ? 1.200 -5.534 -27.091 1.00 85.75 525 PHE A O 1
ATOM 4030 N N . SER A 1 526 ? -0.924 -5.410 -26.425 1.00 71.06 526 SER A N 1
ATOM 4031 C CA . SER A 1 526 ? -0.954 -3.947 -26.283 1.00 71.06 526 SER A CA 1
ATOM 4032 C C . SER A 1 526 ? 0.138 -3.353 -25.383 1.00 71.06 526 SER A C 1
ATOM 4034 O O . SER A 1 526 ? 0.339 -2.142 -25.374 1.00 71.06 526 SER A O 1
ATOM 4036 N N . GLN A 1 527 ? 0.801 -4.179 -24.569 1.00 63.53 527 GLN A N 1
ATOM 4037 C CA . GLN A 1 527 ? 1.843 -3.770 -23.624 1.00 63.53 527 GLN A CA 1
ATOM 4038 C C . GLN A 1 527 ? 3.066 -4.703 -23.664 1.00 63.53 527 GLN A C 1
ATOM 4040 O O . GLN A 1 527 ? 3.857 -4.721 -22.722 1.00 63.53 527 GLN A O 1
ATOM 4045 N N . GLY A 1 528 ? 3.230 -5.508 -24.717 1.00 82.00 528 GLY A N 1
ATOM 4046 C CA . GLY A 1 528 ? 4.316 -6.482 -24.780 1.00 82.00 528 GLY A CA 1
ATOM 4047 C C . GLY A 1 528 ? 4.160 -7.512 -25.888 1.00 82.00 528 GLY A C 1
ATOM 4048 O O . GLY A 1 528 ? 3.315 -7.385 -26.764 1.00 82.00 528 GLY A O 1
ATOM 4049 N N . PHE A 1 529 ? 4.966 -8.565 -25.853 1.00 89.25 529 PHE A N 1
ATOM 4050 C CA . PHE A 1 529 ? 4.787 -9.705 -26.750 1.00 89.25 529 PHE A CA 1
ATOM 4051 C C . PHE A 1 529 ? 5.287 -10.990 -26.102 1.00 89.25 529 PHE A C 1
ATOM 4053 O O . PHE A 1 529 ? 6.127 -10.978 -25.197 1.00 89.25 529 PHE A O 1
ATOM 4060 N N . ILE A 1 530 ? 4.759 -12.111 -26.579 1.00 90.69 530 ILE A N 1
ATOM 4061 C CA . ILE A 1 530 ? 5.270 -13.437 -26.244 1.00 90.69 530 ILE A CA 1
ATOM 4062 C C . ILE A 1 530 ? 5.995 -13.952 -27.476 1.00 90.69 530 ILE A C 1
ATOM 4064 O O . ILE A 1 530 ? 5.411 -13.971 -28.558 1.00 90.69 530 ILE A O 1
ATOM 4068 N N . ILE A 1 531 ? 7.247 -14.377 -27.313 1.00 89.56 531 ILE A N 1
ATOM 4069 C CA . ILE A 1 531 ? 8.001 -15.073 -28.357 1.00 89.56 531 ILE A CA 1
ATOM 4070 C C . ILE A 1 531 ? 8.442 -16.440 -27.841 1.00 89.56 531 ILE A C 1
ATOM 4072 O O . ILE A 1 531 ? 8.941 -16.574 -26.723 1.00 89.56 531 ILE A O 1
ATOM 4076 N N . SER A 1 532 ? 8.255 -17.469 -28.661 1.00 88.50 532 SER A N 1
ATOM 4077 C CA . SER A 1 532 ? 8.697 -18.827 -28.369 1.00 88.50 532 SER A CA 1
ATOM 4078 C C . SER A 1 532 ? 9.426 -19.426 -29.554 1.00 88.50 532 SER A C 1
ATOM 4080 O O . SER A 1 532 ? 9.005 -19.235 -30.690 1.00 88.50 532 SER A O 1
ATOM 4082 N N . TRP A 1 533 ? 10.494 -20.172 -29.289 1.00 85.38 533 TRP A N 1
ATOM 4083 C CA . TRP A 1 533 ? 11.220 -20.946 -30.294 1.00 85.38 533 TRP A CA 1
ATOM 4084 C C . TRP A 1 533 ? 11.758 -22.237 -29.674 1.00 85.38 533 TRP A C 1
ATOM 4086 O O . TRP A 1 533 ? 11.812 -22.378 -28.446 1.00 85.38 533 TRP A O 1
ATOM 4096 N N . GLN A 1 534 ? 12.153 -23.191 -30.518 1.00 78.31 534 GLN A N 1
ATOM 4097 C CA . GLN A 1 534 ? 12.772 -24.434 -30.061 1.00 78.31 534 GLN A CA 1
ATOM 4098 C C . GLN A 1 534 ? 14.293 -24.398 -30.208 1.00 78.31 534 GLN A C 1
ATOM 4100 O O . GLN A 1 534 ? 14.825 -24.060 -31.264 1.00 78.31 534 GLN A O 1
ATOM 4105 N N . GLU A 1 535 ? 14.999 -24.834 -29.165 1.00 68.12 535 GLU A N 1
ATOM 4106 C CA . GLU A 1 535 ? 16.437 -25.085 -29.203 1.00 68.12 535 GLU A CA 1
ATOM 4107 C C . GLU A 1 535 ? 16.738 -26.510 -28.726 1.00 68.12 535 GLU A C 1
ATOM 4109 O O . GLU A 1 535 ? 16.517 -26.855 -27.567 1.00 68.12 535 GLU A O 1
ATOM 4114 N N . THR A 1 536 ? 17.258 -27.367 -29.616 1.00 62.38 536 THR A N 1
ATOM 4115 C CA . THR A 1 536 ? 17.723 -28.733 -29.276 1.00 62.38 536 THR A CA 1
ATOM 4116 C C . THR A 1 536 ? 16.763 -29.508 -28.355 1.00 62.38 536 THR A C 1
ATOM 4118 O O . THR A 1 536 ? 17.197 -30.121 -27.386 1.00 62.38 536 THR A O 1
ATOM 4121 N N . SER A 1 537 ? 15.459 -29.495 -28.672 1.00 61.62 537 SER A N 1
ATOM 4122 C CA . SER A 1 537 ? 14.330 -30.114 -27.937 1.00 61.62 537 SER A CA 1
ATOM 4123 C C . SER A 1 537 ? 13.787 -29.395 -26.689 1.00 61.62 537 SER A C 1
ATOM 4125 O O . SER A 1 537 ? 12.824 -29.880 -26.097 1.00 61.62 537 SER A O 1
ATOM 4127 N N . LEU A 1 538 ? 14.318 -28.224 -26.329 1.00 62.53 538 LEU A N 1
ATOM 4128 C CA . LEU A 1 538 ? 13.749 -27.343 -25.304 1.00 62.53 538 LEU A CA 1
ATOM 4129 C C . LEU A 1 538 ? 12.933 -26.226 -25.961 1.00 62.53 538 LEU A C 1
ATOM 4131 O O . LEU A 1 538 ? 13.391 -25.594 -26.913 1.00 62.53 538 LEU A O 1
ATOM 4135 N N . GLN A 1 539 ? 11.722 -25.987 -25.459 1.00 73.81 539 GLN A N 1
ATOM 4136 C CA . GLN A 1 539 ? 10.908 -24.848 -25.868 1.00 73.81 539 GLN A CA 1
ATOM 4137 C C . GLN A 1 539 ? 11.223 -23.665 -24.955 1.00 73.81 539 GLN A C 1
ATOM 4139 O O . GLN A 1 539 ? 10.924 -23.704 -23.763 1.00 73.81 539 GLN A O 1
ATOM 4144 N N . THR A 1 540 ? 11.801 -22.613 -25.523 1.00 77.12 540 THR A N 1
ATOM 4145 C CA . THR A 1 540 ? 12.009 -21.352 -24.815 1.00 77.12 540 THR A CA 1
ATOM 4146 C C . THR A 1 540 ? 10.776 -20.488 -25.021 1.00 77.12 540 THR A C 1
ATOM 4148 O O . THR A 1 540 ? 10.298 -20.344 -26.146 1.00 77.12 540 THR A O 1
ATOM 4151 N N . ASN A 1 541 ? 10.247 -19.922 -23.942 1.00 78.19 541 ASN A N 1
ATOM 4152 C CA . ASN A 1 541 ? 9.254 -18.857 -23.990 1.00 78.19 541 ASN A CA 1
ATOM 4153 C C . ASN A 1 541 ? 9.894 -17.632 -23.340 1.00 78.19 541 ASN A C 1
ATOM 4155 O O . ASN A 1 541 ? 10.456 -17.747 -22.253 1.00 78.19 541 ASN A O 1
ATOM 4159 N N . LEU A 1 542 ? 9.821 -16.481 -23.996 1.00 82.56 542 LEU A N 1
ATOM 4160 C CA . LEU A 1 542 ? 10.181 -15.203 -23.398 1.00 82.56 542 LEU A CA 1
ATOM 4161 C C . LEU A 1 542 ? 8.945 -14.318 -23.335 1.00 82.56 542 LEU A C 1
ATOM 4163 O O . LEU A 1 542 ? 8.217 -14.179 -24.324 1.00 82.56 542 LEU A O 1
ATOM 4167 N N . LEU A 1 543 ? 8.743 -13.718 -22.167 1.00 79.19 543 LEU A N 1
ATOM 4168 C CA . LEU A 1 543 ? 7.729 -12.706 -21.934 1.00 79.19 543 LEU A CA 1
ATOM 4169 C C . LEU A 1 543 ? 8.385 -11.334 -21.939 1.00 79.19 543 LEU A C 1
ATOM 4171 O O . LEU A 1 543 ? 9.279 -11.071 -21.135 1.00 79.19 543 LEU A O 1
ATOM 4175 N N . PHE A 1 544 ? 7.918 -10.468 -22.831 1.00 77.44 544 PHE A N 1
ATOM 4176 C CA . PHE A 1 544 ? 8.301 -9.066 -22.865 1.00 77.44 544 PHE A CA 1
ATOM 4177 C C . PHE A 1 544 ? 7.173 -8.253 -22.276 1.00 77.44 544 PHE A C 1
ATOM 4179 O O . PHE A 1 544 ? 6.059 -8.262 -22.800 1.00 77.44 544 PHE A O 1
ATOM 4186 N N . LEU A 1 545 ? 7.476 -7.582 -21.176 1.00 61.25 545 LEU A N 1
ATOM 4187 C CA . LEU A 1 545 ? 6.519 -6.831 -20.394 1.00 61.25 545 LEU A CA 1
ATOM 4188 C C . LEU A 1 545 ? 6.992 -5.385 -20.466 1.00 61.25 545 LEU A C 1
ATOM 4190 O O . LEU A 1 545 ? 8.147 -5.078 -20.170 1.00 61.25 545 LEU A O 1
ATOM 4194 N N . ASP A 1 546 ? 6.125 -4.519 -20.987 1.00 58.84 546 ASP A N 1
ATOM 4195 C CA . ASP A 1 546 ? 6.299 -3.070 -20.955 1.00 58.84 546 ASP A CA 1
ATOM 4196 C C . ASP A 1 546 ? 7.636 -2.505 -21.495 1.00 58.84 546 ASP A C 1
ATOM 4198 O O . ASP A 1 546 ? 8.113 -1.473 -21.042 1.00 58.84 546 ASP A O 1
ATOM 4202 N N . LEU A 1 547 ? 8.203 -3.124 -22.542 1.00 52.94 547 LEU A N 1
ATOM 4203 C CA . LEU A 1 547 ? 9.382 -2.673 -23.320 1.00 52.94 547 LEU A CA 1
ATOM 4204 C C . LEU A 1 547 ? 10.700 -2.455 -22.541 1.00 52.94 547 LEU A C 1
ATOM 4206 O O . LEU A 1 547 ? 11.722 -2.208 -23.183 1.00 52.94 547 LEU A O 1
ATOM 4210 N N . GLU A 1 548 ? 10.717 -2.602 -21.215 1.00 55.69 548 GLU A N 1
ATOM 4211 C CA . GLU A 1 548 ? 11.902 -2.390 -20.364 1.00 55.69 548 GLU A CA 1
ATOM 4212 C C . GLU A 1 548 ? 12.292 -3.619 -19.526 1.00 55.69 548 GLU A C 1
ATOM 4214 O O . GLU A 1 548 ? 13.418 -3.688 -19.024 1.00 55.69 548 GLU A O 1
ATOM 4219 N N . GLN A 1 549 ? 11.408 -4.617 -19.408 1.00 62.31 549 GLN A N 1
ATOM 4220 C CA . GLN A 1 549 ? 11.667 -5.846 -18.657 1.00 62.31 549 GLN A CA 1
ATOM 4221 C C . GLN A 1 549 ? 11.328 -7.110 -19.449 1.00 62.31 549 GLN A C 1
ATOM 4223 O O . GLN A 1 549 ? 10.380 -7.162 -20.240 1.00 62.31 549 GLN A O 1
ATOM 4228 N N . TRP A 1 550 ? 12.132 -8.148 -19.238 1.00 75.75 550 TRP A N 1
ATOM 4229 C CA . TRP A 1 550 ? 11.918 -9.459 -19.838 1.00 75.75 550 TRP A CA 1
ATOM 4230 C C . TRP A 1 550 ? 11.981 -10.543 -18.767 1.00 75.75 550 TRP A C 1
ATOM 4232 O O . TRP A 1 550 ? 12.655 -10.392 -17.752 1.00 75.75 550 TRP A O 1
ATOM 4242 N N . GLN A 1 551 ? 11.280 -11.649 -18.991 1.00 71.88 551 GLN A N 1
ATOM 4243 C CA . GLN A 1 551 ? 11.326 -12.796 -18.088 1.00 71.88 551 GLN A CA 1
ATOM 4244 C C . GLN A 1 551 ? 11.145 -14.110 -18.8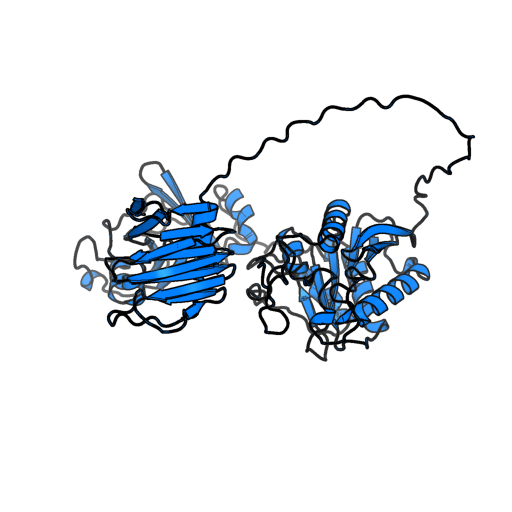47 1.00 71.88 551 GLN A C 1
ATOM 4246 O O . GLN A 1 551 ? 10.531 -14.162 -19.919 1.00 71.88 551 GLN A O 1
ATOM 4251 N N . THR A 1 552 ? 11.671 -15.184 -18.269 1.00 71.00 552 THR A N 1
ATOM 4252 C CA . THR A 1 552 ? 11.295 -16.555 -18.625 1.00 71.00 552 THR A CA 1
ATOM 4253 C C . THR A 1 552 ? 10.100 -16.966 -17.762 1.00 71.00 552 THR A C 1
ATOM 4255 O O . THR A 1 552 ? 10.161 -16.714 -16.557 1.00 71.00 552 THR A O 1
ATOM 4258 N N . PRO A 1 553 ? 9.037 -17.559 -18.333 1.00 56.44 553 PRO A N 1
ATOM 4259 C CA . PRO A 1 553 ? 7.947 -18.151 -17.559 1.00 56.44 553 PRO A CA 1
ATOM 4260 C C . PRO A 1 553 ? 8.396 -19.207 -16.553 1.00 56.44 553 PRO A C 1
ATOM 4262 O O . PRO A 1 553 ? 9.445 -19.851 -16.803 1.00 56.44 553 PRO A O 1
#

Secondary structure (DSSP, 8-state):
-EEE-TT-EEEEEE-SSTT-PEEEEEEEEEEEEEESS-EEEE-TTSEEEEEEEEEEEEEEETTTTEEEEEEEEEEEEEEETT--SPPEEE-TTEEEEE-TTS-EEEEEPPHHHHHHHHHHHHT--PPP-PPPPPPPP-PPP---------------TT----EEEEEEE-TTS-EEEEEEE---SEEEEEE--TTTTT-HHHHHHHHHHHHHHHH-GGGS-TTEEEEEES-S-TTS---TTSGGGTB-TTS-BGGGSSSSS--SSEEETTEEETTTT-SSTT-SHHHHHHHHHHHHH--SEEEEEEE-S-TT-EEEE--SSTT--SSHHHHHHHHHHHT-EE--STT----TT--S-HHHHHHHTT--EEEEEESSSS---HHHHHHHHHHHHHHHHSHHHH---S-----SSPPPGGGHHHHHHHHHHH-SB-S--B---EEEEEETTEEEEEETTTTEEEEEETTSBEEEEE---TTGGGG--BTTB-HHHHHHHHH-HHHHHHH-SB-S--EE-EEEEEEEETTEEEEEEEETTEEEEEEEETTTEEE--

Nearest PDB structures (foldseek):
  1kwm-assembly2_B  TM=6.844E-01  e=6.723E-13  Homo sapiens
  3dgv-assembly4_C  TM=7.286E-01  e=3.923E-10  Bos taurus
  4axv-assembly1_A-2  TM=6.958E-01  e=9.178E-11  Vibrio campbellii CAIM 519 = NBRC 15631 = ATCC 25920
  6ovm-assembly1_R  TM=7.438E-01  e=6.750E-04  Pseudomonas capeferrum
  7aef-assembly1_q  TM=1.780E-01  e=2.817E-01  Algoriphagus machipongonensis

Mean predicted aligned error: 19.19 Å